Protein AF-B0DS91-F1 (afdb_monomer)

pLDDT: mean 70.13, std 12.42, range [27.8, 88.31]

Sequence (538 aa):
MPYESLHAVVSCGVKPWFNVFVGTRGRERRRRWGWRWRSKLGIPMTKKKFAELELGLLHLQQNVEIPEASLVVHPVIQRAVELAQSQGQRSNISHIPSKLLTDSTFLNSLHLHVNAWIKAIQAVTKLTRDVSSGTASQEINFWLSLERALEGIEVQLRSEEVGMVMDALRNAKSAQVHQLMKDFSLNNLLFSTDLDKVHESLTPIFSHLHRKLKLFPYPIRRSNLTRFMREVARKRSEKFIPTKDVPAHGKLVEWVGYLMERRKQHEQLAVMTGPTRGLGVGLGGEGGVGGGMDMEEEVKEAYEVVKRIDVLDVSVEGTEIWVTIIARLRDRLGTARNANEMFRVFSKFDALFVRPKIRGAIQEYQTQLIDSVKEDIKHLHDKFKTQYRFSEAYHMAQMRDLPPIAGVIIWARQIEPQLLTYMKGVEDVLGKGWELYAEGQKLQSESSAFRKKLDTRPVFDAWLHDINRMGVGGRLFEIVRLSRGGFQLAVNIDPQIITLFKEVRNLLWAGFQVLHAITNMAKDAKRVYPLAVSLMKL

InterPro domains:
  IPR013594 Dynein heavy chain, tail [PF08385] (107-234)
  IPR013594 Dynein heavy chain, tail [PF08385] (254-537)
  IPR026983 Dynein heavy chain [PTHR46532] (234-537)

Radius of gyration: 54.76 Å; Cα contacts (8 Å, |Δi|>4): 277; chains: 1; bounding box: 133×94×137 Å

Nearest PDB structures (foldseek):
  7z8f-assembly1_m  TM=4.634E-01  e=1.057E-29  Homo sapiens
  7z8f-assembly1_n  TM=5.047E-01  e=1.499E-28  Homo sapiens
  7z8i-assembly1_m  TM=5.240E-01  e=1.824E-26  Homo sapiens
  7z8k-assembly1_e  TM=4.944E-01  e=3.790E-26  Homo sapiens
  7z8j-assembly1_m  TM=5.712E-01  e=2.654E-21  Homo sapiens

Secondary structure (DSSP, 8-state):
-HHHHHHHIIIIIIHHHHHHHHHHHHHHTTS-----SHHHHHHHHHHHHHHHHHHHHHHHHH---PPPPP-PPPHHHHHHHHHHHHTT----GGGS-HHHHT-HHHHHHHHHHHHHHHHHHHHHHT----TTSS-HHHHHHHHHHHHHHHHHHHHHHTSHHHHHHHHHHHHHHHHHHHHHHTT---HHHHS--SHHHHHHHHHHHHHHHHHHHHHS---GGG---HHHHHHHHHHHT----------TTHHHHHHHHHHHHHHHHHHHHHHHHGGGGGGSSSS--S--------HHHHHHHHHHHHTTS-TT---SGGGHHHHHHHHHHHHHHHH--SHHHHHHHHHHHGGGTTSHHHHHHHHHHHHHHHHHHHHHHHHHHHHHHT-GGGSHHHHHHHHTT--HHHHHHHHHHHHHHHHHHHHHHHHHHH-TTGGGSHHHHHHHHHHHHHHHHT--HHHHHHHHHHHHH------SEEEEE-TTS-EEEEE---HHHHHHHHHHHHHHHTT----HHHHHHHHHHHHHHHHHHHHHH-

Solvent-accessible surface area (backbone atoms only — not comparable to full-atom values): 31851 Å² total; per-residue (Å²): 115,70,62,62,55,47,46,48,44,42,64,69,44,50,47,49,50,50,51,47,53,53,48,51,56,57,60,60,56,77,62,78,88,88,84,87,67,76,67,71,62,50,53,60,54,52,52,48,51,51,51,52,49,52,50,52,51,49,48,67,61,62,69,68,85,74,81,80,71,78,81,75,71,58,69,72,55,53,52,42,42,53,52,24,58,76,67,76,42,84,78,55,81,83,70,52,62,72,72,54,68,69,33,66,68,56,52,50,52,51,52,52,42,52,51,49,44,52,51,45,52,48,57,58,76,64,67,74,81,67,86,89,78,67,55,73,69,48,50,54,53,44,51,56,50,48,50,54,48,51,51,52,45,50,55,57,61,70,30,69,67,52,47,53,52,52,52,54,54,51,52,40,52,54,52,52,51,53,62,63,60,56,88,65,63,55,64,53,52,75,70,41,90,45,74,67,45,40,54,59,34,46,54,60,46,52,51,52,49,56,58,46,57,70,76,39,94,65,66,71,90,80,52,85,49,58,76,59,51,47,57,52,22,62,77,65,76,46,90,75,77,87,68,90,71,78,56,85,61,48,65,54,51,56,47,51,49,50,48,52,53,50,48,54,52,48,53,55,48,54,66,57,40,60,70,59,69,75,72,81,81,79,81,82,77,90,84,81,81,95,75,82,76,54,62,53,56,54,52,48,49,54,44,57,51,58,72,66,50,64,97,81,71,90,72,83,76,82,58,62,69,58,55,57,53,52,51,54,49,50,53,57,54,71,66,42,89,43,67,72,54,40,47,58,53,40,65,70,45,44,87,56,54,81,37,70,72,51,38,64,72,40,50,70,56,49,53,56,47,51,52,51,48,52,49,53,52,47,50,54,49,52,58,58,70,59,33,57,87,76,34,71,66,42,60,56,32,53,76,66,74,41,38,71,70,45,42,48,46,52,55,42,57,54,50,53,62,52,52,51,50,53,52,49,48,49,36,52,73,61,36,95,64,34,65,77,36,78,65,39,40,50,50,49,53,53,48,55,54,49,54,63,70,49,58,51,62,66,61,51,52,52,50,52,54,55,49,72,70,55,72,94,78,75,70,61,65,41,79,45,73,44,99,85,78,48,77,44,84,40,72,53,68,62,70,65,56,65,40,43,36,55,31,53,52,48,38,50,72,73,65,52,90,72,58,69,67,62,53,49,53,28,52,52,43,62,66,49,45,65,59,53,53,51,65,71,74,104

Organism: Laccaria bicolor (strain S238N-H82 / ATCC MYA-4686) (NCBI:txid486041)

Mean predicted aligned error: 21.64 Å

Structure (mmCIF, N/CA/C/O backbone):
data_AF-B0DS91-F1
#
_entry.id   AF-B0DS91-F1
#
loop_
_atom_site.group_PDB
_atom_site.id
_atom_site.type_symbol
_atom_site.label_atom_id
_atom_site.label_alt_id
_atom_site.label_comp_id
_atom_site.label_asym_id
_atom_site.label_entity_id
_atom_site.label_seq_id
_atom_site.pdbx_PDB_ins_code
_atom_site.Cartn_x
_atom_site.Cartn_y
_atom_site.Cartn_z
_atom_site.occupancy
_atom_site.B_iso_or_equiv
_atom_site.auth_seq_id
_atom_site.auth_comp_id
_atom_site.auth_asym_id
_atom_site.auth_atom_id
_atom_site.pdbx_PDB_model_num
ATOM 1 N N . MET A 1 1 ? -42.663 40.265 43.567 1.00 50.72 1 MET A N 1
ATOM 2 C CA . MET A 1 1 ? -43.890 39.711 44.181 1.00 50.72 1 MET A CA 1
ATOM 3 C C . MET A 1 1 ? -45.083 40.649 43.960 1.00 50.72 1 MET A C 1
ATOM 5 O O . MET A 1 1 ? -45.424 41.412 44.861 1.00 50.72 1 MET A O 1
ATOM 9 N N . PRO A 1 2 ? -45.717 40.642 42.772 1.00 59.22 2 PRO A N 1
ATOM 10 C CA . PRO A 1 2 ? -46.884 41.486 42.494 1.00 59.22 2 PRO A CA 1
ATOM 11 C C . PRO A 1 2 ? -48.073 41.143 43.394 1.00 59.22 2 PRO A C 1
ATOM 13 O O . PRO A 1 2 ? -48.798 42.036 43.796 1.00 59.22 2 PRO A O 1
ATOM 16 N N . TYR A 1 3 ? -48.244 39.866 43.753 1.00 63.25 3 TYR A N 1
ATOM 17 C CA . TYR A 1 3 ? -49.402 39.368 44.503 1.00 63.25 3 TYR A CA 1
ATOM 18 C C . TYR A 1 3 ? -49.405 39.758 45.985 1.00 63.25 3 TYR A C 1
ATOM 20 O O . TYR A 1 3 ? -50.471 40.019 46.522 1.00 63.25 3 TYR A O 1
ATOM 28 N N . GLU A 1 4 ? -48.243 39.860 46.637 1.00 64.12 4 GLU A N 1
ATOM 29 C CA . GLU A 1 4 ? -48.143 40.299 48.043 1.00 64.12 4 GLU A CA 1
ATOM 30 C C . GLU A 1 4 ? -48.367 41.800 48.185 1.00 64.12 4 GLU A C 1
ATOM 32 O O . GLU A 1 4 ? -49.077 42.250 49.082 1.00 64.12 4 GLU A O 1
ATOM 37 N N . SER A 1 5 ? -47.816 42.571 47.247 1.00 68.38 5 SER A N 1
ATOM 38 C CA . SER A 1 5 ? -48.101 43.998 47.141 1.00 68.38 5 SER A CA 1
ATOM 39 C C . SER A 1 5 ? -49.562 44.229 46.744 1.00 68.38 5 SER A C 1
ATOM 41 O O . SER A 1 5 ? -50.202 45.094 47.332 1.00 68.38 5 SER A O 1
ATOM 43 N N . LEU A 1 6 ? -50.147 43.405 45.861 1.00 72.50 6 LEU A N 1
ATOM 44 C CA . LEU A 1 6 ? -51.585 43.442 45.565 1.00 72.50 6 LEU A CA 1
ATOM 45 C C . LEU A 1 6 ? -52.427 43.092 46.796 1.00 72.50 6 LEU A C 1
ATOM 47 O O . LEU A 1 6 ? -53.392 43.793 47.081 1.00 72.50 6 LEU A O 1
ATOM 51 N N . HIS A 1 7 ? -52.068 42.039 47.537 1.00 76.19 7 HIS A N 1
ATOM 52 C CA . HIS A 1 7 ? -52.769 41.625 48.749 1.00 76.19 7 HIS A CA 1
ATOM 53 C C . HIS A 1 7 ? -52.712 42.731 49.803 1.00 76.19 7 HIS A C 1
ATOM 55 O O . HIS A 1 7 ? -53.754 43.096 50.330 1.00 76.19 7 HIS A O 1
ATOM 61 N N . ALA A 1 8 ? -51.543 43.332 50.051 1.00 75.44 8 ALA A N 1
ATOM 62 C CA . ALA A 1 8 ? -51.385 44.451 50.980 1.00 75.44 8 ALA A CA 1
ATOM 63 C C . ALA A 1 8 ? -52.146 45.709 50.525 1.00 75.44 8 ALA A C 1
ATOM 65 O O . ALA A 1 8 ? -52.807 46.362 51.330 1.00 75.44 8 ALA A O 1
ATOM 66 N N . VAL A 1 9 ? -52.121 46.042 49.230 1.00 81.44 9 VAL A N 1
ATOM 67 C CA . VAL A 1 9 ? -52.894 47.168 48.680 1.00 81.44 9 VAL 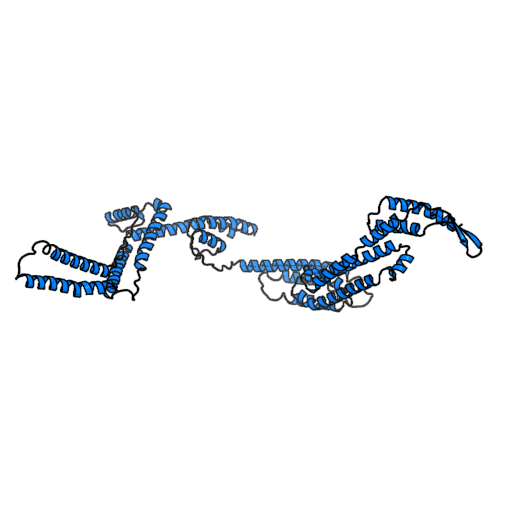A CA 1
ATOM 68 C C . VAL A 1 9 ? -54.393 46.916 48.828 1.00 81.44 9 VAL A C 1
ATOM 70 O O . VAL A 1 9 ? -55.131 47.823 49.212 1.00 81.44 9 VAL A O 1
ATOM 73 N N . VAL A 1 10 ? -54.862 45.693 48.578 1.00 80.56 10 VAL A N 1
ATOM 74 C CA . VAL A 1 10 ? -56.279 45.335 48.696 1.00 80.56 10 VAL A CA 1
ATOM 75 C C . VAL A 1 10 ? -56.723 45.275 50.161 1.00 80.56 10 VAL A C 1
ATOM 77 O O . VAL A 1 10 ? -57.760 45.854 50.488 1.00 80.56 10 VAL A O 1
ATOM 80 N N . SER A 1 11 ? -55.955 44.638 51.049 1.00 76.00 11 SER A N 1
ATOM 81 C CA . SER A 1 11 ? -56.319 44.411 52.455 1.00 76.00 11 SER A CA 1
ATOM 82 C C . SER A 1 11 ? -56.119 45.644 53.340 1.00 76.00 11 SER A C 1
ATOM 84 O O . SER A 1 11 ? -56.995 45.937 54.156 1.00 76.00 11 SER A O 1
ATOM 86 N N . CYS A 1 12 ? -55.036 46.408 53.148 1.00 76.50 12 CYS A N 1
ATOM 87 C CA . CYS A 1 12 ? -54.710 47.591 53.956 1.00 76.50 12 CYS A CA 1
ATOM 88 C C . CYS A 1 12 ? -55.179 48.907 53.320 1.00 76.50 12 CYS A C 1
ATOM 90 O O . CYS A 1 12 ? -55.498 49.853 54.036 1.00 76.50 12 CYS A O 1
ATOM 92 N N . GLY A 1 13 ? -55.236 48.990 51.988 1.00 77.75 13 GLY A N 1
ATOM 93 C CA . GLY A 1 13 ? -55.615 50.216 51.280 1.00 77.75 13 GLY A CA 1
ATOM 94 C C . GLY A 1 13 ? -57.080 50.223 50.856 1.00 77.75 13 GLY A C 1
ATOM 95 O O . GLY A 1 13 ? -57.906 50.971 51.381 1.00 77.75 13 GLY A O 1
ATOM 96 N N . VAL A 1 14 ? -57.418 49.369 49.891 1.00 80.38 14 VAL A N 1
ATOM 97 C CA . VAL A 1 14 ? -58.693 49.430 49.166 1.00 80.38 14 VAL A CA 1
ATOM 98 C C . VAL A 1 14 ? -59.871 48.991 50.037 1.00 80.38 14 VAL A C 1
ATOM 100 O O . VAL A 1 14 ? -60.908 49.652 50.027 1.00 80.38 14 VAL A O 1
ATOM 103 N N . LYS A 1 15 ? -59.738 47.917 50.823 1.00 79.12 15 LYS A N 1
ATOM 104 C CA . LYS A 1 15 ? -60.815 47.397 51.682 1.00 79.12 15 LYS A CA 1
ATOM 105 C C . LYS A 1 15 ? -61.157 48.353 52.836 1.00 79.12 15 LYS A C 1
ATOM 107 O O . LYS A 1 15 ? -62.349 48.631 53.008 1.00 79.12 15 LYS A O 1
ATOM 112 N N . PRO A 1 16 ? -60.198 48.922 53.595 1.00 81.50 16 PRO A N 1
ATOM 113 C CA . PRO A 1 16 ? -60.493 49.922 54.618 1.00 81.50 16 PRO A CA 1
ATOM 114 C C . PRO A 1 16 ? -61.020 51.218 54.009 1.00 81.50 16 PRO A C 1
ATOM 116 O O . PRO A 1 16 ? -62.013 51.739 54.508 1.00 81.50 16 PRO A O 1
ATOM 119 N N . TRP A 1 17 ? -60.462 51.685 52.884 1.00 80.00 17 TRP A N 1
ATOM 120 C CA . TRP A 1 17 ? -60.974 52.865 52.180 1.00 80.00 17 TRP A CA 1
ATOM 121 C C . TRP A 1 17 ? -62.412 52.668 51.688 1.00 80.00 17 TRP A C 1
ATOM 123 O O . TRP A 1 17 ? -63.266 53.515 51.931 1.00 80.00 17 TRP A O 1
ATOM 133 N N . PHE A 1 18 ? -62.727 51.521 51.081 1.00 80.25 18 PHE A N 1
ATOM 134 C CA . PHE A 1 18 ? -64.086 51.185 50.659 1.00 80.25 18 PHE A CA 1
ATOM 135 C C . PHE A 1 18 ? -65.034 51.045 51.857 1.00 80.25 18 PHE A C 1
ATOM 137 O O . PHE A 1 18 ? -66.166 51.521 51.808 1.00 80.25 18 PHE A O 1
ATOM 144 N N . ASN A 1 19 ? -64.585 50.444 52.963 1.00 77.38 19 ASN A N 1
ATOM 145 C CA . ASN A 1 19 ? -65.375 50.343 54.191 1.00 77.38 19 ASN A CA 1
ATOM 146 C C . ASN A 1 19 ? -65.639 51.714 54.829 1.00 77.38 19 ASN A C 1
ATOM 148 O O . ASN A 1 19 ? -66.767 51.961 55.259 1.00 77.38 19 ASN A O 1
ATOM 152 N N . VAL A 1 20 ? -64.649 52.613 54.841 1.00 77.56 20 VAL A N 1
ATOM 153 C CA . VAL A 1 20 ? -64.796 54.000 55.299 1.00 77.56 20 VAL A CA 1
ATOM 154 C C . VAL A 1 20 ? -65.700 54.773 54.349 1.00 77.56 20 VAL A C 1
ATOM 156 O O . VAL A 1 20 ? -66.613 55.416 54.835 1.00 77.56 20 VAL A O 1
ATOM 159 N N . PHE A 1 21 ? -65.554 54.649 53.029 1.00 74.31 21 PHE A N 1
ATOM 160 C CA . PHE A 1 21 ? -66.440 55.267 52.036 1.00 74.31 21 PHE A CA 1
ATOM 161 C C . PHE A 1 21 ? -67.897 54.805 52.185 1.00 74.31 21 PHE A C 1
ATOM 163 O O . PHE A 1 21 ? -68.833 55.604 52.137 1.00 74.31 21 PHE A O 1
ATOM 170 N N . VAL A 1 22 ? -68.115 53.509 52.419 1.00 73.94 22 VAL A N 1
ATOM 171 C CA . VAL A 1 22 ? -69.440 52.960 52.737 1.00 73.94 22 VAL A CA 1
ATOM 172 C C . VAL A 1 22 ? -69.943 53.497 54.086 1.00 73.94 22 VAL A C 1
ATOM 174 O O . VAL A 1 22 ? -71.133 53.785 54.218 1.00 73.94 22 VAL A O 1
ATOM 177 N N . GLY A 1 23 ? -69.059 53.674 55.072 1.00 65.81 23 GLY A N 1
ATOM 178 C CA . GLY A 1 23 ? -69.374 54.204 56.401 1.00 65.81 23 GLY A CA 1
ATOM 179 C C . GLY A 1 23 ? -69.666 55.711 56.437 1.00 65.81 23 GLY A C 1
ATOM 180 O O . GLY A 1 23 ? -70.625 56.131 57.085 1.00 65.81 23 GLY A O 1
ATOM 181 N N . THR A 1 24 ? -68.906 56.533 55.710 1.00 63.84 24 THR A N 1
ATOM 182 C CA . THR A 1 24 ? -69.080 57.988 55.586 1.00 63.84 24 THR A CA 1
ATOM 183 C C . THR A 1 24 ? -70.313 58.299 54.763 1.00 63.84 24 THR A C 1
ATOM 185 O O . THR A 1 24 ? -71.157 59.063 55.213 1.00 63.84 24 THR A O 1
ATOM 188 N N . ARG A 1 25 ? -70.530 57.595 53.646 1.00 57.94 25 ARG A N 1
ATOM 189 C CA . ARG A 1 25 ? -71.770 57.708 52.868 1.00 57.94 25 ARG A CA 1
ATOM 190 C C . ARG A 1 25 ? -72.984 57.125 53.603 1.00 57.94 25 ARG A C 1
ATOM 192 O O . ARG A 1 25 ? -74.114 57.515 53.314 1.00 57.94 25 ARG A O 1
ATOM 199 N N . GLY A 1 26 ? -72.764 56.227 54.567 1.00 55.56 26 GLY A N 1
ATOM 200 C CA . GLY A 1 26 ? -73.767 55.756 55.527 1.00 55.56 26 GLY A CA 1
ATOM 201 C C . GLY A 1 26 ? -74.111 56.785 56.615 1.00 55.56 26 GLY A C 1
ATOM 202 O O . GLY A 1 26 ? -75.266 56.851 57.036 1.00 55.56 26 GLY A O 1
ATOM 203 N N . ARG A 1 27 ? -73.149 57.625 57.029 1.00 51.44 27 ARG A N 1
ATOM 204 C CA . ARG A 1 27 ? -73.351 58.742 57.975 1.00 51.44 27 ARG A CA 1
ATOM 205 C C . ARG A 1 27 ? -73.926 59.994 57.304 1.00 51.44 27 ARG A C 1
ATOM 207 O O . ARG A 1 27 ? -74.806 60.635 57.869 1.00 51.44 27 ARG A O 1
ATOM 214 N N . GLU A 1 28 ? -73.504 60.296 56.081 1.00 48.38 28 GLU A N 1
ATOM 215 C CA . GLU A 1 28 ? -73.901 61.490 55.325 1.00 48.38 28 GLU A CA 1
ATOM 216 C C . GLU A 1 28 ? -75.300 61.360 54.689 1.00 48.38 28 GLU A C 1
ATOM 218 O O . GLU A 1 28 ? -75.992 62.352 54.491 1.00 48.38 28 GLU A O 1
ATOM 223 N N . ARG A 1 29 ? -75.805 60.132 54.487 1.00 46.94 29 ARG A N 1
ATOM 224 C CA . ARG A 1 29 ? -77.192 59.856 54.049 1.00 46.94 29 ARG A CA 1
ATOM 225 C C . ARG A 1 29 ? -78.186 59.595 55.185 1.00 46.94 29 ARG A C 1
ATOM 227 O O . ARG A 1 29 ? -79.194 58.920 54.976 1.00 46.94 29 ARG A O 1
ATOM 234 N N . ARG A 1 30 ? -77.958 60.150 56.381 1.00 46.59 30 ARG A N 1
ATOM 235 C CA . ARG A 1 30 ? -79.040 60.304 57.377 1.00 46.59 30 ARG A CA 1
ATOM 236 C C . ARG A 1 30 ? -79.799 61.628 57.222 1.00 46.59 30 ARG A C 1
ATOM 238 O O . ARG A 1 30 ? -80.833 61.812 57.852 1.00 46.59 30 ARG A O 1
ATOM 245 N N . ARG A 1 31 ? -79.344 62.513 56.327 1.00 48.38 31 ARG A N 1
ATOM 246 C CA . ARG A 1 31 ? -80.054 63.721 55.889 1.00 48.38 31 ARG A CA 1
ATOM 247 C C . ARG A 1 31 ? -80.145 63.692 54.358 1.00 48.38 31 ARG A C 1
ATOM 249 O O . ARG A 1 31 ? -79.135 63.525 53.692 1.00 48.38 31 ARG A O 1
ATOM 256 N N . ARG A 1 32 ? -81.353 63.863 53.813 1.00 37.16 32 ARG A N 1
ATOM 257 C CA . ARG A 1 32 ? -81.723 63.898 52.378 1.00 37.16 32 ARG A CA 1
ATOM 258 C C . ARG A 1 32 ? -82.072 62.544 51.726 1.00 37.16 32 ARG A C 1
ATOM 260 O O . ARG A 1 32 ? -81.232 61.713 51.386 1.00 37.16 32 ARG A O 1
ATOM 267 N N . TRP A 1 33 ? -83.381 62.367 51.565 1.00 35.06 33 TRP A N 1
ATOM 268 C CA . TRP A 1 33 ? -84.099 61.266 50.924 1.00 35.06 33 TRP A CA 1
ATOM 269 C C . TRP A 1 33 ? -83.772 61.114 49.424 1.00 35.06 33 TRP A C 1
ATOM 271 O O . TRP A 1 33 ? -83.471 62.103 48.763 1.00 35.06 33 TRP A O 1
ATOM 281 N N . GLY A 1 34 ? -83.910 59.890 48.880 1.00 48.41 34 GLY A N 1
ATOM 282 C CA . GLY A 1 34 ? -84.301 59.722 47.468 1.00 48.41 34 GLY A CA 1
ATOM 283 C C . GLY A 1 34 ? -83.393 58.975 46.477 1.00 48.41 34 GLY A C 1
ATOM 284 O O . GLY A 1 34 ? -83.456 59.306 45.309 1.00 48.41 34 GLY A O 1
ATOM 285 N N . TRP A 1 35 ? -82.589 57.970 46.861 1.00 36.09 35 TRP A N 1
ATOM 286 C CA . TRP A 1 35 ? -82.039 56.972 45.904 1.00 36.09 35 TRP A CA 1
ATOM 287 C C . TRP A 1 35 ? -81.906 55.599 46.583 1.00 36.09 35 TRP A C 1
ATOM 289 O O . TRP A 1 35 ? -80.827 55.173 46.999 1.00 36.09 35 TRP A O 1
ATOM 299 N N . ARG A 1 36 ? -83.037 54.924 46.789 1.00 47.03 36 ARG A N 1
ATOM 300 C CA . ARG A 1 36 ? -83.145 53.644 47.503 1.00 47.03 36 ARG A CA 1
ATOM 301 C C . ARG A 1 36 ? -83.478 52.581 46.457 1.00 47.03 36 ARG A C 1
ATOM 303 O O . ARG A 1 36 ? -84.568 52.645 45.933 1.00 47.03 36 ARG A O 1
ATOM 310 N N . TRP A 1 37 ? -82.516 51.724 46.089 1.00 42.06 37 TRP A N 1
ATOM 311 C CA . TRP A 1 37 ? -82.673 50.301 45.689 1.00 42.06 37 TRP A CA 1
ATOM 312 C C . TRP A 1 37 ? -81.436 49.753 44.944 1.00 42.06 37 TRP A C 1
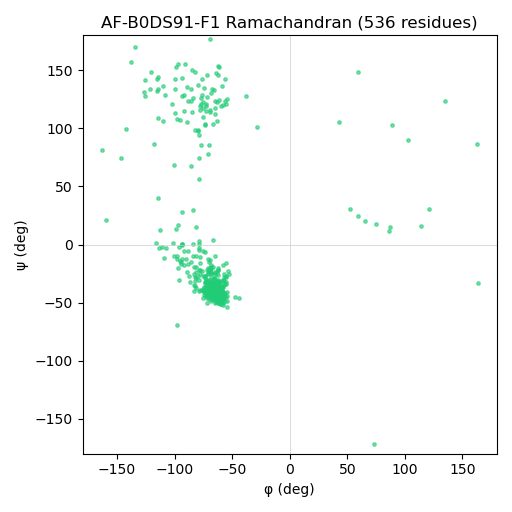ATOM 314 O O . TRP A 1 37 ? -81.041 48.624 45.212 1.00 42.06 37 TRP A O 1
ATOM 324 N N . ARG A 1 38 ? -80.704 50.552 44.147 1.00 43.94 38 ARG A N 1
ATOM 325 C CA . ARG A 1 38 ? -79.487 50.067 43.441 1.00 43.94 38 ARG A CA 1
ATOM 326 C C . ARG A 1 38 ? -78.233 49.976 44.328 1.00 43.94 38 ARG A C 1
ATOM 328 O O . ARG A 1 38 ? -77.389 49.110 44.134 1.00 43.94 38 ARG A O 1
ATOM 335 N N . SER A 1 39 ? -78.117 50.833 45.345 1.00 52.06 39 SER A N 1
ATOM 336 C CA . SER A 1 39 ? -76.915 50.898 46.197 1.00 52.06 39 SER A CA 1
ATOM 337 C C . SER A 1 39 ? -76.902 49.909 47.372 1.00 52.06 39 SER A C 1
ATOM 339 O O . SER A 1 39 ? -75.844 49.703 47.952 1.00 52.06 39 SER A O 1
ATOM 341 N N . LYS A 1 40 ? -78.038 49.294 47.745 1.00 54.34 40 LYS A N 1
ATOM 342 C CA . LYS A 1 40 ? -78.099 48.396 48.919 1.00 54.34 40 LYS A CA 1
ATOM 343 C C . LYS A 1 40 ? -77.632 46.964 48.633 1.00 54.34 40 LYS A C 1
ATOM 345 O O . LYS A 1 40 ? -77.056 46.356 49.524 1.00 54.34 40 LYS A O 1
ATOM 350 N N . LEU A 1 41 ? -77.831 46.451 47.418 1.00 57.59 41 LEU A N 1
ATOM 351 C CA . LEU A 1 41 ? -77.411 45.093 47.030 1.00 57.59 41 LEU A CA 1
ATOM 352 C C . LEU A 1 41 ? -75.962 45.030 46.525 1.00 57.59 41 LEU A C 1
ATOM 354 O O . LEU A 1 41 ? -75.267 44.049 46.769 1.00 57.59 41 LEU A O 1
ATOM 358 N N . GLY A 1 42 ? -75.478 46.092 45.874 1.00 66.25 42 GLY A N 1
ATOM 359 C CA . GLY A 1 42 ? -74.110 46.131 45.349 1.00 66.25 42 GLY A CA 1
ATOM 360 C C . GLY A 1 42 ? -73.039 46.155 46.441 1.00 66.25 42 GLY A C 1
ATOM 361 O O . GLY A 1 42 ? -72.020 45.494 46.302 1.00 66.25 42 GLY A O 1
ATOM 362 N N . ILE A 1 43 ? -73.270 46.862 47.556 1.00 73.62 43 ILE A N 1
ATOM 363 C CA . ILE A 1 43 ? -72.246 47.042 48.601 1.00 73.62 43 ILE A CA 1
ATOM 364 C C . ILE A 1 43 ? -71.872 45.712 49.291 1.00 73.62 43 ILE A C 1
ATOM 366 O O . ILE A 1 43 ? -70.679 45.418 49.354 1.00 73.62 43 ILE A O 1
ATOM 370 N N . PRO A 1 44 ? -72.817 44.877 49.773 1.00 74.94 44 PRO A N 1
ATOM 371 C CA . PRO A 1 44 ? -72.483 43.571 50.348 1.00 74.94 44 PRO A CA 1
ATOM 372 C C . PRO A 1 44 ? -71.859 42.602 49.337 1.00 74.94 44 PRO A C 1
ATOM 374 O O . PRO A 1 44 ? -70.897 41.922 49.678 1.00 74.94 44 PRO A O 1
ATOM 377 N N . MET A 1 45 ? -72.340 42.580 48.086 1.00 72.81 45 MET A N 1
ATOM 378 C CA . MET A 1 45 ? -71.750 41.749 47.026 1.00 72.81 45 MET A CA 1
ATOM 379 C C . MET A 1 45 ? -70.309 42.151 46.714 1.00 72.81 45 MET A C 1
ATOM 381 O O . MET A 1 45 ? -69.444 41.293 46.575 1.00 72.81 45 MET A O 1
ATOM 385 N N . THR A 1 46 ? -70.021 43.451 46.659 1.00 75.94 46 THR A N 1
ATOM 386 C CA . THR A 1 46 ? -68.656 43.945 46.470 1.00 75.94 46 THR A CA 1
ATOM 387 C C . THR A 1 46 ? -67.773 43.621 47.677 1.00 75.94 46 THR A C 1
ATOM 389 O O . THR A 1 46 ? -66.633 43.211 47.487 1.00 75.94 46 THR A O 1
ATOM 392 N N . LYS A 1 47 ? -68.285 43.707 48.917 1.00 77.56 47 LYS A N 1
ATOM 393 C CA . LYS A 1 47 ? -67.545 43.250 50.112 1.00 77.56 47 LYS A CA 1
ATOM 394 C C . LYS A 1 47 ? -67.236 41.754 50.068 1.00 77.56 47 LYS A C 1
ATOM 396 O O . LYS A 1 47 ? -66.130 41.364 50.428 1.00 77.56 47 LYS A O 1
ATOM 401 N N . LYS A 1 48 ? -68.182 40.935 49.602 1.00 79.75 48 LYS A N 1
ATOM 402 C CA . LYS A 1 48 ? -67.979 39.495 49.424 1.00 79.75 48 LYS A CA 1
ATOM 403 C C . LYS A 1 48 ? -66.910 39.213 48.365 1.00 79.75 48 LYS A C 1
ATOM 405 O O . LYS A 1 48 ? -65.990 38.462 48.647 1.00 79.75 48 LYS A O 1
ATOM 410 N N . LYS A 1 49 ? -66.951 39.901 47.218 1.00 79.62 49 LYS A N 1
ATOM 411 C CA . LYS A 1 49 ? -65.907 39.798 46.183 1.00 79.62 49 LYS A CA 1
ATOM 412 C C . LYS A 1 49 ? -64.530 40.245 46.675 1.00 79.62 49 LYS A C 1
ATOM 414 O O . LYS A 1 49 ? -63.539 39.637 46.298 1.00 79.62 49 LYS A O 1
ATOM 419 N N . PHE A 1 50 ? -64.452 41.272 47.526 1.00 79.50 50 PHE A N 1
ATOM 420 C CA . PHE A 1 50 ? -63.187 41.656 48.161 1.00 79.50 50 PHE A CA 1
ATOM 421 C C . PHE A 1 50 ? -62.656 40.566 49.100 1.00 79.50 50 PHE A C 1
ATOM 423 O O . PHE A 1 50 ? -61.459 40.317 49.088 1.00 79.50 50 PHE A O 1
ATOM 430 N N . ALA A 1 51 ? -63.525 39.898 49.865 1.00 76.94 51 ALA A N 1
ATOM 431 C CA . ALA A 1 51 ? -63.129 38.786 50.732 1.00 76.94 51 ALA A CA 1
ATOM 432 C C . ALA A 1 51 ? -62.742 37.520 49.940 1.00 76.94 51 ALA A C 1
ATOM 434 O O . ALA A 1 51 ? -61.774 36.856 50.289 1.00 76.94 51 ALA A O 1
ATOM 435 N N . GLU A 1 52 ? -63.455 37.203 48.855 1.00 77.56 52 GLU A N 1
ATOM 436 C CA . GLU A 1 52 ? -63.116 36.100 47.941 1.00 77.56 52 GLU A CA 1
ATOM 437 C C . GLU A 1 52 ? -61.786 36.356 47.220 1.00 77.56 52 GLU A C 1
ATOM 439 O O . GLU A 1 52 ? -60.972 35.446 47.089 1.00 77.56 52 GLU A O 1
ATOM 444 N N . LEU A 1 53 ? -61.537 37.598 46.790 1.00 80.00 53 LEU A N 1
ATOM 445 C CA . LEU A 1 53 ? -60.270 37.995 46.178 1.00 80.00 53 LEU A CA 1
ATOM 446 C C . LEU A 1 53 ? -59.114 37.931 47.183 1.00 80.00 53 LEU A C 1
ATOM 448 O O . LEU A 1 53 ? -58.036 37.469 46.833 1.00 80.00 53 LEU A O 1
ATOM 452 N N . GLU A 1 54 ? -59.330 38.370 48.422 1.00 74.44 54 GLU A N 1
ATOM 453 C CA . GLU A 1 54 ? -58.348 38.270 49.507 1.00 74.44 54 GLU A CA 1
ATOM 454 C C . GLU A 1 54 ? -58.003 36.807 49.795 1.00 74.44 54 GLU A C 1
ATOM 456 O O . GLU A 1 54 ? -56.829 36.459 49.768 1.00 74.44 54 GLU A O 1
ATOM 461 N N . LEU A 1 55 ? -59.008 35.936 49.944 1.00 73.50 55 LEU A N 1
ATOM 462 C CA . LEU A 1 55 ? -58.813 34.496 50.132 1.00 73.50 55 LEU A CA 1
ATOM 463 C C . LEU A 1 55 ? -58.098 33.847 48.933 1.00 73.50 55 LEU A C 1
ATOM 465 O O . LEU A 1 55 ? -57.181 33.056 49.120 1.00 73.50 55 LEU A O 1
ATOM 469 N N . GLY A 1 56 ? -58.473 34.204 47.700 1.00 70.56 56 GLY A N 1
ATOM 470 C CA . GLY A 1 56 ? -57.836 33.695 46.482 1.00 70.56 56 GLY A CA 1
ATOM 471 C C . GLY A 1 56 ? -56.379 34.141 46.331 1.00 70.56 56 GLY A C 1
ATOM 472 O O . GLY A 1 56 ? -55.531 33.350 45.924 1.00 70.56 56 GLY A O 1
ATOM 473 N N . LEU A 1 57 ? -56.062 35.382 46.714 1.00 69.81 57 LEU A N 1
ATOM 474 C CA . LEU A 1 57 ? -54.684 35.878 46.781 1.00 69.81 57 LEU A CA 1
ATOM 475 C C . LEU A 1 57 ? -53.888 35.192 47.903 1.00 69.81 57 LEU A C 1
ATOM 477 O O . LEU A 1 57 ? -52.701 34.934 47.722 1.00 69.81 57 LEU A O 1
ATOM 481 N N . LEU A 1 58 ? -54.539 34.843 49.016 1.00 67.12 58 LEU A N 1
ATOM 482 C CA . LEU A 1 58 ? -53.945 34.103 50.134 1.00 67.12 58 LEU A CA 1
ATOM 483 C C . LEU A 1 58 ? -53.663 32.636 49.761 1.00 67.12 58 LEU A C 1
ATOM 485 O O . LEU A 1 58 ? -52.593 32.121 50.064 1.00 67.12 58 LEU A O 1
ATOM 489 N N . HIS A 1 59 ? -54.555 31.977 49.018 1.00 65.06 59 HIS A N 1
ATOM 490 C CA . HIS A 1 59 ? -54.303 30.638 48.469 1.00 65.06 59 HIS A CA 1
ATOM 491 C C . HIS A 1 59 ? -53.162 30.652 47.443 1.00 65.06 59 HIS A C 1
ATOM 493 O O . HIS A 1 59 ? -52.275 29.808 47.500 1.00 65.06 59 HIS A O 1
ATOM 499 N N . LEU A 1 60 ? -53.093 31.661 46.566 1.00 61.22 60 LEU A N 1
ATOM 500 C CA . LEU A 1 60 ? -51.938 31.847 45.675 1.00 61.22 60 LEU A CA 1
ATOM 501 C C . LEU A 1 60 ? -50.632 32.109 46.444 1.00 61.22 60 LEU A C 1
ATOM 503 O O . LEU A 1 60 ? -49.556 31.778 45.952 1.00 61.22 60 LEU A O 1
ATOM 507 N N . GLN A 1 61 ? -50.717 32.663 47.656 1.00 59.62 61 GLN A N 1
ATOM 508 C CA . GLN A 1 61 ? -49.582 32.801 48.565 1.00 59.62 61 GLN A CA 1
ATOM 509 C C . GLN A 1 61 ? -49.191 31.466 49.227 1.00 59.62 61 GLN A C 1
ATOM 511 O O . GLN A 1 61 ? -48.024 31.297 49.566 1.00 59.62 61 GLN A O 1
ATOM 516 N N . GLN A 1 62 ? -50.123 30.523 49.395 1.00 58.69 62 GLN A N 1
ATOM 517 C CA . GLN A 1 62 ? -49.908 29.214 50.030 1.00 58.69 62 GLN A CA 1
ATOM 518 C C . GLN A 1 62 ? -49.617 28.067 49.048 1.00 58.69 62 GLN A C 1
ATOM 520 O O . GLN A 1 62 ? -49.151 27.018 49.485 1.00 58.69 62 GLN A O 1
ATOM 525 N N . ASN A 1 63 ? -49.852 28.243 47.745 1.00 56.06 63 ASN A N 1
ATOM 526 C CA . ASN A 1 63 ? -49.739 27.174 46.751 1.00 56.06 63 ASN A CA 1
ATOM 527 C C . ASN A 1 63 ? -48.286 26.740 46.493 1.00 56.06 63 ASN A C 1
ATOM 529 O O . ASN A 1 63 ? -47.642 27.152 45.526 1.00 56.06 63 ASN A O 1
ATOM 533 N N . VAL A 1 64 ? -47.805 25.823 47.327 1.00 55.72 64 VAL A N 1
ATOM 534 C CA . VAL A 1 64 ? -46.958 24.724 46.872 1.00 55.72 64 VAL A CA 1
ATOM 535 C C . VAL A 1 64 ? -47.700 23.427 47.179 1.00 55.72 64 VAL A C 1
ATOM 537 O O . VAL A 1 64 ? -47.520 22.830 48.234 1.00 55.72 64 VAL A O 1
ATOM 540 N N . GLU A 1 65 ? -48.569 22.997 46.268 1.00 56.44 65 GLU A N 1
ATOM 541 C CA . GLU A 1 65 ? -49.084 21.629 46.314 1.00 56.44 65 GLU A CA 1
ATOM 542 C C . GLU A 1 65 ? -47.962 20.697 45.848 1.00 56.44 65 GLU A C 1
ATOM 544 O O . GLU A 1 65 ? -47.629 20.631 44.663 1.00 56.44 65 GLU A O 1
ATOM 549 N N . ILE A 1 66 ? -47.322 20.021 46.801 1.00 61.94 66 ILE A N 1
ATOM 550 C CA . ILE A 1 66 ? -46.403 18.926 46.499 1.00 61.94 66 ILE A CA 1
ATOM 551 C C . ILE A 1 66 ? -47.263 17.707 46.146 1.00 61.94 66 ILE A C 1
ATOM 553 O O . ILE A 1 66 ? -48.142 17.349 46.929 1.00 61.94 66 ILE A O 1
ATOM 557 N N . PRO A 1 67 ? -47.051 17.067 44.985 1.00 62.03 67 PRO A N 1
ATOM 558 C CA . PRO A 1 67 ? -47.826 15.897 44.600 1.00 62.03 67 PRO A CA 1
ATOM 559 C C . PRO A 1 67 ? -47.552 14.731 45.560 1.00 62.03 67 PRO A C 1
ATOM 561 O O . PRO A 1 67 ? -46.409 14.296 45.707 1.00 62.03 67 PRO A O 1
ATOM 564 N N . GLU A 1 68 ? -48.602 14.198 46.184 1.00 60.88 68 GLU A N 1
ATOM 565 C CA . GLU A 1 68 ? -48.517 12.982 46.995 1.00 60.88 68 GLU A CA 1
ATOM 566 C C . GLU A 1 68 ? -48.263 11.769 46.086 1.00 60.88 68 GLU A C 1
ATOM 568 O O . GLU A 1 68 ? -49.075 11.418 45.224 1.00 60.88 68 GLU A O 1
ATOM 573 N N . ALA A 1 69 ? -47.110 11.119 46.249 1.00 64.62 69 ALA A N 1
ATOM 574 C CA . ALA A 1 69 ? -46.787 9.909 45.506 1.00 64.62 69 ALA A CA 1
ATOM 575 C C . ALA A 1 69 ? -47.517 8.705 46.127 1.00 64.62 69 ALA A C 1
ATOM 577 O O . ALA A 1 69 ? -47.285 8.359 47.283 1.00 64.62 69 ALA A O 1
ATOM 578 N N . SER A 1 70 ? -48.380 8.046 45.351 1.00 67.12 70 SER A N 1
ATOM 579 C CA . SER A 1 70 ? -48.977 6.754 45.709 1.00 67.12 70 SER A CA 1
ATOM 580 C C . SER A 1 70 ? -48.281 5.623 44.946 1.00 67.12 70 SER A C 1
ATOM 582 O O . SER A 1 70 ? -48.233 5.608 43.712 1.00 67.12 70 SER A O 1
ATOM 584 N N . LEU A 1 71 ? -47.698 4.667 45.673 1.00 74.25 71 LEU A N 1
ATOM 585 C CA . LEU A 1 71 ? -47.054 3.492 45.081 1.00 74.25 71 LEU A CA 1
ATOM 586 C C . LEU A 1 71 ? -48.114 2.448 44.687 1.00 74.25 71 LEU A C 1
ATOM 588 O O . LEU A 1 71 ? -48.585 1.674 45.514 1.00 74.25 71 LEU A O 1
ATOM 592 N N . VAL A 1 72 ? -48.495 2.403 43.407 1.00 74.25 72 VAL A N 1
ATOM 593 C CA . VAL A 1 72 ? -49.439 1.390 42.897 1.00 74.25 72 VAL A CA 1
ATOM 594 C C . VAL A 1 72 ? -48.758 0.021 42.830 1.00 74.25 72 VAL A C 1
ATOM 596 O O . VAL A 1 72 ? -47.753 -0.143 42.132 1.00 74.25 72 VAL A O 1
ATOM 599 N N . VAL A 1 73 ? -49.310 -0.967 43.538 1.00 75.81 73 VAL A N 1
ATOM 600 C CA . VAL A 1 73 ? -48.816 -2.353 43.580 1.00 75.81 73 VAL A CA 1
ATOM 601 C C . VAL A 1 73 ? -49.624 -3.238 42.627 1.00 75.81 73 VAL A C 1
ATOM 603 O O . VAL A 1 73 ? -50.781 -2.969 42.314 1.00 75.81 73 VAL A O 1
ATOM 606 N N . HIS A 1 74 ? -49.006 -4.308 42.119 1.00 77.19 74 HIS A N 1
ATOM 607 C CA . HIS A 1 74 ? -49.686 -5.251 41.234 1.00 77.19 74 HIS A CA 1
ATOM 608 C C . HIS A 1 74 ? -50.794 -6.030 41.987 1.00 77.19 74 HIS A C 1
ATOM 610 O O . HIS A 1 74 ? -50.499 -6.600 43.043 1.00 77.19 74 HIS A O 1
ATOM 616 N N . PRO A 1 75 ? -52.016 -6.180 41.429 1.00 76.88 75 PRO A N 1
ATOM 617 C CA . PRO A 1 75 ? -53.161 -6.790 42.124 1.00 76.88 75 PRO A CA 1
ATOM 618 C C . PRO A 1 75 ? -52.919 -8.215 42.637 1.00 76.88 75 PRO A C 1
ATOM 620 O O . PRO A 1 75 ? -53.481 -8.629 43.643 1.00 76.88 75 PRO A O 1
ATOM 623 N N . VAL A 1 76 ? -52.072 -8.988 41.951 1.00 74.31 76 VAL A N 1
ATOM 624 C CA . VAL A 1 76 ? -51.713 -10.361 42.365 1.00 74.31 76 VAL A CA 1
ATOM 625 C C . VAL A 1 76 ? -50.870 -10.371 43.641 1.00 74.31 76 VAL A C 1
ATOM 627 O O . VAL A 1 76 ? -51.034 -11.262 44.465 1.00 74.31 76 VAL A O 1
ATOM 630 N N . ILE A 1 77 ? -49.992 -9.382 43.814 1.00 74.88 77 ILE A N 1
ATOM 631 C CA . ILE A 1 77 ? -49.144 -9.265 45.005 1.00 74.88 77 ILE A CA 1
ATOM 632 C C . ILE A 1 77 ? -49.967 -8.705 46.160 1.00 74.88 77 ILE A C 1
ATOM 634 O O . ILE A 1 77 ? -49.881 -9.228 47.261 1.00 74.88 77 ILE A O 1
ATOM 638 N N . GLN A 1 78 ? -50.850 -7.742 45.884 1.00 76.50 78 GLN A N 1
ATOM 639 C CA . GLN A 1 78 ? -51.796 -7.225 46.871 1.00 76.50 78 GLN A CA 1
ATOM 640 C C . GLN A 1 78 ? -52.699 -8.335 47.436 1.00 76.50 78 GLN A C 1
ATOM 642 O O . GLN A 1 78 ? -52.776 -8.505 48.646 1.00 76.50 78 GLN A O 1
ATOM 647 N N . ARG A 1 79 ? -53.275 -9.186 46.573 1.00 75.38 79 ARG A N 1
ATOM 648 C CA . ARG A 1 79 ? -54.053 -10.360 47.014 1.00 75.38 79 ARG A CA 1
ATOM 649 C C . ARG A 1 79 ? -53.213 -11.376 47.789 1.00 75.38 79 ARG A C 1
ATOM 651 O O . ARG A 1 79 ? -53.717 -12.000 48.714 1.00 75.38 79 ARG A O 1
ATOM 658 N N . ALA A 1 80 ? -51.950 -11.576 47.413 1.00 69.75 80 ALA A N 1
ATOM 659 C CA . ALA A 1 80 ? -51.059 -12.489 48.130 1.00 69.75 80 ALA A CA 1
ATOM 660 C C . ALA A 1 80 ? -50.718 -11.973 49.540 1.00 69.75 80 ALA A C 1
ATOM 662 O O . ALA A 1 80 ? -50.640 -12.768 50.475 1.00 69.75 80 ALA A O 1
ATOM 663 N N . VAL A 1 81 ? -50.568 -10.656 49.696 1.00 72.75 81 VAL A N 1
ATOM 664 C CA . VAL A 1 81 ? -50.350 -9.985 50.986 1.00 72.75 81 VAL A CA 1
ATOM 665 C C . VAL A 1 81 ? -51.618 -10.035 51.840 1.00 72.75 81 VAL A C 1
ATOM 667 O O . VAL A 1 81 ? -51.542 -10.420 53.000 1.00 72.75 81 VAL A O 1
ATOM 670 N N . GLU A 1 82 ? -52.793 -9.759 51.267 1.00 76.31 82 GLU A N 1
ATOM 671 C CA . GLU A 1 82 ? -54.087 -9.872 51.962 1.00 76.31 82 GLU A CA 1
ATOM 672 C C . GLU A 1 82 ? -54.343 -11.301 52.471 1.00 76.31 82 GLU A C 1
ATOM 674 O O . GLU A 1 82 ? -54.787 -11.499 53.604 1.00 76.31 82 GLU A O 1
ATOM 679 N N . LEU A 1 83 ? -53.999 -12.317 51.671 1.00 73.06 83 LEU A N 1
ATOM 680 C CA . LEU A 1 83 ? -54.073 -13.719 52.087 1.00 73.06 83 LEU A CA 1
ATOM 681 C C . LEU A 1 83 ? -53.097 -14.031 53.233 1.00 73.06 83 LEU A C 1
ATOM 683 O O . LEU A 1 83 ? -53.495 -14.692 54.191 1.00 73.06 83 LEU A O 1
ATOM 687 N N . ALA A 1 84 ? -51.860 -13.529 53.183 1.00 67.38 84 ALA A N 1
ATOM 688 C CA . ALA A 1 84 ? -50.874 -13.718 54.252 1.00 67.38 84 ALA A CA 1
ATOM 689 C C . ALA A 1 84 ? -51.285 -13.013 55.561 1.00 67.38 84 ALA A C 1
ATOM 691 O O . ALA A 1 84 ? -51.195 -13.600 56.642 1.00 67.38 84 ALA A O 1
ATOM 692 N N . GLN A 1 85 ? -51.833 -11.798 55.459 1.00 72.25 85 GLN A N 1
ATOM 693 C CA . GLN A 1 85 ? -52.362 -11.034 56.591 1.00 72.25 85 GLN A CA 1
ATOM 694 C C . GLN A 1 85 ? -53.574 -11.725 57.228 1.00 72.25 85 GLN A C 1
ATOM 696 O O . GLN A 1 85 ? -53.647 -11.816 58.453 1.00 72.25 85 GLN A O 1
ATOM 701 N N . SER A 1 86 ? -54.483 -12.293 56.423 1.00 72.12 86 SER A N 1
ATOM 702 C CA . SER A 1 86 ? -55.639 -13.057 56.929 1.00 72.12 86 SER A CA 1
ATOM 703 C C . SER A 1 86 ? -55.244 -14.326 57.698 1.00 72.12 86 SER A C 1
ATOM 705 O O . SER A 1 86 ? -55.993 -14.796 58.552 1.00 72.12 86 SER A O 1
ATOM 707 N N . GLN A 1 87 ? -54.050 -14.860 57.424 1.00 71.94 87 GLN A N 1
ATOM 708 C CA . GLN A 1 87 ? -53.481 -16.036 58.084 1.00 71.94 87 GLN A CA 1
ATOM 709 C C . GLN A 1 87 ? -52.580 -15.672 59.279 1.00 71.94 87 GLN A C 1
ATOM 711 O O . GLN A 1 87 ? -52.050 -16.566 59.936 1.00 71.94 87 GLN A O 1
ATOM 716 N N . GLY A 1 88 ? -52.405 -14.378 59.582 1.00 58.19 88 GLY A N 1
ATOM 717 C CA . GLY A 1 88 ? -51.577 -13.896 60.692 1.00 58.19 88 GLY A CA 1
ATOM 718 C C . GLY A 1 88 ? -50.082 -14.196 60.535 1.00 58.19 88 GLY A C 1
ATOM 719 O O . GLY A 1 88 ? -49.352 -14.217 61.526 1.00 58.19 88 GLY A O 1
ATOM 720 N N . GLN A 1 89 ? -49.619 -14.460 59.311 1.00 66.44 89 GLN A N 1
ATOM 721 C CA . GLN A 1 89 ? -48.260 -14.914 59.033 1.00 66.44 89 GLN A CA 1
ATOM 722 C C . GLN A 1 89 ? -47.505 -13.863 58.219 1.00 66.44 89 GLN A C 1
ATOM 724 O O . GLN A 1 89 ? -48.073 -13.212 57.346 1.00 66.44 89 GLN A O 1
ATOM 729 N N . ARG A 1 90 ? -46.206 -13.684 58.502 1.00 57.88 90 ARG A N 1
ATOM 730 C CA . ARG A 1 90 ? -45.379 -12.748 57.732 1.00 57.88 90 ARG A CA 1
ATOM 731 C C . ARG A 1 90 ? -45.334 -13.176 56.268 1.00 57.88 90 ARG A C 1
ATOM 733 O O . ARG A 1 90 ? -44.917 -14.290 55.951 1.00 57.88 90 ARG A O 1
ATOM 740 N N . SER A 1 91 ? -45.729 -12.239 55.418 1.00 58.72 91 SER A N 1
ATOM 741 C CA . SER A 1 91 ? -45.547 -12.181 53.974 1.00 58.72 91 SER A CA 1
ATOM 742 C C . SER A 1 91 ? -44.288 -12.914 53.479 1.00 58.72 91 SER A C 1
ATOM 744 O O . SER A 1 91 ? -43.184 -12.385 53.570 1.00 58.72 91 SER A O 1
ATOM 746 N N . ASN A 1 92 ? -44.441 -14.133 52.948 1.00 60.72 92 ASN A N 1
ATOM 747 C CA . ASN A 1 92 ? -43.340 -14.957 52.432 1.00 60.72 92 ASN A CA 1
ATOM 748 C C . ASN A 1 92 ? -43.522 -15.298 50.942 1.00 60.72 92 ASN A C 1
ATOM 750 O O . ASN A 1 92 ? -44.633 -15.502 50.452 1.00 60.72 92 ASN A O 1
ATOM 754 N N . ILE A 1 93 ? -42.399 -15.439 50.228 1.00 60.44 93 ILE A N 1
ATOM 755 C CA . ILE A 1 93 ? -42.309 -15.695 48.771 1.00 60.44 93 ILE A CA 1
ATOM 756 C C . ILE A 1 93 ? -43.043 -16.985 48.338 1.00 60.44 93 ILE A C 1
ATOM 758 O O . ILE A 1 93 ? -43.373 -17.155 47.166 1.00 60.44 93 ILE A O 1
ATOM 762 N N . SER A 1 94 ? -43.339 -17.885 49.279 1.00 59.09 94 SER A N 1
ATOM 763 C CA . SER A 1 94 ? -44.062 -19.146 49.074 1.00 59.09 94 SER A CA 1
ATOM 764 C C . SER A 1 94 ? -45.541 -18.990 48.705 1.00 59.09 94 SER A C 1
ATOM 766 O O . SER A 1 94 ? -46.117 -19.928 48.161 1.00 59.09 94 SER A O 1
ATOM 768 N N . HIS A 1 95 ? -46.161 -17.836 48.973 1.00 58.19 95 HIS A N 1
ATOM 769 C CA . HIS A 1 95 ? -47.571 -17.591 48.632 1.00 58.19 95 HIS A CA 1
ATOM 770 C C . HIS A 1 95 ? -47.777 -17.182 47.165 1.00 58.19 95 HIS A C 1
ATOM 772 O O . HIS A 1 95 ? -48.908 -17.157 46.678 1.00 58.19 95 HIS A O 1
ATOM 778 N N . ILE A 1 96 ? -46.694 -16.898 46.434 1.00 63.00 96 ILE A N 1
ATOM 779 C CA . ILE A 1 96 ? -46.739 -16.593 45.004 1.00 63.00 96 ILE A CA 1
ATOM 780 C C . ILE A 1 96 ? -46.510 -17.896 44.219 1.00 63.00 96 ILE A C 1
ATOM 782 O O . ILE A 1 96 ? -45.512 -18.581 44.450 1.00 63.00 96 ILE A O 1
ATOM 786 N N . PRO A 1 97 ? -47.381 -18.253 43.256 1.00 65.00 97 PRO A N 1
ATOM 787 C CA . PRO A 1 97 ? -47.190 -19.440 42.429 1.00 65.00 97 PRO A CA 1
ATOM 788 C C . PRO A 1 97 ? -45.819 -19.438 41.732 1.00 65.00 97 PRO A C 1
ATOM 790 O O . PRO A 1 97 ? -45.492 -18.521 40.978 1.00 65.00 97 PRO A O 1
ATOM 793 N N . SER A 1 98 ? -45.029 -20.500 41.917 1.00 58.88 98 SER A N 1
ATOM 794 C CA . SER A 1 98 ? -43.668 -20.649 41.363 1.00 58.88 98 SER A CA 1
ATOM 795 C C . SER A 1 98 ? -43.589 -20.531 39.832 1.00 58.88 98 SER A C 1
ATOM 797 O O . SER A 1 98 ? -42.568 -20.113 39.281 1.00 58.88 98 SER A O 1
ATOM 799 N N . LYS A 1 99 ? -44.694 -20.827 39.137 1.00 61.94 99 LYS A N 1
ATOM 800 C CA . LYS A 1 99 ? -44.846 -20.633 37.686 1.00 61.94 99 LYS A CA 1
ATOM 801 C C . LYS A 1 99 ? -44.888 -19.156 37.274 1.00 61.94 99 LYS A C 1
ATOM 803 O O . LYS A 1 99 ? -44.426 -18.824 36.193 1.00 61.94 99 LYS A O 1
ATOM 808 N N . LEU A 1 100 ? -45.397 -18.268 38.129 1.00 62.16 100 LEU A N 1
ATOM 809 C CA . LEU A 1 100 ? -45.445 -16.825 37.863 1.00 62.16 100 LEU A CA 1
ATOM 810 C C . LEU A 1 100 ? -44.107 -16.144 38.175 1.00 62.16 100 LEU A C 1
ATOM 812 O O . LEU A 1 100 ? -43.737 -15.190 37.503 1.00 62.16 100 LEU A O 1
ATOM 816 N N . LEU A 1 101 ? -43.330 -16.676 39.126 1.00 61.06 101 LEU A N 1
ATOM 817 C CA . LEU A 1 101 ? -41.980 -16.183 39.443 1.00 61.06 101 LEU A CA 1
ATOM 818 C C . LEU A 1 101 ? -40.963 -16.409 38.309 1.00 61.06 101 LEU A C 1
ATOM 820 O O . LEU A 1 101 ? -39.922 -15.756 38.272 1.00 61.06 101 LEU A O 1
ATOM 824 N N . THR A 1 102 ? -41.256 -17.330 37.390 1.00 62.62 102 THR A N 1
ATOM 825 C CA . THR A 1 102 ? -40.436 -17.624 36.203 1.00 62.62 102 THR A CA 1
ATOM 826 C C . THR A 1 102 ? -40.977 -16.984 34.924 1.00 62.62 102 THR A C 1
ATOM 828 O O . THR A 1 102 ? -40.272 -16.958 33.914 1.00 62.62 102 THR A O 1
ATOM 831 N N . ASP A 1 103 ? -42.189 -16.422 34.958 1.00 72.94 103 ASP A N 1
ATOM 832 C CA . ASP A 1 103 ? -42.810 -15.791 33.801 1.00 72.94 103 ASP A CA 1
ATOM 833 C C . ASP A 1 103 ? -42.225 -14.392 33.546 1.00 72.94 103 ASP A C 1
ATOM 835 O O . ASP A 1 103 ? -42.361 -13.449 34.330 1.00 72.94 103 ASP A O 1
ATOM 839 N N . SER A 1 104 ? -41.572 -14.258 32.392 1.00 65.62 104 SER A N 1
ATOM 840 C CA . SER A 1 104 ? -40.987 -13.005 31.917 1.00 65.62 104 SER A CA 1
ATOM 841 C C . SER A 1 104 ? -41.998 -11.859 31.787 1.00 65.62 104 SER A C 1
ATOM 843 O O . SER A 1 104 ? -41.625 -10.702 31.971 1.00 65.62 104 SER A O 1
ATOM 845 N N . THR A 1 105 ? -43.270 -12.146 31.494 1.00 74.00 105 THR A N 1
ATOM 846 C CA . THR A 1 105 ? -44.299 -11.111 31.295 1.00 74.00 105 THR A CA 1
ATOM 847 C C . THR A 1 105 ? -44.688 -10.456 32.619 1.00 74.00 105 THR A C 1
ATOM 849 O O . THR A 1 105 ? -44.718 -9.228 32.735 1.00 74.00 105 THR A O 1
ATOM 852 N N . PHE A 1 106 ? -44.860 -11.281 33.651 1.00 76.88 106 PHE A N 1
ATOM 853 C CA . PHE A 1 106 ? -45.113 -10.863 35.020 1.00 76.88 106 PHE A CA 1
ATOM 854 C C . PHE A 1 106 ? -43.936 -10.067 35.590 1.00 76.88 106 PHE A C 1
ATOM 856 O O . PHE A 1 106 ? -44.125 -8.949 36.069 1.00 76.88 106 PHE A O 1
ATOM 863 N N . LEU A 1 107 ? -42.704 -10.565 35.452 1.00 72.25 107 LEU A N 1
ATOM 864 C CA . LEU A 1 107 ? -41.509 -9.853 35.920 1.00 72.25 107 LEU A CA 1
ATOM 865 C C . LEU A 1 107 ? -41.319 -8.495 35.229 1.00 72.25 107 LEU A C 1
ATOM 867 O O . LEU A 1 107 ? -40.939 -7.521 35.878 1.00 72.25 107 LEU A O 1
ATOM 871 N N . ASN A 1 108 ? -41.633 -8.396 33.934 1.00 76.50 108 ASN A N 1
ATOM 872 C CA . ASN A 1 108 ? -41.595 -7.125 33.212 1.00 76.50 108 ASN A CA 1
ATOM 873 C C . ASN A 1 108 ? -42.649 -6.134 33.728 1.00 76.50 108 ASN A C 1
ATOM 875 O O . ASN A 1 108 ? -42.345 -4.950 33.864 1.00 76.50 108 ASN A O 1
ATOM 879 N N . SER A 1 109 ? -43.852 -6.601 34.073 1.00 78.94 109 SER A N 1
ATOM 880 C CA . SER A 1 109 ? -44.888 -5.756 34.685 1.00 78.94 109 SER A CA 1
ATOM 881 C C . SER A 1 109 ? -44.453 -5.211 36.055 1.00 78.94 109 SER A C 1
ATOM 883 O O . SER A 1 109 ? -44.614 -4.022 36.331 1.00 78.94 109 SER A O 1
ATOM 885 N N . LEU A 1 110 ? -43.780 -6.037 36.866 1.00 80.50 110 LEU A N 1
ATOM 886 C CA . LEU A 1 110 ? -43.212 -5.613 38.147 1.00 80.50 110 LEU A CA 1
ATOM 887 C C . LEU A 1 110 ? -42.084 -4.599 37.957 1.00 80.50 110 LEU A C 1
ATOM 889 O O . LEU A 1 110 ? -42.041 -3.585 38.649 1.00 80.50 110 LEU A O 1
ATOM 893 N N . HIS A 1 111 ? -41.205 -4.818 36.977 1.00 76.75 111 HIS A N 1
ATOM 894 C CA . HIS A 1 111 ? -40.173 -3.848 36.618 1.00 76.75 111 HIS A CA 1
ATOM 895 C C . HIS A 1 111 ? -40.760 -2.507 36.151 1.00 76.75 111 HIS A C 1
ATOM 897 O O . HIS A 1 111 ? -40.203 -1.458 36.478 1.00 76.75 111 HIS A O 1
ATOM 903 N N . LEU A 1 112 ? -41.879 -2.511 35.420 1.00 80.69 112 LEU A N 1
ATOM 904 C CA . LEU A 1 112 ? -42.576 -1.286 35.019 1.00 80.69 112 LEU A CA 1
ATOM 905 C C . LEU A 1 112 ? -43.139 -0.529 36.226 1.00 80.69 112 LEU A C 1
ATOM 907 O O . LEU A 1 112 ? -42.947 0.684 36.307 1.00 80.69 112 LEU A O 1
ATOM 911 N N . HIS A 1 113 ? -43.758 -1.227 37.181 1.00 80.94 113 HIS A N 1
ATOM 912 C CA . HIS A 1 113 ? -44.253 -0.611 38.416 1.00 80.94 113 HIS A CA 1
ATOM 913 C C . HIS A 1 113 ? -43.111 -0.033 39.259 1.00 80.94 113 HIS A C 1
ATOM 915 O O . HIS A 1 113 ? -43.179 1.128 39.648 1.00 80.94 113 HIS A O 1
ATOM 921 N N . VAL A 1 114 ? -42.004 -0.764 39.432 1.00 82.69 114 VAL A N 1
ATOM 922 C CA . VAL A 1 114 ? -40.813 -0.251 40.135 1.00 82.69 114 VAL A CA 1
ATOM 923 C C . VAL A 1 114 ? -40.236 0.984 39.435 1.00 82.69 114 VAL A C 1
ATOM 925 O O . VAL A 1 114 ? -39.858 1.950 40.090 1.00 82.69 114 VAL A O 1
ATOM 928 N N . ASN A 1 115 ? -40.206 1.014 38.102 1.00 80.44 115 ASN A N 1
ATOM 929 C CA . ASN A 1 115 ? -39.766 2.201 37.367 1.00 80.44 115 ASN A CA 1
ATOM 930 C C . ASN A 1 115 ? -40.733 3.386 37.519 1.00 80.44 115 ASN A C 1
ATOM 932 O O . ASN A 1 115 ? -40.282 4.533 37.559 1.00 80.44 115 ASN A O 1
ATOM 936 N N . ALA A 1 116 ? -42.042 3.137 37.613 1.00 81.75 116 ALA A N 1
ATOM 937 C CA . ALA A 1 116 ? -43.030 4.169 37.914 1.00 81.75 116 ALA A CA 1
ATOM 938 C C . ALA A 1 116 ? -42.836 4.728 39.333 1.00 81.75 116 ALA A C 1
ATOM 940 O O . ALA A 1 116 ? -42.818 5.946 39.500 1.00 81.75 116 ALA A O 1
ATOM 941 N N . TRP A 1 117 ? -42.571 3.864 40.320 1.00 86.44 117 TRP A N 1
ATOM 942 C CA . TRP A 1 117 ? -42.218 4.256 41.688 1.00 86.44 117 TRP A CA 1
ATOM 943 C C . TRP A 1 117 ? -40.959 5.121 41.720 1.00 86.44 117 TRP A C 1
ATOM 945 O O . TRP A 1 117 ? -40.966 6.199 42.304 1.00 86.44 117 TRP A O 1
ATOM 955 N N . ILE A 1 118 ? -39.898 4.709 41.017 1.00 82.38 118 ILE A N 1
ATOM 956 C CA . ILE A 1 118 ? -38.654 5.485 40.918 1.00 82.38 118 ILE A CA 1
ATOM 957 C C . ILE A 1 118 ? -38.924 6.871 40.326 1.00 82.38 118 ILE A C 1
ATOM 959 O O . ILE A 1 118 ? -38.395 7.855 40.833 1.00 82.38 118 ILE A O 1
ATOM 963 N N . LYS A 1 119 ? -39.744 6.977 39.272 1.00 80.81 119 LYS A N 1
ATOM 964 C CA . LYS A 1 119 ? -40.098 8.275 38.676 1.00 80.81 119 LYS A CA 1
ATOM 965 C C . LYS A 1 119 ? -40.918 9.148 39.627 1.00 80.81 119 LYS A C 1
ATOM 967 O O . LYS A 1 119 ? -40.639 10.339 39.703 1.00 80.81 119 LYS A O 1
ATOM 972 N N . ALA A 1 120 ? -41.878 8.572 40.348 1.00 79.19 120 ALA A N 1
ATOM 973 C CA . ALA A 1 120 ? -42.695 9.291 41.324 1.00 79.19 120 ALA A CA 1
ATOM 974 C C . ALA A 1 120 ? -41.849 9.811 42.498 1.00 79.19 120 ALA A C 1
ATOM 976 O O . ALA A 1 120 ? -41.906 10.993 42.821 1.00 79.19 120 ALA A O 1
ATOM 977 N N . ILE A 1 121 ? -40.975 8.967 43.055 1.00 83.44 121 ILE A N 1
ATOM 978 C CA . ILE A 1 121 ? -40.044 9.356 44.123 1.00 83.44 121 ILE A CA 1
ATOM 979 C C . ILE A 1 121 ? -39.077 10.428 43.611 1.00 83.44 121 ILE A C 1
ATOM 981 O O . ILE A 1 121 ? -38.889 11.448 44.263 1.00 83.44 121 ILE A O 1
ATOM 985 N N . GLN A 1 122 ? -38.512 10.254 42.410 1.00 81.75 122 GLN A N 1
ATOM 986 C CA . GLN A 1 122 ? -37.616 11.249 41.817 1.00 81.75 122 GLN A CA 1
ATOM 987 C C . GLN A 1 122 ? -38.299 12.586 41.537 1.00 81.75 122 GLN A C 1
ATOM 989 O O . GLN A 1 122 ? -37.626 13.611 41.606 1.00 81.75 122 GLN A O 1
ATOM 994 N N . ALA A 1 123 ? -39.589 12.587 41.195 1.00 80.06 123 ALA A N 1
ATOM 995 C CA . ALA A 1 123 ? -40.348 13.814 40.999 1.00 80.06 123 ALA A CA 1
ATOM 996 C C . ALA A 1 123 ? -40.432 14.613 42.304 1.00 80.06 123 ALA A C 1
ATOM 998 O O . ALA A 1 123 ? -40.236 15.819 42.260 1.00 80.06 123 ALA A O 1
ATOM 999 N N . VAL A 1 124 ? -40.618 13.946 43.449 1.00 79.88 124 VAL A N 1
ATOM 1000 C CA . VAL A 1 124 ? -40.655 14.592 44.771 1.00 79.88 124 VAL A CA 1
ATOM 1001 C C . VAL A 1 124 ? -39.253 14.982 45.252 1.00 79.88 124 VAL A C 1
ATOM 1003 O O . VAL A 1 124 ? -39.034 16.120 45.647 1.00 79.88 124 VAL A O 1
ATOM 1006 N N . THR A 1 125 ? -38.254 14.098 45.145 1.00 80.50 125 THR A N 1
ATOM 1007 C CA . THR A 1 125 ? -36.892 14.370 45.653 1.00 80.50 125 THR A CA 1
ATOM 1008 C C . THR A 1 125 ? -36.121 15.409 44.837 1.00 80.50 125 THR A C 1
ATOM 1010 O O . THR A 1 125 ? -35.119 15.937 45.308 1.00 80.50 125 THR A O 1
ATOM 1013 N N . LYS A 1 126 ? -36.520 15.658 43.582 1.00 80.50 126 LYS A N 1
ATOM 1014 C CA . LYS A 1 126 ? -35.907 16.684 42.719 1.00 80.50 126 LYS A CA 1
ATOM 1015 C C . LYS A 1 126 ? -36.631 18.028 42.785 1.00 80.50 126 LYS A C 1
ATOM 1017 O O . LYS A 1 126 ? -36.206 18.948 42.089 1.00 80.50 126 LYS A O 1
ATOM 1022 N N . LEU A 1 127 ? -37.700 18.154 43.578 1.00 75.00 127 LEU A N 1
ATOM 1023 C CA . LEU A 1 127 ? -38.319 19.451 43.835 1.00 75.00 127 LEU A CA 1
ATOM 1024 C C . LEU A 1 127 ? -37.338 20.303 44.635 1.00 75.00 127 LEU A C 1
ATOM 1026 O O . LEU A 1 127 ? -37.152 20.119 45.833 1.00 75.00 127 LEU A O 1
ATOM 1030 N N . THR A 1 128 ? -36.708 21.246 43.949 1.00 66.56 128 THR A N 1
ATOM 1031 C CA . THR A 1 128 ? -35.914 22.303 44.559 1.00 66.56 128 THR A CA 1
ATOM 1032 C C . THR A 1 128 ? -36.594 23.636 44.269 1.00 66.56 128 THR A C 1
ATOM 1034 O O . THR A 1 128 ? -36.996 23.909 43.137 1.00 66.56 128 THR A O 1
ATOM 1037 N N . ARG A 1 129 ? -36.754 24.475 45.296 1.00 64.50 129 ARG A N 1
ATOM 1038 C CA . ARG A 1 129 ? -37.105 25.890 45.117 1.00 64.50 129 ARG A CA 1
ATOM 1039 C C . ARG A 1 129 ? -35.846 26.740 45.231 1.00 64.50 129 ARG A C 1
ATOM 1041 O O . ARG A 1 129 ? -34.966 26.451 46.034 1.00 64.50 129 ARG A O 1
ATOM 1048 N N . ASP A 1 130 ? -35.783 27.782 44.411 1.00 55.84 130 ASP A N 1
ATOM 1049 C CA . ASP A 1 130 ? -34.735 28.798 44.465 1.00 55.84 130 ASP A CA 1
ATOM 1050 C C . ASP A 1 130 ? -34.989 29.747 45.651 1.00 55.84 130 ASP A C 1
ATOM 1052 O O . ASP A 1 130 ? -36.090 30.293 45.796 1.00 55.84 130 ASP A O 1
ATOM 1056 N N . VAL A 1 131 ? -33.962 29.939 46.485 1.00 56.72 131 VAL A N 1
ATOM 1057 C CA . VAL A 1 131 ? -33.970 30.764 47.710 1.00 56.72 131 VAL A CA 1
ATOM 1058 C C . VAL A 1 131 ? -34.258 32.240 47.393 1.00 56.72 131 VAL A C 1
ATOM 1060 O O . VAL A 1 131 ? -34.752 32.985 48.233 1.00 56.72 131 VAL A O 1
ATOM 1063 N N . SER A 1 132 ? -34.011 32.674 46.155 1.00 57.88 132 SER A N 1
ATOM 1064 C CA . SER A 1 132 ? -34.172 34.070 45.729 1.00 57.88 132 SER A CA 1
ATOM 1065 C C . SER A 1 132 ? -35.600 34.468 45.310 1.00 57.88 132 SER A C 1
ATOM 1067 O O . SER A 1 132 ? -35.874 35.653 45.115 1.00 57.88 132 SER A O 1
ATOM 1069 N N . SER A 1 133 ? -36.523 33.505 45.160 1.00 53.59 133 SER A N 1
ATOM 1070 C CA . SER A 1 133 ? -37.785 33.701 44.419 1.00 53.59 133 SER A CA 1
ATOM 1071 C C . SER A 1 133 ? -39.068 33.717 45.279 1.00 53.59 133 SER A C 1
ATOM 1073 O O . SER A 1 133 ? -40.160 33.924 44.751 1.00 53.59 133 SER A O 1
ATOM 1075 N N . GLY A 1 134 ? -38.984 33.513 46.601 1.00 63.94 134 GLY A N 1
ATOM 1076 C CA . GLY A 1 134 ? -40.156 33.359 47.481 1.00 63.94 134 GLY A CA 1
ATOM 1077 C C . GLY A 1 134 ? -40.116 34.149 48.785 1.00 63.94 134 GLY A C 1
ATOM 1078 O O . GLY A 1 134 ? -39.083 34.691 49.163 1.00 63.94 134 GLY A O 1
ATOM 1079 N N . THR A 1 135 ? -41.244 34.184 49.502 1.00 72.12 135 THR A N 1
ATOM 1080 C CA . THR A 1 135 ? -41.277 34.633 50.902 1.00 72.12 135 THR A CA 1
ATOM 1081 C C . THR A 1 135 ? -40.865 33.527 51.868 1.00 72.12 135 THR A C 1
ATOM 1083 O O . THR A 1 135 ? -41.156 32.355 51.642 1.00 72.12 135 THR A O 1
ATOM 1086 N N . ALA A 1 136 ? -40.240 33.905 52.990 1.00 68.12 136 ALA A N 1
ATOM 1087 C CA . ALA A 1 136 ? -39.767 32.968 54.017 1.00 68.12 136 ALA A CA 1
ATOM 1088 C C . ALA A 1 136 ? -40.876 32.038 54.556 1.00 68.12 136 ALA A C 1
ATOM 1090 O O . ALA A 1 136 ? -40.626 30.880 54.872 1.00 68.12 136 ALA A O 1
ATOM 1091 N N . SER A 1 137 ? -42.130 32.500 54.612 1.00 68.88 137 SER A N 1
ATOM 1092 C CA . SER A 1 137 ? -43.276 31.666 55.005 1.00 68.88 137 SER A CA 1
ATOM 1093 C C . SER A 1 137 ? -43.627 30.589 53.972 1.00 68.88 137 SER A C 1
ATOM 1095 O O . SER A 1 137 ? -44.038 29.492 54.345 1.00 68.88 137 SER A O 1
ATOM 1097 N N . GLN A 1 138 ? -43.441 30.864 52.678 1.00 69.38 138 GLN A N 1
ATOM 1098 C CA . GLN A 1 138 ? -43.619 29.872 51.614 1.00 69.38 138 GLN A CA 1
ATOM 1099 C C . GLN A 1 138 ? -42.518 28.819 51.639 1.00 69.38 138 GLN A C 1
ATOM 1101 O O . GLN A 1 138 ? -42.778 27.664 51.325 1.00 69.38 138 GLN A O 1
ATOM 1106 N N . GLU A 1 139 ? -41.305 29.213 52.020 1.00 72.19 139 GLU A N 1
ATOM 1107 C CA . GLU A 1 139 ? -40.182 28.301 52.197 1.00 72.19 139 GLU A CA 1
ATOM 1108 C C . GLU A 1 139 ? -40.414 27.358 53.382 1.00 72.19 139 GLU A C 1
ATOM 1110 O O . GLU A 1 139 ? -40.310 26.145 53.225 1.00 72.19 139 GLU A O 1
ATOM 1115 N N . ILE A 1 140 ? -40.837 27.886 54.532 1.00 75.31 140 ILE A N 1
ATOM 1116 C CA . ILE A 1 140 ? -41.193 27.066 55.700 1.00 75.31 140 ILE A CA 1
ATOM 1117 C C . ILE A 1 140 ? -42.308 26.068 55.346 1.00 75.31 140 ILE A C 1
ATOM 1119 O O . ILE A 1 140 ? -42.189 24.880 55.637 1.00 75.31 140 ILE A O 1
ATOM 1123 N N . ASN A 1 141 ? -43.367 26.517 54.663 1.00 76.44 141 ASN A N 1
ATOM 1124 C CA . ASN A 1 141 ? -44.463 25.635 54.249 1.00 76.44 141 ASN A CA 1
ATOM 1125 C C . ASN A 1 141 ? -44.036 24.611 53.183 1.00 76.44 141 ASN A C 1
ATOM 1127 O O . ASN A 1 141 ? -44.500 23.472 53.215 1.00 76.44 141 ASN A O 1
ATOM 1131 N N . PHE A 1 142 ? -43.141 24.984 52.264 1.00 76.75 142 PHE A N 1
ATOM 1132 C CA . PHE A 1 142 ? -42.556 24.073 51.279 1.00 76.75 142 PHE A CA 1
ATOM 1133 C C . PHE A 1 142 ? -41.754 22.961 51.957 1.00 76.75 142 PHE A C 1
ATOM 1135 O O . PHE A 1 142 ? -41.986 21.791 51.680 1.00 76.75 142 PHE A O 1
ATOM 1142 N N . TRP A 1 143 ? -40.851 23.302 52.879 1.00 79.19 143 TRP A N 1
ATOM 1143 C CA . TRP A 1 143 ? -40.027 22.304 53.560 1.00 79.19 143 TRP A CA 1
ATOM 1144 C C . TRP A 1 143 ? -40.854 21.396 54.473 1.00 79.19 143 TRP A C 1
ATOM 1146 O O . TRP A 1 14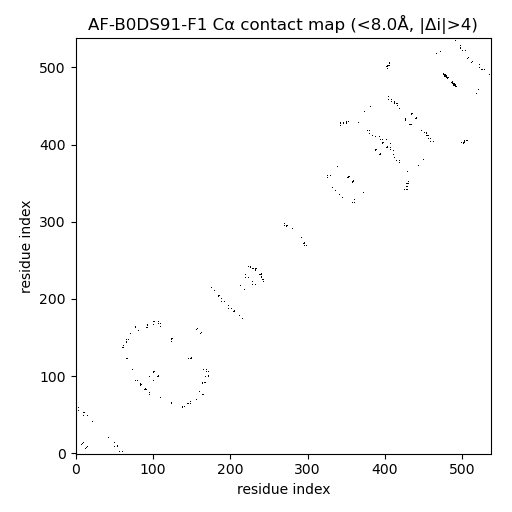3 ? -40.660 20.187 54.438 1.00 79.19 143 TRP A O 1
ATOM 1156 N N . LEU A 1 144 ? -41.838 21.940 55.199 1.00 79.94 144 LEU A N 1
ATOM 1157 C CA . LEU A 1 144 ? -42.755 21.141 56.025 1.00 79.94 144 LEU A CA 1
ATOM 1158 C C . LEU A 1 144 ? -43.637 20.199 55.193 1.00 79.94 144 LEU A C 1
ATOM 1160 O O . LEU A 1 144 ? -43.912 19.075 55.608 1.00 79.94 144 LEU A O 1
ATOM 1164 N N . SER A 1 145 ? -44.114 20.644 54.027 1.00 79.44 145 SER A N 1
ATOM 1165 C CA . SER A 1 145 ? -44.884 19.778 53.125 1.00 79.44 145 SER A CA 1
ATOM 1166 C C . SER A 1 145 ? -43.998 18.737 52.441 1.00 79.44 145 SER A C 1
ATOM 1168 O O . SER A 1 145 ? -44.431 17.598 52.275 1.00 79.44 145 SER A O 1
ATOM 1170 N N . LEU A 1 146 ? -42.751 19.084 52.102 1.00 81.38 146 LEU A N 1
ATOM 1171 C CA . LEU A 1 146 ? -41.789 18.157 51.509 1.00 81.38 146 LEU A CA 1
ATOM 1172 C C . LEU A 1 146 ? -41.385 17.076 52.512 1.00 81.38 146 LEU A C 1
ATOM 1174 O O . LEU A 1 146 ? -41.348 15.906 52.152 1.00 81.38 146 LEU A O 1
ATOM 1178 N N . GLU A 1 147 ? -41.139 17.451 53.766 1.00 82.06 147 GLU A N 1
ATOM 1179 C CA . GLU A 1 147 ? -40.839 16.525 54.859 1.00 82.06 147 GLU A CA 1
ATOM 1180 C C . GLU A 1 147 ? -41.982 15.524 55.067 1.00 82.06 147 GLU A C 1
ATOM 1182 O O . GLU A 1 147 ? -41.748 14.319 55.018 1.00 82.06 147 GLU A O 1
ATOM 1187 N N . ARG A 1 148 ? -43.233 15.998 55.161 1.00 82.12 148 ARG A N 1
ATOM 1188 C CA . ARG A 1 148 ? -44.416 15.122 55.269 1.00 82.12 148 ARG A CA 1
ATOM 1189 C C . ARG A 1 148 ? -44.585 14.198 54.063 1.00 82.12 148 ARG A C 1
ATOM 1191 O O . ARG A 1 148 ? -44.929 13.030 54.228 1.00 82.12 148 ARG A O 1
ATOM 1198 N N . ALA A 1 149 ? -44.348 14.701 52.851 1.00 81.19 149 ALA A N 1
ATOM 1199 C CA . ALA A 1 149 ? -44.431 13.895 51.635 1.00 81.19 149 ALA A CA 1
ATOM 1200 C C . ALA A 1 149 ? -43.331 12.819 51.586 1.00 81.19 149 ALA A C 1
ATOM 1202 O O . ALA A 1 149 ? -43.597 11.683 51.193 1.00 81.19 149 ALA A O 1
ATOM 1203 N N . LEU A 1 150 ? -42.106 13.150 52.010 1.00 80.62 150 LEU A N 1
ATOM 1204 C CA . LEU A 1 150 ? -40.989 12.206 52.088 1.00 80.62 150 LEU A CA 1
ATOM 1205 C C . LEU A 1 150 ? -41.206 11.151 53.179 1.00 80.62 150 LEU A C 1
ATOM 1207 O O . LEU A 1 150 ? -40.968 9.973 52.922 1.00 80.62 150 LEU A O 1
ATOM 1211 N N . GLU A 1 151 ? -41.717 11.543 54.346 1.00 85.06 151 GLU A N 1
ATOM 1212 C CA . GLU A 1 151 ? -42.080 10.623 55.429 1.00 85.06 151 GLU A CA 1
ATOM 1213 C C . GLU A 1 151 ? -43.200 9.665 54.986 1.00 85.06 151 GLU A C 1
ATOM 1215 O O . GLU A 1 151 ? -43.108 8.453 55.187 1.00 85.06 151 GLU A O 1
ATOM 1220 N N . GLY A 1 152 ? -44.211 10.170 54.269 1.00 82.19 152 GLY A N 1
ATOM 1221 C CA . GLY A 1 152 ? -45.258 9.341 53.665 1.00 82.19 152 GLY A CA 1
ATOM 1222 C C . GLY A 1 152 ? -44.715 8.322 52.655 1.00 82.19 152 GLY A C 1
ATOM 1223 O O . GLY A 1 152 ? -45.108 7.153 52.680 1.00 82.19 152 GLY A O 1
ATOM 1224 N N . ILE A 1 153 ? -43.769 8.727 51.800 1.00 82.56 153 ILE A N 1
ATOM 1225 C CA . ILE A 1 153 ? -43.080 7.817 50.869 1.00 82.56 153 ILE A CA 1
ATOM 1226 C C . ILE A 1 153 ? -42.261 6.770 51.632 1.00 82.56 153 ILE A C 1
ATOM 1228 O O . ILE A 1 153 ? -42.249 5.604 51.237 1.00 82.56 153 ILE A O 1
ATOM 1232 N N . GLU A 1 154 ? -41.586 7.150 52.717 1.00 81.31 154 GLU A N 1
ATOM 1233 C CA . GLU A 1 154 ? -40.799 6.223 53.530 1.00 81.31 154 GLU A CA 1
ATOM 1234 C C . GLU A 1 154 ? -41.680 5.143 54.173 1.00 81.31 154 GLU A C 1
ATOM 1236 O O . GLU A 1 154 ? -41.340 3.957 54.119 1.00 81.31 154 GLU A O 1
ATOM 1241 N N . VAL A 1 155 ? -42.842 5.524 54.710 1.00 84.81 155 VAL A N 1
ATOM 1242 C CA . VAL A 1 155 ? -43.831 4.580 55.251 1.00 84.81 155 VAL A CA 1
ATOM 1243 C C . VAL A 1 155 ? -44.325 3.624 54.162 1.00 84.81 155 VAL A C 1
ATOM 1245 O O . VAL A 1 155 ? -44.356 2.412 54.381 1.00 84.81 155 VAL A O 1
ATOM 1248 N N . GLN A 1 156 ? -44.638 4.130 52.965 1.00 80.75 156 GLN A N 1
ATOM 1249 C CA . GLN A 1 156 ? -45.051 3.281 51.842 1.00 80.75 156 GLN A CA 1
ATOM 1250 C C . GLN A 1 156 ? -43.923 2.355 51.352 1.00 80.75 156 GLN A C 1
ATOM 1252 O O . GLN A 1 156 ? -44.195 1.231 50.937 1.00 80.75 156 GLN A O 1
ATOM 1257 N N . LEU A 1 157 ? -42.655 2.769 51.418 1.00 80.56 157 LEU A N 1
ATOM 1258 C CA . LEU A 1 157 ? -41.512 1.931 51.031 1.00 80.56 157 LEU A CA 1
ATOM 1259 C C . LEU A 1 157 ? -41.245 0.802 52.041 1.00 80.56 157 LEU A C 1
ATOM 1261 O O . LEU A 1 157 ? -40.768 -0.265 51.657 1.00 80.56 157 LEU A O 1
ATOM 1265 N N . ARG A 1 158 ? -41.553 1.033 53.324 1.00 80.56 158 ARG A N 1
ATOM 1266 C CA . ARG A 1 158 ? -41.456 0.034 54.403 1.00 80.56 158 ARG A CA 1
ATOM 1267 C C . ARG A 1 158 ? -42.625 -0.960 54.422 1.00 80.56 158 ARG A C 1
ATOM 1269 O O . ARG A 1 158 ? -42.603 -1.883 55.234 1.00 80.56 158 ARG A O 1
ATOM 1276 N N . SER A 1 159 ? -43.622 -0.778 53.557 1.00 81.94 159 SER A N 1
ATOM 1277 C CA . SER A 1 159 ? -44.781 -1.665 53.442 1.00 81.94 159 SER A CA 1
ATOM 1278 C C . SER A 1 159 ? -44.380 -3.090 53.021 1.00 81.94 159 SER A C 1
ATOM 1280 O O . SER A 1 159 ? -43.420 -3.296 52.265 1.00 81.94 159 SER A O 1
ATOM 1282 N N . GLU A 1 160 ? -45.097 -4.098 53.529 1.00 73.19 160 GLU A N 1
ATOM 1283 C CA . GLU A 1 160 ? -44.793 -5.511 53.247 1.00 73.19 160 GLU A CA 1
ATOM 1284 C C . GLU A 1 160 ? -45.005 -5.853 51.763 1.00 73.19 160 GLU A C 1
ATOM 1286 O O . GLU A 1 160 ? -44.304 -6.696 51.199 1.00 73.19 160 GLU A O 1
ATOM 1291 N N . GLU A 1 161 ? -45.920 -5.139 51.107 1.00 76.44 161 GLU A N 1
ATOM 1292 C CA . GLU A 1 161 ? -46.231 -5.234 49.689 1.00 76.44 161 GLU A CA 1
ATOM 1293 C C . GLU A 1 161 ? -45.001 -4.925 48.827 1.00 76.44 161 GLU A C 1
ATOM 1295 O O . GLU A 1 161 ? -44.656 -5.694 47.926 1.00 76.44 161 GLU A O 1
ATOM 1300 N N . VAL A 1 162 ? -44.307 -3.818 49.117 1.00 79.12 162 VAL A N 1
ATOM 1301 C CA . VAL A 1 162 ? -43.098 -3.393 48.392 1.00 79.12 162 VAL A CA 1
ATOM 1302 C C . VAL A 1 162 ? -41.932 -4.342 48.679 1.00 79.12 162 VAL A C 1
ATOM 1304 O O . VAL A 1 162 ? -41.185 -4.692 47.758 1.00 79.12 162 VAL A O 1
ATOM 1307 N N . GLY A 1 163 ? -41.813 -4.825 49.921 1.00 78.38 163 GLY A N 1
ATOM 1308 C CA . GLY A 1 163 ? -40.843 -5.856 50.302 1.00 78.38 163 GLY A CA 1
ATOM 1309 C C . GLY A 1 163 ? -40.983 -7.132 49.464 1.00 78.38 163 GLY A C 1
ATOM 1310 O O . GLY A 1 163 ? -40.010 -7.587 48.858 1.00 78.38 163 GLY A O 1
ATOM 1311 N N . MET A 1 164 ? -42.211 -7.644 49.315 1.00 76.00 164 MET A N 1
ATOM 1312 C CA . MET A 1 164 ? -42.506 -8.816 48.480 1.00 76.00 164 MET A CA 1
ATOM 1313 C C . MET A 1 164 ? -42.117 -8.619 47.007 1.00 76.00 164 MET A C 1
ATOM 1315 O O . MET A 1 164 ? -41.570 -9.537 46.387 1.00 76.00 164 MET A O 1
ATOM 1319 N N . VAL A 1 165 ? -42.362 -7.433 46.431 1.00 78.69 165 VAL A N 1
ATOM 1320 C CA . VAL A 1 165 ? -41.942 -7.125 45.049 1.00 78.69 165 VAL A CA 1
ATOM 1321 C C . VAL A 1 165 ? -40.420 -7.199 44.916 1.00 78.69 165 VAL A C 1
ATOM 1323 O O . VAL A 1 165 ? -39.900 -7.788 43.963 1.00 78.69 165 VAL A O 1
ATOM 1326 N N . MET A 1 166 ? -39.693 -6.623 45.873 1.00 76.94 166 MET A N 1
ATOM 1327 C CA . MET A 1 166 ? -38.230 -6.587 45.850 1.00 76.94 166 MET A CA 1
ATOM 1328 C C . MET A 1 166 ? -37.614 -7.979 46.005 1.00 76.94 166 MET A C 1
ATOM 1330 O O . MET A 1 166 ? -36.639 -8.299 45.316 1.00 76.94 166 MET A O 1
ATOM 1334 N N . ASP A 1 167 ? -38.209 -8.828 46.836 1.00 74.69 167 ASP A N 1
ATOM 1335 C CA . ASP A 1 167 ? -37.760 -10.202 47.036 1.00 74.69 167 ASP A CA 1
ATOM 1336 C C . ASP A 1 167 ? -38.062 -11.105 45.831 1.00 74.69 167 ASP A C 1
ATOM 1338 O O . ASP A 1 167 ? -37.199 -11.882 45.403 1.00 74.69 167 ASP A O 1
ATOM 1342 N N . ALA A 1 168 ? -39.225 -10.938 45.191 1.00 73.62 168 ALA A N 1
ATOM 1343 C CA . ALA A 1 168 ? -39.551 -11.617 43.936 1.00 73.62 168 ALA A CA 1
ATOM 1344 C C . ALA A 1 168 ? -38.555 -11.255 42.815 1.00 73.62 168 ALA A C 1
ATOM 1346 O O . ALA A 1 168 ? -38.039 -12.136 42.118 1.00 73.62 168 ALA A O 1
ATOM 1347 N N . LEU A 1 169 ? -38.206 -9.970 42.680 1.00 72.31 169 LEU A N 1
ATOM 1348 C CA . LEU A 1 169 ? -37.213 -9.501 41.706 1.00 72.31 169 LEU A CA 1
ATOM 1349 C C . LEU A 1 169 ? -35.785 -9.975 42.034 1.00 72.31 169 LEU A C 1
ATOM 1351 O O . LEU A 1 169 ? -34.999 -10.251 41.122 1.00 72.31 169 LEU A O 1
ATOM 1355 N N . ARG A 1 170 ? -35.425 -10.095 43.319 1.00 72.38 170 ARG A N 1
ATOM 1356 C CA . ARG A 1 170 ? -34.118 -10.617 43.755 1.00 72.38 170 ARG A CA 1
ATOM 1357 C C . ARG A 1 170 ? -33.958 -12.096 43.395 1.00 72.38 170 ARG A C 1
ATOM 1359 O O . ARG A 1 170 ? -32.922 -12.477 42.845 1.00 72.38 170 ARG A O 1
ATOM 1366 N N . ASN A 1 171 ? -34.990 -12.906 43.623 1.00 71.31 171 ASN A N 1
ATOM 1367 C CA . ASN A 1 171 ? -34.987 -14.321 43.247 1.00 71.31 171 ASN A CA 1
ATOM 1368 C C . ASN A 1 171 ? -34.967 -14.523 41.730 1.00 71.31 171 ASN A C 1
ATOM 1370 O O . ASN A 1 171 ? -34.207 -15.359 41.237 1.00 71.31 171 ASN A O 1
ATOM 1374 N N . ALA A 1 172 ? -35.706 -13.705 40.975 1.00 64.81 172 ALA A N 1
ATOM 1375 C CA . ALA A 1 172 ? -35.652 -13.727 39.517 1.00 64.81 172 ALA A CA 1
ATOM 1376 C C . ALA A 1 172 ? -34.235 -13.450 38.983 1.00 64.81 172 ALA A C 1
ATOM 1378 O O . ALA A 1 172 ? -33.764 -14.151 38.088 1.00 64.81 172 ALA A O 1
ATOM 1379 N N . LYS A 1 173 ? -33.503 -12.489 39.567 1.00 65.19 173 LYS A N 1
ATOM 1380 C CA . LYS A 1 173 ? -32.099 -12.225 39.200 1.00 65.19 173 LYS A CA 1
ATOM 1381 C C . LYS A 1 173 ? -31.183 -13.416 39.493 1.00 65.19 173 LYS A C 1
ATOM 1383 O O . LYS A 1 173 ? -30.338 -13.741 38.662 1.00 65.19 173 LYS A O 1
ATOM 1388 N N . SER A 1 174 ? -31.355 -14.079 40.636 1.00 59.50 174 SER A N 1
ATOM 1389 C CA . SER A 1 174 ? -30.579 -15.279 40.988 1.00 59.50 174 SER A CA 1
ATOM 1390 C C . SER A 1 174 ? -30.820 -16.424 39.994 1.00 59.50 174 SER A C 1
ATOM 1392 O O . SER A 1 174 ? -29.877 -17.007 39.455 1.00 59.50 174 SER A O 1
ATOM 1394 N N . ALA A 1 175 ? -32.087 -16.670 39.644 1.00 62.09 175 ALA A N 1
ATOM 1395 C CA . ALA A 1 175 ? -32.463 -17.670 38.648 1.00 62.09 175 ALA A CA 1
ATOM 1396 C C . ALA A 1 175 ? -31.900 -17.349 37.249 1.00 62.09 175 ALA A C 1
ATOM 1398 O O . ALA A 1 175 ? -31.429 -18.247 36.551 1.00 62.09 175 ALA A O 1
ATOM 1399 N N . GLN A 1 176 ? -31.878 -16.071 36.850 1.00 61.59 176 GLN A N 1
ATOM 1400 C CA . GLN A 1 176 ? -31.282 -15.633 35.581 1.00 61.59 176 GLN A CA 1
ATOM 1401 C C . GLN A 1 176 ? -29.767 -15.885 35.521 1.00 61.59 176 GLN A C 1
ATOM 1403 O O . GLN A 1 176 ? -29.261 -16.299 34.478 1.00 61.59 176 GLN A O 1
ATOM 1408 N N . VAL A 1 177 ? -29.042 -15.682 36.628 1.00 59.91 177 VAL A N 1
ATOM 1409 C CA . VAL A 1 177 ? -27.599 -15.976 36.709 1.00 59.91 177 VAL A CA 1
ATOM 1410 C C . VAL A 1 177 ? -27.344 -17.481 36.618 1.00 59.91 177 VAL A C 1
ATOM 1412 O O . VAL A 1 177 ? -26.497 -17.906 35.835 1.00 59.91 177 VAL A O 1
ATOM 1415 N N . HIS A 1 178 ? -28.114 -18.306 37.330 1.00 66.38 178 HIS A N 1
ATOM 1416 C CA . HIS A 1 178 ? -28.024 -19.762 37.187 1.00 66.38 178 HIS A CA 1
ATOM 1417 C C . HIS A 1 178 ? -28.337 -20.232 35.759 1.00 66.38 178 HIS A C 1
ATOM 1419 O O . HIS A 1 178 ? -27.632 -21.085 35.227 1.00 66.38 178 HIS A O 1
ATOM 1425 N N . GLN A 1 179 ? -29.326 -19.639 35.089 1.00 64.62 179 GLN A N 1
ATOM 1426 C CA . GLN A 1 179 ? -29.672 -19.980 33.705 1.00 64.62 179 GLN A CA 1
ATOM 1427 C C . GLN A 1 179 ? -28.638 -19.502 32.667 1.00 64.62 179 GLN A C 1
ATOM 1429 O O . GLN A 1 179 ? -28.607 -20.033 31.550 1.00 64.62 179 GLN A O 1
ATOM 1434 N N . LEU A 1 180 ? -27.829 -18.491 33.004 1.00 64.12 180 LEU A N 1
ATOM 1435 C CA . LEU A 1 180 ? -26.687 -18.037 32.206 1.00 64.12 180 LEU A CA 1
ATOM 1436 C C . LEU A 1 180 ? -25.497 -18.997 32.331 1.00 64.12 180 LEU A C 1
ATOM 1438 O O . LEU A 1 180 ? -24.822 -19.239 31.336 1.00 64.12 180 LEU A O 1
ATOM 1442 N N . MET A 1 181 ? -25.260 -19.523 33.536 1.00 64.62 181 MET A N 1
ATOM 1443 C CA . MET A 1 181 ? -24.145 -20.429 33.840 1.00 64.62 181 MET A CA 1
ATOM 1444 C C . MET A 1 181 ? -24.427 -21.886 33.448 1.00 64.62 181 MET A C 1
ATOM 1446 O O . MET A 1 181 ? -23.496 -22.655 33.217 1.00 64.62 181 MET A O 1
ATOM 1450 N N . LYS A 1 182 ? -25.702 -22.274 33.359 1.00 63.47 182 LYS A N 1
ATOM 1451 C CA . LYS A 1 182 ? -26.112 -23.602 32.897 1.00 63.47 182 LYS A CA 1
ATOM 1452 C C . LYS A 1 182 ? -25.802 -23.764 31.401 1.00 63.47 182 LYS A C 1
ATOM 1454 O O . LYS A 1 182 ? -26.175 -22.904 30.606 1.00 63.47 182 LYS A O 1
ATOM 1459 N N . ASP A 1 183 ? -25.149 -24.876 31.055 1.00 63.16 183 ASP A N 1
ATOM 1460 C CA . ASP A 1 183 ? -24.708 -25.286 29.705 1.00 63.16 183 ASP A CA 1
ATOM 1461 C C . ASP A 1 183 ? -23.470 -24.556 29.134 1.00 63.16 183 ASP A C 1
ATOM 1463 O O . ASP A 1 183 ? -23.181 -24.630 27.934 1.00 63.16 183 ASP A O 1
ATOM 1467 N N . PHE A 1 184 ? -22.676 -23.892 29.982 1.00 67.62 184 PHE A N 1
ATOM 1468 C CA . PHE A 1 184 ? -21.450 -23.226 29.540 1.00 67.62 184 PHE A CA 1
ATOM 1469 C C . PHE A 1 184 ? -20.337 -24.244 29.220 1.00 67.62 184 PHE A C 1
ATOM 1471 O O . PHE A 1 184 ? -19.707 -24.817 30.107 1.00 67.62 184 PHE A O 1
ATOM 1478 N N . SER A 1 185 ? -20.099 -24.487 27.929 1.00 67.56 185 SER A N 1
ATOM 1479 C CA . SER A 1 185 ? -19.209 -25.546 27.421 1.00 67.56 185 SER A CA 1
ATOM 1480 C C . SER A 1 185 ? -17.712 -25.186 27.499 1.00 67.56 185 SER A C 1
ATOM 1482 O O . SER A 1 185 ? -17.014 -25.209 26.490 1.00 67.56 185 SER A O 1
ATOM 1484 N N . LEU A 1 186 ? -17.201 -24.852 28.692 1.00 71.81 186 LEU A N 1
ATOM 1485 C CA . LEU A 1 186 ? -15.764 -24.594 28.920 1.00 71.81 186 LEU A CA 1
ATOM 1486 C C . LEU A 1 186 ? -14.902 -25.853 28.858 1.00 71.81 186 LEU A C 1
ATOM 1488 O O . LEU A 1 186 ? -13.714 -25.770 28.559 1.00 71.81 186 LEU A O 1
ATOM 1492 N N . ASN A 1 187 ? -15.497 -27.014 29.124 1.00 74.81 187 ASN A N 1
ATOM 1493 C CA . ASN A 1 187 ? -14.772 -28.280 29.178 1.00 74.81 187 ASN A CA 1
ATOM 1494 C C . ASN A 1 187 ? -14.066 -28.574 27.845 1.00 74.81 187 ASN A C 1
ATOM 1496 O O . ASN A 1 187 ? -12.922 -29.008 27.839 1.00 74.81 187 ASN A O 1
ATOM 1500 N N . ASN A 1 188 ? -14.687 -28.223 26.716 1.00 73.31 188 ASN A N 1
ATOM 1501 C CA . ASN A 1 188 ? -14.109 -28.448 25.389 1.00 73.31 188 ASN A CA 1
ATOM 1502 C C . ASN A 1 188 ? -12.828 -27.634 25.136 1.00 73.31 188 ASN A C 1
ATOM 1504 O O . ASN A 1 188 ? -11.996 -28.063 24.345 1.00 73.31 188 ASN A O 1
ATOM 1508 N N . LEU A 1 189 ? -12.663 -26.490 25.811 1.00 78.88 189 LEU A N 1
ATOM 1509 C CA . LEU A 1 189 ? -11.469 -25.644 25.715 1.00 78.88 189 LEU A CA 1
ATOM 1510 C C . LEU A 1 189 ? -10.374 -26.067 26.709 1.00 78.88 189 LEU A C 1
ATOM 1512 O O . LEU A 1 189 ? -9.193 -25.868 26.457 1.00 78.88 189 LEU A O 1
ATOM 1516 N N . LEU A 1 190 ? -10.752 -26.675 27.837 1.00 76.75 190 LEU A N 1
ATOM 1517 C CA . LEU A 1 190 ? -9.800 -27.234 28.805 1.00 76.75 190 LEU A CA 1
ATOM 1518 C C . LEU A 1 190 ? -9.136 -28.524 28.303 1.00 76.75 190 LEU A C 1
ATOM 1520 O O . LEU A 1 190 ? -7.987 -28.783 28.646 1.00 76.75 190 LEU A O 1
ATOM 1524 N N . PHE A 1 191 ? -9.835 -29.317 27.486 1.00 77.06 191 PHE A N 1
ATOM 1525 C CA . PHE A 1 191 ? -9.320 -30.580 26.939 1.00 77.06 191 PHE A CA 1
ATOM 1526 C C . PHE A 1 191 ? -8.716 -30.460 25.531 1.00 77.06 191 PHE A C 1
ATOM 1528 O O . PHE A 1 191 ? -8.231 -31.451 24.986 1.00 77.06 191 PHE A O 1
ATOM 1535 N N . SER A 1 192 ? -8.745 -29.279 24.908 1.00 77.50 192 SER A N 1
ATOM 1536 C CA . SER A 1 192 ? -8.199 -29.092 23.562 1.00 77.50 192 SER A CA 1
ATOM 1537 C C . SER A 1 192 ? -6.668 -29.047 23.575 1.00 77.50 192 SER A C 1
ATOM 1539 O O . SER A 1 192 ? -6.079 -28.129 24.139 1.00 77.50 192 SER A O 1
ATOM 1541 N N . THR A 1 193 ? -6.036 -30.013 22.906 1.00 81.38 193 THR A N 1
ATOM 1542 C CA . THR A 1 193 ? -4.578 -30.087 22.690 1.00 81.38 193 THR A CA 1
ATOM 1543 C C . THR A 1 193 ? -4.118 -29.422 21.389 1.00 81.38 193 THR A C 1
ATOM 1545 O O . THR A 1 193 ? -2.938 -29.117 21.252 1.00 81.38 193 THR A O 1
ATOM 1548 N N . ASP A 1 194 ? -5.042 -29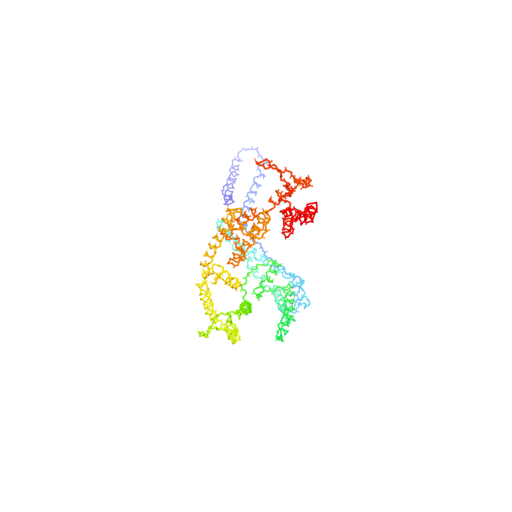.179 20.450 1.00 80.44 194 ASP A N 1
ATOM 1549 C CA . ASP A 1 194 ? -4.755 -28.676 19.100 1.00 80.44 194 ASP A CA 1
ATOM 1550 C C . ASP A 1 194 ? -5.340 -27.271 18.900 1.00 80.44 194 ASP A C 1
ATOM 1552 O O . ASP A 1 194 ? -6.441 -26.978 19.373 1.00 80.44 194 ASP A O 1
ATOM 1556 N N . LEU A 1 195 ? -4.642 -26.411 18.151 1.00 80.12 195 LEU A N 1
ATOM 1557 C CA . LEU A 1 195 ? -5.056 -25.017 17.933 1.00 80.12 195 LEU A CA 1
ATOM 1558 C C . LEU A 1 195 ? -6.376 -24.910 17.145 1.00 80.12 195 LEU A C 1
ATOM 1560 O O . LEU A 1 195 ? -7.200 -24.040 17.430 1.00 80.12 195 LEU A O 1
ATOM 1564 N N . ASP A 1 196 ? -6.624 -25.853 16.234 1.00 82.62 196 ASP A N 1
ATOM 1565 C CA . ASP A 1 196 ? -7.893 -25.955 15.506 1.00 82.62 196 ASP A CA 1
ATOM 1566 C C . ASP A 1 196 ? -9.050 -26.319 16.445 1.00 82.62 196 ASP A C 1
ATOM 1568 O O . ASP A 1 196 ? -10.107 -25.692 16.404 1.00 82.62 196 ASP A O 1
ATOM 1572 N N . LYS A 1 197 ? -8.825 -27.239 17.393 1.00 81.44 197 LYS A N 1
ATOM 1573 C CA . LYS A 1 197 ? -9.814 -27.591 18.427 1.00 81.44 197 LYS A CA 1
ATOM 1574 C C . LYS A 1 197 ? -10.062 -26.438 19.406 1.00 81.44 197 LYS A C 1
ATOM 1576 O O . LYS A 1 197 ? -11.186 -26.261 19.880 1.00 81.44 197 LYS A O 1
ATOM 1581 N N . VAL A 1 198 ? -9.048 -25.615 19.692 1.00 81.44 198 VAL A N 1
ATOM 1582 C CA . VAL A 1 198 ? -9.223 -24.364 20.454 1.00 81.44 198 VAL A CA 1
ATOM 1583 C C . VAL A 1 198 ? -10.134 -23.404 19.680 1.00 81.44 198 VAL A C 1
ATOM 1585 O O . VAL A 1 198 ? -11.087 -22.871 20.242 1.00 81.44 198 VAL A O 1
ATOM 1588 N N . HIS A 1 199 ? -9.915 -23.216 18.378 1.00 82.12 199 HIS A N 1
ATOM 1589 C CA . HIS A 1 199 ? -10.776 -22.365 17.551 1.00 82.12 199 HIS A CA 1
ATOM 1590 C C . HIS A 1 199 ? -12.219 -22.900 17.445 1.00 82.12 199 HIS A C 1
ATOM 1592 O O . HIS A 1 199 ? -13.191 -22.151 17.611 1.00 82.12 199 HIS A O 1
ATOM 1598 N N . GLU A 1 200 ? -12.378 -24.206 17.233 1.00 83.44 200 GLU A N 1
ATOM 1599 C CA . GLU A 1 200 ? -13.686 -24.861 17.169 1.00 83.44 200 GLU A CA 1
ATOM 1600 C C . GLU A 1 200 ? -14.444 -24.783 18.495 1.00 83.44 200 GLU A C 1
ATOM 1602 O O . GLU A 1 200 ? -15.648 -24.545 18.481 1.00 83.44 200 GLU A O 1
ATOM 1607 N N . SER A 1 201 ? -13.763 -24.907 19.640 1.00 82.19 201 SER A N 1
ATOM 1608 C CA . SER A 1 201 ? -14.384 -24.783 20.968 1.00 82.19 201 SER A CA 1
ATOM 1609 C C . SER A 1 201 ? -14.745 -23.339 21.339 1.00 82.19 201 SER A C 1
ATOM 1611 O O . SER A 1 201 ? -15.723 -23.118 22.058 1.00 82.19 201 SER A O 1
ATOM 1613 N N . LEU A 1 202 ? -14.050 -22.335 20.794 1.00 82.69 202 LEU A N 1
ATOM 1614 C CA . LEU A 1 202 ? -14.382 -20.918 20.994 1.00 82.69 202 LEU A CA 1
ATOM 1615 C C . LEU A 1 202 ? -15.704 -20.511 20.321 1.00 82.69 202 LEU A C 1
ATOM 1617 O O . LEU A 1 202 ? -16.464 -19.710 20.872 1.00 82.69 202 LEU A O 1
ATOM 1621 N N . THR A 1 203 ? -16.017 -21.078 19.156 1.00 83.12 203 THR A N 1
ATOM 1622 C CA . THR A 1 203 ? -17.237 -20.763 18.391 1.00 83.12 203 THR A CA 1
ATOM 1623 C C . THR A 1 203 ? -18.543 -21.004 19.177 1.00 83.12 203 THR A C 1
ATOM 1625 O O . THR A 1 203 ? -19.350 -20.069 19.294 1.00 83.12 203 THR A O 1
ATOM 1628 N N . PRO A 1 204 ? -18.789 -22.187 19.783 1.00 82.12 204 PRO A N 1
ATOM 1629 C CA . PRO A 1 204 ? -19.979 -22.429 20.588 1.00 82.12 204 PRO A CA 1
ATOM 1630 C C . PRO A 1 204 ? -19.997 -21.564 21.854 1.00 82.12 204 PRO A C 1
ATOM 1632 O O . PRO A 1 204 ? -21.063 -21.047 22.195 1.00 82.12 204 PRO A O 1
ATOM 1635 N N . ILE A 1 205 ? -18.847 -21.306 22.491 1.00 81.88 205 ILE A N 1
ATOM 1636 C CA . ILE A 1 205 ? -18.744 -20.424 23.669 1.00 81.88 205 ILE A CA 1
ATOM 1637 C C . ILE A 1 205 ? -19.217 -19.006 23.323 1.00 81.88 205 ILE A C 1
ATOM 1639 O O . ILE A 1 205 ? -20.106 -18.462 23.988 1.00 81.88 205 ILE A O 1
ATOM 1643 N N . PHE A 1 206 ? -18.698 -18.414 22.243 1.00 80.19 206 PHE A N 1
ATOM 1644 C CA . PHE A 1 206 ? -19.115 -17.081 21.809 1.00 80.19 206 PHE A CA 1
ATOM 1645 C C . PHE A 1 206 ? -20.577 -17.047 21.354 1.00 80.19 206 PHE A C 1
ATOM 1647 O O . PHE A 1 206 ? -21.280 -16.080 21.650 1.00 80.19 206 PHE A O 1
ATOM 1654 N N . SER A 1 207 ? -21.076 -18.100 20.700 1.00 80.00 207 SER A N 1
ATOM 1655 C CA . SER A 1 207 ? -22.488 -18.189 20.302 1.00 80.00 207 SER A CA 1
ATOM 1656 C C . SER A 1 207 ? -23.437 -18.251 21.511 1.00 80.00 207 SER A C 1
ATOM 1658 O O . SER A 1 207 ? -24.471 -17.574 21.536 1.00 80.00 207 SER A O 1
ATOM 1660 N N . HIS A 1 208 ? -23.058 -18.990 22.558 1.00 77.81 208 HIS A N 1
ATOM 1661 C CA . HIS A 1 208 ? -23.815 -19.098 23.798 1.00 77.81 208 HIS A CA 1
ATOM 1662 C C . HIS A 1 208 ? -23.826 -17.762 24.546 1.00 77.81 208 HIS A C 1
ATOM 1664 O O . HIS A 1 208 ? -24.900 -17.313 24.971 1.00 77.81 208 HIS A O 1
ATOM 1670 N N . LEU A 1 209 ? -22.668 -17.102 24.671 1.00 74.56 209 LEU A N 1
ATOM 1671 C CA . LEU A 1 209 ? -22.569 -15.757 25.242 1.00 74.56 209 LEU A CA 1
ATOM 1672 C C . LEU A 1 209 ? -23.440 -14.778 24.456 1.00 74.56 209 LEU A C 1
ATOM 1674 O O . LEU A 1 209 ? -24.247 -14.060 25.041 1.00 74.56 209 LEU A O 1
ATOM 1678 N N . HIS A 1 210 ? -23.366 -14.809 23.126 1.00 72.69 210 HIS A N 1
ATOM 1679 C CA . HIS A 1 210 ? -24.136 -13.924 22.259 1.00 72.69 210 HIS A CA 1
ATOM 1680 C C . HIS A 1 210 ? -25.650 -14.101 22.443 1.00 72.69 210 HIS A C 1
ATOM 1682 O O . HIS A 1 210 ? -26.381 -13.118 22.596 1.00 72.69 210 HIS A O 1
ATOM 1688 N N . ARG A 1 211 ? -26.138 -15.346 22.463 1.00 72.75 211 ARG A N 1
ATOM 1689 C CA . ARG A 1 211 ? -27.566 -15.649 22.627 1.00 72.75 211 ARG A CA 1
ATOM 1690 C C . ARG A 1 211 ? -28.084 -15.218 24.000 1.00 72.75 211 ARG A C 1
ATOM 1692 O O . ARG A 1 211 ? -29.151 -14.616 24.090 1.00 72.75 211 ARG A O 1
ATOM 1699 N N . LYS A 1 212 ? -27.338 -15.500 25.069 1.00 68.56 212 LYS A N 1
ATOM 1700 C CA . LYS A 1 212 ? -27.801 -15.265 26.446 1.00 68.56 212 LYS A CA 1
ATOM 1701 C C . LYS A 1 212 ? -27.602 -13.825 26.917 1.00 68.56 212 LYS A C 1
ATOM 1703 O O . LYS A 1 212 ? -28.480 -13.309 27.597 1.00 68.56 212 LYS A O 1
ATOM 1708 N N . LEU A 1 213 ? -26.535 -13.140 26.499 1.00 66.56 213 LEU A N 1
ATOM 1709 C CA . LEU A 1 213 ? -26.320 -11.721 26.821 1.00 66.56 213 LEU A CA 1
ATOM 1710 C C . LEU A 1 213 ? -27.323 -10.796 26.118 1.00 66.56 213 LEU A C 1
ATOM 1712 O O . LEU A 1 213 ? -27.564 -9.692 26.599 1.00 66.56 213 LEU A O 1
ATOM 1716 N N . LYS A 1 214 ? -27.947 -11.240 25.015 1.00 66.19 214 LYS A N 1
ATOM 1717 C CA . LYS A 1 214 ? -29.103 -10.555 24.412 1.00 66.19 214 LYS A CA 1
ATOM 1718 C C . LYS A 1 214 ? -30.359 -10.677 25.275 1.00 66.19 214 LYS A C 1
ATOM 1720 O O . LYS A 1 214 ? -31.029 -9.672 25.497 1.00 66.19 214 LYS A O 1
ATOM 1725 N N . LEU A 1 215 ? -30.649 -11.889 25.752 1.00 64.00 215 LEU A N 1
ATOM 1726 C CA . LEU A 1 215 ? -31.861 -12.220 26.510 1.00 64.00 215 LEU A CA 1
ATOM 1727 C C . LEU A 1 215 ? -31.830 -11.689 27.949 1.00 64.00 215 LEU A C 1
ATOM 1729 O O . LEU A 1 215 ? -32.854 -11.237 28.446 1.00 64.00 215 LEU A O 1
ATOM 1733 N N . PHE A 1 216 ? -30.668 -11.708 28.604 1.00 60.47 216 PHE A N 1
ATOM 1734 C CA . PHE A 1 216 ? -30.533 -11.302 30.002 1.00 60.47 216 PHE A CA 1
ATOM 1735 C C . PHE A 1 216 ? -29.756 -9.983 30.136 1.00 60.47 216 PHE A C 1
ATOM 1737 O O . PHE A 1 216 ? -28.715 -9.813 29.482 1.00 60.47 216 PHE A O 1
ATOM 1744 N N . PRO A 1 217 ? -30.210 -9.039 30.984 1.00 56.16 217 PRO A N 1
ATOM 1745 C CA . PRO A 1 217 ? -29.450 -7.846 31.331 1.00 56.16 217 PRO A CA 1
ATOM 1746 C C . PRO A 1 217 ? -28.258 -8.204 32.230 1.00 56.16 217 PRO A C 1
ATOM 1748 O O . PRO A 1 217 ? -28.290 -8.041 33.446 1.00 56.16 217 PRO A O 1
ATOM 1751 N N . TYR A 1 218 ? -27.189 -8.732 31.630 1.00 56.72 218 TYR A N 1
ATOM 1752 C CA . TYR A 1 218 ? -25.923 -8.924 32.331 1.00 56.72 218 TYR A CA 1
ATOM 1753 C C . TYR A 1 218 ? -25.213 -7.572 32.519 1.00 56.72 218 TYR A C 1
ATOM 1755 O O . TYR A 1 218 ? -25.137 -6.800 31.556 1.00 56.72 218 TYR A O 1
ATOM 1763 N N . PRO A 1 219 ? -24.678 -7.267 33.718 1.00 56.19 219 PRO A N 1
ATOM 1764 C CA . PRO A 1 219 ? -24.011 -5.998 33.980 1.00 56.19 219 PRO A CA 1
ATOM 1765 C C . PRO A 1 219 ? -22.832 -5.765 33.034 1.00 56.19 219 PRO A C 1
ATOM 1767 O O . PRO A 1 219 ? -21.854 -6.513 33.052 1.00 56.19 219 PRO A O 1
ATOM 1770 N N . ILE A 1 220 ? -22.896 -4.672 32.265 1.00 56.91 220 ILE A N 1
ATOM 1771 C CA . ILE A 1 220 ? -21.913 -4.362 31.217 1.00 56.91 220 ILE A CA 1
ATOM 1772 C C . ILE A 1 220 ? -20.481 -4.273 31.765 1.00 56.91 220 ILE A C 1
ATOM 1774 O O . ILE A 1 220 ? -19.531 -4.660 31.094 1.00 56.91 220 ILE A O 1
ATOM 1778 N N . ARG A 1 221 ? -20.340 -3.841 33.025 1.00 52.84 221 ARG A N 1
ATOM 1779 C CA . ARG A 1 221 ? -19.056 -3.683 33.724 1.00 52.84 221 ARG A CA 1
ATOM 1780 C C . ARG A 1 221 ? -18.325 -4.992 34.043 1.00 52.84 221 ARG A C 1
ATOM 1782 O O . ARG A 1 221 ? -17.152 -4.929 34.376 1.00 52.84 221 ARG A O 1
ATOM 1789 N N . ARG A 1 222 ? -19.000 -6.149 34.024 1.00 53.53 222 ARG A N 1
ATOM 1790 C CA . ARG A 1 222 ? -18.396 -7.450 34.389 1.00 53.53 222 ARG A CA 1
ATOM 1791 C C . ARG A 1 222 ? -17.943 -8.277 33.188 1.00 53.53 222 ARG A C 1
ATOM 1793 O O . ARG A 1 222 ? -17.312 -9.312 33.370 1.00 53.53 222 ARG A O 1
ATOM 1800 N N . SER A 1 223 ? -18.305 -7.871 31.979 1.00 53.41 223 SER A N 1
ATOM 1801 C CA . SER A 1 223 ? -17.975 -8.583 30.745 1.00 53.41 223 SER A CA 1
ATOM 1802 C C . SER A 1 223 ? -17.042 -7.729 29.896 1.00 53.41 223 SER A C 1
ATOM 1804 O O . SER A 1 223 ? -17.468 -6.745 29.296 1.00 53.41 223 SER A O 1
ATOM 1806 N N . ASN A 1 224 ? -15.787 -8.151 29.805 1.00 55.16 224 ASN A N 1
ATOM 1807 C CA . ASN A 1 224 ? -14.684 -7.410 29.182 1.00 55.16 224 ASN A CA 1
ATOM 1808 C C . ASN A 1 224 ? -14.618 -7.604 27.650 1.00 55.16 224 ASN A C 1
ATOM 1810 O O . ASN A 1 224 ? -13.551 -7.612 27.046 1.00 55.16 224 ASN A O 1
ATOM 1814 N N . LEU A 1 225 ? -15.765 -7.838 26.995 1.00 61.59 225 LEU A N 1
ATOM 1815 C CA . LEU A 1 225 ? -15.838 -8.024 25.541 1.00 61.59 225 LEU A CA 1
ATOM 1816 C C . LEU A 1 225 ? -16.315 -6.729 24.873 1.00 61.59 225 LEU A C 1
ATOM 1818 O O . LEU A 1 225 ? -17.426 -6.638 24.351 1.00 61.59 225 LEU A O 1
ATOM 1822 N N . THR A 1 226 ? -15.471 -5.702 24.909 1.00 58.47 226 THR A N 1
ATOM 1823 C CA . THR A 1 226 ? -15.757 -4.311 24.502 1.00 58.47 226 THR A CA 1
ATOM 1824 C C . THR A 1 226 ? -16.530 -4.156 23.188 1.00 58.47 226 THR A C 1
ATOM 1826 O O . THR A 1 226 ? -17.494 -3.390 23.135 1.00 58.47 226 THR A O 1
ATOM 1829 N N . ARG A 1 227 ? -16.157 -4.875 22.118 1.00 62.69 227 ARG A N 1
ATOM 1830 C CA . ARG A 1 227 ? -16.838 -4.774 20.807 1.00 62.69 227 ARG A CA 1
ATOM 1831 C C . ARG A 1 227 ? -18.280 -5.277 20.864 1.00 62.69 227 ARG A C 1
ATOM 1833 O O . ARG A 1 227 ? -19.176 -4.661 20.295 1.00 62.69 227 ARG A O 1
ATOM 1840 N N . PHE A 1 228 ? -18.497 -6.382 21.566 1.00 61.47 228 PHE A N 1
ATOM 1841 C CA . PHE A 1 228 ? -19.807 -7.002 21.709 1.00 61.47 228 PHE A CA 1
ATOM 1842 C C . PHE A 1 228 ? -20.702 -6.206 22.663 1.00 61.47 228 PHE A C 1
ATOM 1844 O O . PHE A 1 228 ? -21.860 -5.921 22.362 1.00 61.47 228 PHE A O 1
ATOM 1851 N N . MET A 1 229 ? -20.131 -5.764 23.781 1.00 63.81 229 MET A N 1
ATOM 1852 C CA . MET A 1 229 ? -20.831 -4.970 24.783 1.00 63.81 229 MET A CA 1
ATOM 1853 C C . MET A 1 229 ? -21.247 -3.597 24.255 1.00 63.81 229 MET A C 1
ATOM 1855 O O . MET A 1 229 ? -22.294 -3.097 24.652 1.00 63.81 229 MET A O 1
ATOM 1859 N N . ARG A 1 230 ? -20.500 -3.019 23.305 1.00 66.06 230 ARG A N 1
ATOM 1860 C CA . ARG A 1 230 ? -20.897 -1.793 22.597 1.00 66.06 230 ARG A CA 1
ATOM 1861 C C . ARG A 1 230 ? -22.173 -1.986 21.779 1.00 66.06 230 ARG A C 1
ATOM 1863 O O . ARG A 1 230 ? -23.054 -1.134 21.819 1.00 66.06 230 ARG A O 1
ATOM 1870 N N . GLU A 1 231 ? -22.294 -3.105 21.068 1.00 66.38 231 GLU A N 1
ATOM 1871 C CA . GLU A 1 231 ? -23.485 -3.406 20.264 1.00 66.38 231 GLU A CA 1
ATOM 1872 C C . GLU A 1 231 ? -24.705 -3.721 21.145 1.00 66.38 231 GLU A C 1
ATOM 1874 O O . GLU A 1 231 ? -25.822 -3.297 20.843 1.00 66.38 231 GLU A O 1
ATOM 1879 N N . VAL A 1 232 ? -24.497 -4.400 22.277 1.00 65.19 232 VAL A N 1
ATOM 1880 C CA . VAL A 1 232 ? -25.551 -4.634 23.277 1.00 65.19 232 VAL A CA 1
ATOM 1881 C C . VAL A 1 232 ? -25.976 -3.325 23.957 1.00 65.19 232 VAL A C 1
ATOM 1883 O O . VAL A 1 232 ? -27.174 -3.073 24.075 1.00 65.19 232 VAL A O 1
ATOM 1886 N N . ALA A 1 233 ? -25.028 -2.460 24.333 1.00 65.12 233 ALA A N 1
ATOM 1887 C CA . ALA A 1 233 ? -25.304 -1.145 24.918 1.00 65.12 233 ALA A CA 1
ATOM 1888 C C . ALA A 1 233 ? -26.069 -0.232 23.947 1.00 65.12 233 ALA A C 1
ATOM 1890 O O . ALA A 1 233 ? -27.032 0.419 24.345 1.00 65.12 233 ALA A O 1
ATOM 1891 N N . ARG A 1 234 ? -25.706 -0.254 22.654 1.00 68.81 234 ARG A N 1
ATOM 1892 C CA . ARG A 1 234 ? -26.406 0.479 21.587 1.00 68.81 234 ARG A CA 1
ATOM 1893 C C . ARG A 1 234 ? -27.863 0.041 21.458 1.00 68.81 234 ARG A C 1
ATOM 1895 O O . ARG A 1 234 ? -28.744 0.888 21.379 1.00 68.81 234 ARG A O 1
ATOM 1902 N N . LYS A 1 235 ? -28.127 -1.270 21.475 1.00 68.12 235 LYS A N 1
ATOM 1903 C CA . LYS A 1 235 ? -29.496 -1.814 21.416 1.00 68.12 235 LYS A CA 1
ATOM 1904 C C . LYS A 1 235 ? -30.316 -1.537 22.674 1.00 68.12 235 LYS A C 1
ATOM 1906 O O . LYS A 1 235 ? -31.534 -1.459 22.581 1.00 68.12 235 LYS A O 1
ATOM 1911 N N . ARG A 1 236 ? -29.665 -1.399 23.831 1.00 64.75 236 ARG A N 1
ATOM 1912 C CA . ARG A 1 236 ? -30.317 -1.118 25.120 1.00 64.75 236 ARG A CA 1
ATOM 1913 C C . ARG A 1 236 ? -30.380 0.367 25.473 1.00 64.75 236 ARG A C 1
ATOM 1915 O O . ARG A 1 236 ? -30.909 0.705 26.526 1.00 64.75 236 ARG A O 1
ATOM 1922 N N . SER A 1 237 ? -29.870 1.259 24.617 1.00 60.69 237 SER A N 1
ATOM 1923 C CA . SER A 1 237 ? -29.752 2.700 24.903 1.00 60.69 237 SER A CA 1
ATOM 1924 C C . SER A 1 237 ? -29.040 3.009 26.236 1.00 60.69 237 SER A C 1
ATOM 1926 O O . SER A 1 237 ? -29.309 4.017 26.885 1.00 60.69 237 SER A O 1
ATOM 1928 N N . GLU A 1 238 ? -28.109 2.143 26.650 1.00 64.69 238 GLU A N 1
ATOM 1929 C CA . GLU A 1 238 ? -27.311 2.316 27.868 1.00 64.69 238 GLU A CA 1
ATOM 1930 C C . GLU A 1 238 ? -25.984 3.019 27.551 1.00 64.69 238 GLU A C 1
ATOM 1932 O O . GLU A 1 238 ? -25.361 2.779 26.512 1.00 64.69 238 GLU A O 1
ATOM 1937 N N . LYS A 1 239 ? -25.520 3.891 28.458 1.00 60.97 239 LYS A N 1
ATOM 1938 C CA . LYS A 1 239 ? -24.231 4.582 28.308 1.00 60.97 239 LYS A CA 1
ATOM 1939 C C . LYS A 1 239 ? -23.086 3.565 28.346 1.00 60.97 239 LYS A C 1
ATOM 1941 O O . LYS A 1 239 ? -22.797 2.983 29.390 1.00 60.97 239 LYS A O 1
ATOM 1946 N N . PHE A 1 240 ? -22.414 3.385 27.211 1.00 56.81 240 PHE A N 1
ATOM 1947 C CA . PHE A 1 240 ? -21.225 2.545 27.104 1.00 56.81 240 PHE A CA 1
ATOM 1948 C C . PHE A 1 240 ? -20.003 3.273 27.673 1.00 56.81 240 PHE A C 1
ATOM 1950 O O . PHE A 1 240 ? -19.632 4.338 27.183 1.00 56.81 240 PHE A O 1
ATOM 1957 N N . ILE A 1 241 ? -19.362 2.684 28.682 1.00 60.28 241 ILE A N 1
ATOM 1958 C CA . ILE A 1 241 ? -18.063 3.134 29.192 1.00 60.28 241 ILE A CA 1
ATOM 1959 C C . ILE A 1 241 ? -17.008 2.204 28.581 1.00 60.28 241 ILE A C 1
ATOM 1961 O O . ILE A 1 241 ? -17.030 1.012 28.891 1.00 60.28 241 ILE A O 1
ATOM 1965 N N . PRO A 1 242 ? -16.113 2.691 27.702 1.00 57.00 242 PRO A N 1
ATOM 1966 C CA . PRO A 1 242 ? -15.056 1.860 27.140 1.00 57.00 242 PRO A CA 1
ATOM 1967 C C . PRO A 1 242 ? -14.080 1.421 28.238 1.00 57.00 242 PRO A C 1
ATOM 1969 O O . PRO A 1 242 ? -13.402 2.255 28.835 1.00 57.00 242 PRO A O 1
ATOM 1972 N N . THR A 1 243 ? -13.980 0.118 28.487 1.00 58.47 243 THR A N 1
ATOM 1973 C CA . THR A 1 243 ? -12.874 -0.478 29.245 1.00 58.47 243 THR A CA 1
ATOM 1974 C C . THR A 1 243 ? -11.709 -0.754 28.292 1.00 58.47 243 THR A C 1
ATOM 1976 O O . THR A 1 243 ? -11.910 -1.242 27.181 1.00 58.47 243 THR A O 1
ATOM 1979 N N . LYS A 1 244 ? -10.476 -0.397 28.672 1.00 56.44 244 LYS A N 1
ATOM 1980 C CA . LYS A 1 244 ? -9.276 -0.848 27.949 1.00 56.44 244 LYS A CA 1
ATOM 1981 C C . LYS A 1 244 ? -8.985 -2.276 28.394 1.00 56.44 244 LYS A C 1
ATOM 1983 O O . LYS A 1 244 ? -8.385 -2.477 29.444 1.00 56.44 244 LYS A O 1
ATOM 1988 N N . ASP A 1 245 ? -9.426 -3.245 27.606 1.00 58.78 245 ASP A N 1
ATOM 1989 C CA . ASP A 1 245 ? -9.163 -4.653 27.882 1.00 58.78 245 ASP A CA 1
ATOM 1990 C C . ASP A 1 245 ? -7.880 -5.077 27.160 1.00 58.78 245 ASP A C 1
ATOM 1992 O O . ASP A 1 245 ? -7.822 -5.070 25.930 1.00 58.78 245 ASP A O 1
ATOM 1996 N N . VAL A 1 246 ? -6.846 -5.433 27.927 1.00 60.69 246 VAL A N 1
ATOM 1997 C CA . VAL A 1 246 ? -5.655 -6.112 27.402 1.00 60.69 246 VAL A CA 1
ATOM 1998 C C . VAL A 1 246 ? -5.867 -7.609 27.626 1.00 60.69 246 VAL A C 1
ATOM 2000 O O . VAL A 1 246 ? -5.834 -8.054 28.776 1.00 60.69 246 VAL A O 1
ATOM 2003 N N . PRO A 1 247 ? -6.140 -8.404 26.578 1.00 68.19 247 PRO A N 1
ATOM 2004 C CA . PRO A 1 247 ? -6.254 -9.844 26.742 1.00 68.19 247 PRO A CA 1
ATOM 2005 C C . PRO A 1 247 ? -4.907 -10.428 27.184 1.00 68.19 247 PRO A C 1
ATOM 2007 O O . PRO A 1 247 ? -3.855 -9.961 26.751 1.00 68.19 247 PRO A O 1
ATOM 2010 N N . ALA A 1 248 ? -4.921 -11.492 27.993 1.00 71.25 248 ALA A N 1
ATOM 2011 C CA . ALA A 1 248 ? -3.689 -12.174 28.412 1.00 71.25 248 ALA A CA 1
ATOM 2012 C C . ALA A 1 248 ? -2.876 -12.694 27.207 1.00 71.25 248 ALA A C 1
ATOM 2014 O O . ALA A 1 248 ? -1.652 -12.608 27.201 1.00 71.25 248 ALA A O 1
ATOM 2015 N N . HIS A 1 249 ? -3.562 -13.134 26.143 1.00 74.00 249 HIS A N 1
ATOM 2016 C CA . HIS A 1 249 ? -2.928 -13.531 24.883 1.00 74.00 249 HIS A CA 1
ATOM 2017 C C . HIS A 1 249 ? -2.454 -12.342 24.028 1.00 74.00 249 HIS A C 1
ATOM 2019 O O . HIS A 1 249 ? -1.823 -12.565 23.006 1.00 74.00 249 HIS A O 1
ATOM 2025 N N . GLY A 1 250 ? -2.735 -11.089 24.406 1.00 73.44 250 GLY A N 1
ATOM 2026 C CA . GLY A 1 250 ? -2.342 -9.906 23.634 1.00 73.44 250 GLY A CA 1
ATOM 2027 C C . GLY A 1 250 ? -0.826 -9.787 23.494 1.00 73.44 250 GLY A C 1
ATOM 2028 O O . GLY A 1 250 ? -0.324 -9.648 22.384 1.00 73.44 250 GLY A O 1
ATOM 2029 N N . LYS A 1 251 ? -0.097 -9.979 24.602 1.00 73.38 251 LYS A N 1
ATOM 2030 C CA . LYS A 1 251 ? 1.373 -10.031 24.590 1.00 73.38 251 LYS A CA 1
ATOM 2031 C C . LYS A 1 251 ? 1.899 -11.173 23.714 1.00 73.38 251 LYS A C 1
ATOM 2033 O O . LYS A 1 251 ? 2.872 -10.997 22.993 1.00 73.38 251 LYS A O 1
ATOM 2038 N N . LEU A 1 252 ? 1.226 -12.326 23.737 1.00 69.69 252 LEU A N 1
ATOM 2039 C CA . LEU A 1 252 ? 1.588 -13.479 22.910 1.00 69.69 252 LEU A CA 1
ATOM 2040 C C . LEU A 1 252 ? 1.323 -13.218 21.420 1.00 69.69 252 LEU A C 1
ATOM 2042 O O . LEU A 1 252 ? 2.129 -13.610 20.591 1.00 69.69 252 LEU A O 1
ATOM 2046 N N . VAL A 1 253 ? 0.244 -12.519 21.064 1.00 73.88 253 VAL A N 1
ATOM 2047 C CA . VAL A 1 253 ? -0.054 -12.138 19.673 1.00 73.88 253 VAL A CA 1
ATOM 2048 C C . VAL A 1 253 ? 0.960 -11.131 19.140 1.00 73.88 253 VAL A C 1
ATOM 2050 O O . VAL A 1 253 ? 1.442 -11.299 18.023 1.00 73.88 253 VAL A O 1
ATOM 2053 N N . GLU A 1 254 ? 1.316 -10.114 19.928 1.00 72.38 254 GLU A N 1
ATOM 2054 C CA . GLU A 1 254 ? 2.375 -9.163 19.564 1.00 72.38 254 GLU A CA 1
ATOM 2055 C C . GLU A 1 254 ? 3.704 -9.887 19.328 1.00 72.38 254 GLU A C 1
ATOM 2057 O O . GLU A 1 254 ? 4.401 -9.623 18.348 1.00 72.38 254 GLU A O 1
ATOM 2062 N N . TRP A 1 255 ? 4.012 -10.865 20.177 1.00 65.62 255 TRP A N 1
ATOM 2063 C CA . TRP A 1 255 ? 5.243 -11.634 20.094 1.00 65.62 255 TRP A CA 1
ATOM 2064 C C . TRP A 1 255 ? 5.253 -12.658 18.942 1.00 65.62 255 TRP A C 1
ATOM 2066 O O . TRP A 1 255 ? 6.241 -12.759 18.219 1.00 65.62 255 TRP A O 1
ATOM 2076 N N . VAL A 1 256 ? 4.140 -13.349 18.669 1.00 72.62 256 VAL A N 1
ATOM 2077 C CA . VAL A 1 256 ? 3.981 -14.199 17.471 1.00 72.62 256 VAL A CA 1
ATOM 2078 C C . VAL A 1 256 ? 4.055 -13.356 16.198 1.00 72.62 256 VAL A C 1
ATOM 2080 O O . VAL A 1 256 ? 4.670 -13.779 15.221 1.00 72.62 256 VAL A O 1
ATOM 2083 N N . GLY A 1 257 ? 3.484 -12.149 16.206 1.00 73.62 257 GLY A N 1
ATOM 2084 C CA . GLY A 1 257 ? 3.626 -11.188 15.113 1.00 73.62 257 GLY A CA 1
ATOM 2085 C C . GLY A 1 257 ? 5.085 -10.788 14.892 1.00 73.62 257 GLY A C 1
ATOM 2086 O O . GLY A 1 257 ? 5.570 -10.821 13.761 1.00 73.62 257 GLY A O 1
ATOM 2087 N N . TYR A 1 258 ? 5.810 -10.501 15.975 1.00 72.38 258 TYR A N 1
ATOM 2088 C CA . TYR A 1 258 ? 7.247 -10.234 15.937 1.00 72.38 258 TYR A CA 1
ATOM 2089 C C . TYR A 1 258 ? 8.044 -11.424 15.378 1.00 72.38 258 TYR A C 1
ATOM 2091 O O . TYR A 1 258 ? 8.870 -11.239 14.484 1.00 72.38 258 TYR A O 1
ATOM 2099 N N . LEU A 1 259 ? 7.775 -12.651 15.835 1.00 65.12 259 LEU A N 1
ATOM 2100 C CA . LEU A 1 259 ? 8.424 -13.859 15.323 1.00 65.12 259 LEU A CA 1
ATOM 2101 C C . LEU A 1 259 ? 8.115 -14.119 13.851 1.00 65.12 259 LEU A C 1
ATOM 2103 O O . LEU A 1 259 ? 9.004 -14.517 13.101 1.00 65.12 259 LEU A O 1
ATOM 2107 N N . MET A 1 260 ? 6.867 -13.925 13.431 1.00 72.50 260 MET A N 1
ATOM 2108 C CA . MET A 1 260 ? 6.453 -14.126 12.046 1.00 72.50 260 MET A CA 1
ATOM 2109 C C . MET A 1 260 ? 7.191 -13.155 11.124 1.00 72.50 260 MET A C 1
ATOM 2111 O O . MET A 1 260 ? 7.738 -13.570 10.102 1.00 72.50 260 MET A O 1
ATOM 2115 N N . GLU A 1 261 ? 7.273 -11.886 11.523 1.00 69.88 261 GLU A N 1
ATOM 2116 C CA . GLU A 1 261 ? 8.035 -10.871 10.803 1.00 69.88 261 GLU A CA 1
ATOM 2117 C C . GLU A 1 261 ? 9.534 -11.207 10.800 1.00 69.88 261 GLU A C 1
ATOM 2119 O O . GLU A 1 261 ? 10.173 -11.177 9.750 1.00 69.88 261 GLU A O 1
ATOM 2124 N N . ARG A 1 262 ? 10.093 -11.650 11.934 1.00 67.06 262 ARG A N 1
ATOM 2125 C CA . ARG A 1 262 ? 11.493 -12.089 12.029 1.00 67.06 262 ARG A CA 1
ATOM 2126 C C . ARG A 1 262 ? 11.787 -13.299 11.139 1.00 67.06 262 ARG A C 1
ATOM 2128 O O . ARG A 1 262 ? 12.819 -13.320 10.474 1.00 67.06 262 ARG A O 1
ATOM 2135 N N . ARG A 1 263 ? 10.889 -14.287 11.074 1.00 66.88 263 ARG A N 1
ATOM 2136 C CA . ARG A 1 263 ? 11.030 -15.471 10.211 1.00 66.88 263 ARG A CA 1
ATOM 2137 C C . ARG A 1 263 ? 10.949 -15.093 8.740 1.00 66.88 263 ARG A C 1
ATOM 2139 O O . ARG A 1 263 ? 11.787 -15.530 7.964 1.00 66.88 263 ARG A O 1
ATOM 2146 N N . LYS A 1 264 ? 9.996 -14.240 8.365 1.00 71.31 264 LYS A N 1
ATOM 2147 C CA . LYS A 1 264 ? 9.882 -13.712 7.000 1.00 71.31 264 LYS A CA 1
ATOM 2148 C C . LYS A 1 264 ? 11.152 -12.968 6.586 1.00 71.31 264 LYS A C 1
ATOM 2150 O O . LYS A 1 264 ? 11.652 -13.162 5.483 1.00 71.31 264 LYS A O 1
ATOM 2155 N N . GLN A 1 265 ? 11.704 -12.167 7.492 1.00 64.62 265 GLN A N 1
ATOM 2156 C CA . GLN A 1 265 ? 12.969 -11.469 7.288 1.00 64.62 265 GLN A CA 1
ATOM 2157 C C . GLN A 1 265 ? 14.163 -12.423 7.179 1.00 64.62 265 GLN A C 1
ATOM 2159 O O . GLN A 1 265 ? 15.058 -12.174 6.377 1.00 64.62 265 GLN A O 1
ATOM 2164 N N . HIS A 1 266 ? 14.186 -13.502 7.962 1.00 65.44 266 HIS A N 1
ATOM 2165 C CA . HIS A 1 266 ? 15.222 -14.528 7.890 1.00 65.44 266 HIS A CA 1
ATOM 2166 C C . HIS A 1 266 ? 15.162 -15.317 6.575 1.00 65.44 266 HIS A C 1
ATOM 2168 O O . HIS A 1 266 ? 16.186 -15.507 5.933 1.00 65.44 266 HIS A O 1
ATOM 2174 N N . GLU A 1 267 ? 13.967 -15.710 6.133 1.00 66.81 267 GLU A N 1
ATOM 2175 C CA . GLU A 1 267 ? 13.745 -16.366 4.837 1.00 66.81 267 GLU A CA 1
ATOM 2176 C C . GLU A 1 267 ? 14.258 -15.486 3.687 1.00 66.81 267 GLU A C 1
ATOM 2178 O O . GLU A 1 267 ? 14.979 -15.944 2.806 1.00 66.81 267 GLU A O 1
ATOM 2183 N N . GLN A 1 268 ? 13.952 -14.186 3.737 1.00 63.06 268 GLN A N 1
ATOM 2184 C CA . GLN A 1 268 ? 14.455 -13.214 2.769 1.00 63.06 268 GLN A CA 1
ATOM 2185 C C . GLN A 1 268 ? 15.986 -13.118 2.789 1.00 63.06 268 GLN A C 1
ATOM 2187 O O . GLN A 1 268 ? 16.596 -13.063 1.724 1.00 63.06 268 GLN A O 1
ATOM 2192 N N . LEU A 1 269 ? 16.615 -13.118 3.971 1.00 61.88 269 LEU A N 1
ATOM 2193 C CA . LEU A 1 269 ? 18.076 -13.125 4.096 1.00 61.88 269 LEU A CA 1
ATOM 2194 C C . LEU A 1 269 ? 18.694 -14.402 3.516 1.00 61.88 269 LEU A C 1
ATOM 2196 O O . LEU A 1 269 ? 19.635 -14.294 2.738 1.00 61.88 269 LEU A O 1
ATOM 2200 N N . ALA A 1 270 ? 18.139 -15.575 3.826 1.00 61.88 270 ALA A N 1
ATOM 2201 C CA . ALA A 1 270 ? 18.623 -16.863 3.329 1.00 61.88 270 ALA A CA 1
ATOM 2202 C C . ALA A 1 270 ? 18.524 -16.976 1.795 1.00 61.88 270 ALA A C 1
ATOM 2204 O O . ALA A 1 270 ? 19.456 -17.423 1.129 1.00 61.88 270 ALA A O 1
ATOM 2205 N N . VAL A 1 271 ? 17.421 -16.502 1.207 1.00 62.78 271 VAL A N 1
ATOM 2206 C CA . VAL A 1 271 ? 17.245 -16.465 -0.255 1.00 62.78 271 VAL A CA 1
ATOM 2207 C C . VAL A 1 271 ? 18.241 -15.504 -0.922 1.00 62.78 271 VAL A C 1
ATOM 2209 O O . VAL A 1 271 ? 18.670 -15.752 -2.047 1.00 62.78 271 VAL A O 1
ATOM 2212 N N . MET A 1 272 ? 18.645 -14.430 -0.238 1.00 55.59 272 MET A N 1
ATOM 2213 C CA . MET A 1 272 ? 19.621 -13.457 -0.747 1.00 55.59 272 MET A CA 1
ATOM 2214 C C . MET A 1 272 ? 21.083 -13.887 -0.573 1.00 55.59 272 MET A C 1
ATOM 2216 O O . MET A 1 272 ? 21.925 -13.479 -1.375 1.00 55.59 272 MET A O 1
ATOM 2220 N N . THR A 1 273 ? 21.406 -14.702 0.433 1.00 55.66 273 THR A N 1
ATOM 2221 C CA . THR A 1 273 ? 22.761 -15.244 0.633 1.00 55.66 273 THR A CA 1
ATOM 2222 C C . THR A 1 273 ? 23.045 -16.489 -0.216 1.00 55.66 273 THR A C 1
ATOM 2224 O O . THR A 1 273 ? 24.208 -16.768 -0.512 1.00 55.66 273 THR A O 1
ATOM 2227 N N . GLY A 1 274 ? 22.023 -17.188 -0.719 1.00 51.75 274 GLY A N 1
ATOM 2228 C CA . GLY A 1 274 ? 22.203 -18.311 -1.654 1.00 51.75 274 GLY A CA 1
ATOM 2229 C C . GLY A 1 274 ? 22.975 -17.956 -2.948 1.00 51.75 274 GLY A C 1
ATOM 2230 O O . GLY A 1 274 ? 23.893 -18.683 -3.333 1.00 51.75 274 GLY A O 1
ATOM 2231 N N . PRO A 1 275 ? 22.692 -16.822 -3.624 1.00 49.38 275 PRO A N 1
ATOM 2232 C CA . PRO A 1 275 ? 23.426 -16.390 -4.820 1.00 49.38 275 PRO A CA 1
ATOM 2233 C C . PRO A 1 275 ? 24.874 -15.922 -4.588 1.00 49.38 275 PRO A C 1
ATOM 2235 O O . PRO A 1 275 ? 25.634 -15.808 -5.553 1.00 49.38 275 PRO A O 1
ATOM 2238 N N . THR A 1 276 ? 25.298 -15.636 -3.348 1.00 45.84 276 THR A N 1
ATOM 2239 C CA . THR A 1 276 ? 26.676 -15.175 -3.069 1.00 45.84 276 THR A CA 1
ATOM 2240 C C . THR A 1 276 ? 27.749 -16.255 -3.239 1.00 45.84 276 THR A C 1
ATOM 2242 O O . THR A 1 276 ? 28.924 -15.910 -3.374 1.00 45.84 276 THR A O 1
ATOM 2245 N N . ARG A 1 277 ? 27.357 -17.532 -3.356 1.00 42.62 277 ARG A N 1
ATOM 2246 C CA . ARG A 1 277 ? 28.246 -18.681 -3.615 1.00 42.62 277 ARG A CA 1
ATOM 2247 C C . ARG A 1 277 ? 29.079 -18.561 -4.901 1.00 42.62 277 ARG A C 1
ATOM 2249 O O . ARG A 1 277 ? 30.175 -19.103 -4.982 1.00 42.62 277 ARG A O 1
ATOM 2256 N N . GLY A 1 278 ? 28.588 -17.837 -5.910 1.00 41.78 278 GLY A N 1
ATOM 2257 C CA . GLY A 1 278 ? 29.218 -17.776 -7.237 1.00 41.78 278 GLY A CA 1
ATOM 2258 C C . GLY A 1 278 ? 30.434 -16.850 -7.374 1.00 41.78 278 GLY A C 1
ATOM 2259 O O . GLY A 1 278 ? 31.005 -16.777 -8.457 1.00 41.78 278 GLY A O 1
ATOM 2260 N N . LEU A 1 279 ? 30.823 -16.110 -6.329 1.00 44.97 279 LEU A N 1
ATOM 2261 C CA . LEU A 1 279 ? 31.864 -15.070 -6.421 1.00 44.97 279 LEU A CA 1
ATOM 2262 C C . LEU A 1 279 ? 33.201 -15.433 -5.758 1.00 44.97 279 LEU A C 1
ATOM 2264 O O . LEU A 1 279 ? 34.140 -14.653 -5.866 1.00 44.97 279 LEU A O 1
ATOM 2268 N N . GLY A 1 280 ? 33.313 -16.597 -5.110 1.00 39.62 280 GLY A N 1
ATOM 2269 C CA . GLY A 1 280 ? 34.553 -17.032 -4.452 1.00 39.62 280 GLY A CA 1
ATOM 2270 C C . GLY A 1 280 ? 35.519 -17.845 -5.324 1.00 39.62 280 GLY A C 1
ATOM 2271 O O . GLY A 1 280 ? 36.655 -18.045 -4.919 1.00 39.62 280 GLY A O 1
ATOM 2272 N N . VAL A 1 281 ? 35.099 -18.324 -6.503 1.00 38.19 281 VAL A N 1
ATOM 2273 C CA . VAL A 1 281 ? 35.862 -19.347 -7.263 1.00 38.19 281 VAL A CA 1
ATOM 2274 C C . VAL A 1 281 ? 36.430 -18.828 -8.599 1.00 38.19 281 VAL A C 1
ATOM 2276 O O . VAL A 1 281 ? 37.136 -19.546 -9.295 1.00 38.19 281 VAL A O 1
ATOM 2279 N N . GLY A 1 282 ? 36.162 -17.575 -8.986 1.00 33.19 282 GLY A N 1
ATOM 2280 C CA . GLY A 1 282 ? 36.436 -17.109 -10.356 1.00 33.19 282 GLY A CA 1
ATOM 2281 C C . GLY A 1 282 ? 37.588 -16.123 -10.569 1.00 33.19 282 GLY A C 1
ATOM 2282 O O . GLY A 1 282 ? 37.920 -15.862 -11.721 1.00 33.19 282 GLY A O 1
ATOM 2283 N N . LEU A 1 283 ? 38.170 -15.523 -9.524 1.00 36.25 283 LEU A N 1
ATOM 2284 C CA . LEU A 1 283 ? 39.112 -14.406 -9.687 1.00 36.25 283 LEU A CA 1
ATOM 2285 C C . LEU A 1 283 ? 40.275 -14.465 -8.687 1.00 36.25 283 LEU A C 1
ATOM 2287 O O . LEU A 1 283 ? 40.146 -13.989 -7.564 1.00 36.25 283 LEU A O 1
ATOM 2291 N N . GLY A 1 284 ? 41.428 -14.961 -9.137 1.00 29.28 284 GLY A N 1
ATOM 2292 C CA . GLY A 1 284 ? 42.724 -14.666 -8.517 1.00 29.28 284 GLY A CA 1
ATOM 2293 C C . GLY A 1 284 ? 43.594 -15.899 -8.331 1.00 29.28 284 GLY A C 1
ATOM 2294 O O . GLY A 1 284 ? 43.164 -16.872 -7.727 1.00 29.28 284 GLY A O 1
ATOM 2295 N N . GLY A 1 285 ? 44.801 -15.845 -8.891 1.00 28.89 285 GLY A N 1
ATOM 2296 C CA . GLY A 1 285 ? 45.798 -16.905 -8.837 1.00 28.89 285 GLY A CA 1
ATOM 2297 C C . GLY A 1 285 ? 46.400 -17.118 -7.450 1.00 28.89 285 GLY A C 1
ATOM 2298 O O . GLY A 1 285 ? 46.086 -16.424 -6.487 1.00 28.89 285 GLY A O 1
ATOM 2299 N N . GLU A 1 286 ? 47.261 -18.129 -7.400 1.00 36.34 286 GLU A N 1
ATOM 2300 C CA . GLU A 1 286 ? 47.976 -18.636 -6.232 1.00 36.34 286 GLU A CA 1
ATOM 2301 C C . GLU A 1 286 ? 48.451 -17.552 -5.250 1.00 36.34 286 GLU A C 1
ATOM 2303 O O . GLU A 1 286 ? 49.179 -16.629 -5.611 1.00 36.34 286 GLU A O 1
ATOM 2308 N N . GLY A 1 287 ? 48.094 -17.746 -3.976 1.00 34.88 287 GLY A N 1
ATOM 2309 C CA . GLY A 1 287 ? 48.724 -17.091 -2.828 1.00 34.88 287 GLY A CA 1
ATOM 2310 C C . GLY A 1 287 ? 47.933 -15.929 -2.223 1.00 34.88 287 GLY A C 1
ATOM 2311 O O . GLY A 1 287 ? 48.168 -14.774 -2.556 1.00 34.88 287 GLY A O 1
ATOM 2312 N N . GLY A 1 288 ? 47.064 -16.215 -1.245 1.00 27.80 288 GLY A N 1
ATOM 2313 C CA . GLY A 1 288 ? 46.489 -15.165 -0.395 1.00 27.80 288 GLY A CA 1
ATOM 2314 C C . GLY A 1 288 ? 45.233 -15.558 0.380 1.00 27.80 288 GLY A C 1
ATOM 2315 O O . GLY A 1 288 ? 44.132 -15.305 -0.079 1.00 27.80 288 GLY A O 1
ATOM 2316 N N . VAL A 1 289 ? 45.439 -16.144 1.564 1.00 31.73 289 VAL A N 1
ATOM 2317 C CA . VAL A 1 289 ? 44.580 -16.137 2.769 1.00 31.73 289 VAL A CA 1
ATOM 2318 C C . VAL A 1 289 ? 43.065 -16.319 2.568 1.00 31.73 289 VAL A C 1
ATOM 2320 O O . VAL A 1 289 ? 42.322 -15.398 2.234 1.00 31.73 289 VAL A O 1
ATOM 2323 N N . GLY A 1 290 ? 42.599 -17.522 2.918 1.00 39.53 290 GLY A N 1
ATOM 2324 C CA . GLY A 1 290 ? 41.189 -17.835 3.119 1.00 39.53 290 GLY A CA 1
ATOM 2325 C C . GLY A 1 290 ? 40.531 -16.903 4.140 1.00 39.53 290 GLY A C 1
ATOM 2326 O O . GLY A 1 290 ? 40.938 -16.826 5.294 1.00 39.53 290 GLY A O 1
ATOM 2327 N N . GLY A 1 291 ? 39.498 -16.201 3.687 1.00 38.44 291 GLY A N 1
ATOM 2328 C CA . GLY A 1 291 ? 38.660 -15.320 4.503 1.00 38.44 291 GLY A CA 1
ATOM 2329 C C . GLY A 1 291 ? 37.296 -15.051 3.863 1.00 38.44 291 GLY A C 1
ATOM 2330 O O . GLY A 1 291 ? 36.642 -14.054 4.158 1.00 38.44 291 GLY A O 1
ATOM 2331 N N . GLY A 1 292 ? 36.863 -15.918 2.947 1.00 41.56 292 GLY A N 1
ATOM 2332 C CA . GLY A 1 292 ? 35.496 -15.923 2.440 1.00 41.56 292 GLY A CA 1
ATOM 2333 C C . GLY A 1 292 ? 34.608 -16.749 3.363 1.00 41.56 292 GLY A C 1
ATOM 2334 O O . GLY A 1 292 ? 34.201 -17.828 2.964 1.00 41.56 292 GLY A O 1
ATOM 2335 N N . MET A 1 293 ? 34.366 -16.284 4.595 1.00 50.56 293 MET A N 1
ATOM 2336 C CA . MET A 1 293 ? 33.374 -16.903 5.486 1.00 50.56 293 MET A CA 1
ATOM 2337 C C . MET A 1 293 ? 32.010 -16.924 4.785 1.00 50.56 293 MET A C 1
ATOM 2339 O O . MET A 1 293 ? 31.526 -15.879 4.326 1.00 50.56 293 MET A O 1
ATOM 2343 N N . ASP A 1 294 ? 31.441 -18.124 4.658 1.00 54.97 294 ASP A N 1
ATOM 2344 C CA . ASP A 1 294 ? 30.156 -18.382 4.020 1.00 54.97 294 ASP A CA 1
ATOM 2345 C C . ASP A 1 294 ? 29.059 -17.667 4.820 1.00 54.97 294 ASP A C 1
ATOM 2347 O O . ASP A 1 294 ? 28.669 -18.094 5.903 1.00 54.97 294 ASP A O 1
ATOM 2351 N N . MET A 1 295 ? 28.531 -16.561 4.281 1.00 53.03 295 MET A N 1
ATOM 2352 C CA . MET A 1 295 ? 27.417 -15.822 4.900 1.00 53.03 295 MET A CA 1
ATOM 2353 C C . MET A 1 295 ? 26.203 -16.721 5.155 1.00 53.03 295 MET A C 1
ATOM 2355 O O . MET A 1 295 ? 25.410 -16.444 6.044 1.00 53.03 295 MET A O 1
ATOM 2359 N N . GLU A 1 296 ? 26.028 -17.779 4.365 1.00 53.06 296 GLU A N 1
ATOM 2360 C CA . GLU A 1 296 ? 24.974 -18.767 4.581 1.00 53.06 296 GLU A CA 1
ATOM 2361 C C . GLU A 1 296 ? 25.244 -19.623 5.827 1.00 53.06 296 GLU A C 1
ATOM 2363 O O . GLU A 1 296 ? 24.309 -19.904 6.571 1.00 53.06 296 GLU A O 1
ATOM 2368 N N . GLU A 1 297 ? 26.504 -19.978 6.095 1.00 59.19 297 GLU A N 1
ATOM 2369 C CA . GLU A 1 297 ? 26.909 -20.721 7.291 1.00 59.19 297 GLU A CA 1
ATOM 2370 C C . GLU A 1 297 ? 26.790 -19.843 8.541 1.00 59.19 297 GLU A C 1
ATOM 2372 O O . GLU A 1 297 ? 26.142 -20.261 9.492 1.00 59.19 297 GLU A O 1
ATOM 2377 N N . GLU A 1 298 ? 27.233 -18.582 8.500 1.00 57.44 298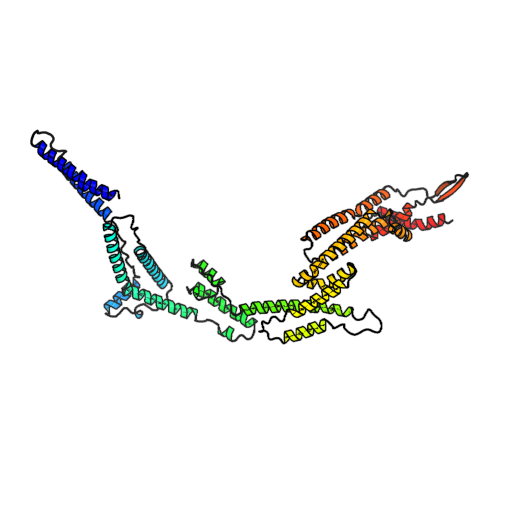 GLU A N 1
ATOM 2378 C CA . GLU A 1 298 ? 27.045 -17.633 9.614 1.00 57.44 298 GLU A CA 1
ATOM 2379 C C . GLU A 1 298 ? 25.563 -17.308 9.876 1.00 57.44 298 GLU A C 1
ATOM 2381 O O . GLU A 1 298 ? 25.133 -17.240 11.028 1.00 57.44 298 GLU A O 1
ATOM 2386 N N . VAL A 1 299 ? 24.742 -17.125 8.830 1.00 57.00 299 VAL A N 1
ATOM 2387 C CA . VAL A 1 299 ? 23.289 -16.905 8.982 1.00 57.00 299 VAL A CA 1
ATOM 2388 C C . VAL A 1 299 ? 22.613 -18.157 9.541 1.00 57.00 299 VAL A C 1
ATOM 2390 O O . VAL A 1 299 ? 21.725 -18.046 10.385 1.00 57.00 299 VAL A O 1
ATOM 2393 N N . LYS A 1 300 ? 23.047 -19.350 9.121 1.00 63.34 300 LYS A N 1
ATOM 2394 C CA . LYS A 1 300 ? 22.527 -20.630 9.611 1.00 63.34 300 LYS A CA 1
ATOM 2395 C C . LYS A 1 300 ? 22.965 -20.917 11.046 1.00 63.34 300 LYS A C 1
ATOM 2397 O O . LYS A 1 300 ? 22.145 -21.378 11.832 1.00 63.34 300 LYS A O 1
ATOM 2402 N N . GLU A 1 301 ? 24.200 -20.599 11.415 1.00 63.22 301 GLU A N 1
ATOM 2403 C CA . GLU A 1 301 ? 24.697 -20.680 12.789 1.00 63.22 301 GLU A CA 1
ATOM 2404 C C . GLU A 1 301 ? 23.971 -19.682 13.695 1.00 63.22 301 GLU A C 1
ATOM 2406 O O . GLU A 1 301 ? 23.449 -20.074 14.740 1.00 63.22 301 GLU A O 1
ATOM 2411 N N . ALA A 1 302 ? 23.814 -18.427 13.263 1.00 58.28 302 ALA A N 1
ATOM 2412 C CA . ALA A 1 302 ? 23.016 -17.431 13.976 1.00 58.28 302 ALA A CA 1
ATOM 2413 C C . ALA A 1 302 ? 21.549 -17.873 14.121 1.00 58.28 302 ALA A C 1
ATOM 2415 O O . ALA A 1 302 ? 20.929 -17.650 15.162 1.00 58.28 302 ALA A O 1
ATOM 2416 N N . TYR A 1 303 ? 20.987 -18.547 13.114 1.00 59.69 303 TYR A N 1
ATOM 2417 C CA . TYR A 1 303 ? 19.644 -19.118 13.189 1.00 59.69 303 TYR A CA 1
ATOM 2418 C C . TYR A 1 303 ? 19.558 -20.308 14.146 1.00 59.69 303 TYR A C 1
ATOM 2420 O O . TYR A 1 303 ? 18.590 -20.407 14.892 1.00 59.69 303 TYR A O 1
ATOM 2428 N N . GLU A 1 304 ? 20.559 -21.187 14.183 1.00 61.03 304 GLU A N 1
ATOM 2429 C CA . GLU A 1 304 ? 20.629 -22.305 15.133 1.00 61.03 304 GLU A CA 1
ATOM 2430 C C . GLU A 1 304 ? 20.842 -21.836 16.581 1.00 61.03 304 GLU A C 1
ATOM 2432 O O . GLU A 1 304 ? 20.437 -22.530 17.516 1.00 61.03 304 GLU A O 1
ATOM 2437 N N . VAL A 1 305 ? 21.420 -20.648 16.790 1.00 57.22 305 VAL A N 1
ATOM 2438 C CA . VAL A 1 305 ? 21.415 -19.964 18.091 1.00 57.22 305 VAL A CA 1
ATOM 2439 C C . VAL A 1 305 ? 20.011 -19.440 18.400 1.00 57.22 305 VAL A C 1
ATOM 2441 O O . VAL A 1 305 ? 19.458 -19.777 19.439 1.00 57.22 305 VAL A O 1
ATOM 2444 N N . VAL A 1 306 ? 19.364 -18.723 17.475 1.00 52.44 306 VAL A N 1
ATOM 2445 C CA . VAL A 1 306 ? 18.003 -18.171 17.667 1.00 52.44 306 VAL A CA 1
ATOM 2446 C C . VAL A 1 306 ? 16.931 -19.249 17.852 1.00 52.44 306 VAL A C 1
ATOM 2448 O O . VAL A 1 306 ? 15.985 -19.051 18.604 1.00 52.44 306 VAL A O 1
ATOM 2451 N N . LYS A 1 307 ? 17.084 -20.404 17.208 1.00 55.06 307 LYS A N 1
ATOM 2452 C CA . LYS A 1 307 ? 16.216 -21.580 17.350 1.00 55.06 307 LYS A CA 1
ATOM 2453 C C . LYS A 1 307 ? 16.339 -22.239 18.727 1.00 55.06 307 LYS A C 1
ATOM 2455 O O . LYS A 1 307 ? 15.415 -22.929 19.146 1.00 55.06 307 LYS A O 1
ATOM 2460 N N . ARG A 1 308 ? 17.479 -22.048 19.402 1.00 48.28 308 ARG A N 1
ATOM 2461 C CA . ARG A 1 308 ? 17.757 -22.534 20.762 1.00 48.28 308 ARG A CA 1
ATOM 2462 C C . ARG A 1 308 ? 17.436 -21.513 21.852 1.00 48.28 308 ARG A C 1
ATOM 2464 O O . ARG A 1 308 ? 17.405 -21.897 23.017 1.00 48.28 308 ARG A O 1
ATOM 2471 N N . ILE A 1 309 ? 17.195 -20.253 21.491 1.00 45.44 309 ILE A N 1
ATOM 2472 C CA . ILE A 1 309 ? 16.737 -19.225 22.428 1.00 45.44 309 ILE A CA 1
ATOM 2473 C C . ILE A 1 309 ? 15.282 -19.520 22.791 1.00 45.44 309 ILE A C 1
ATOM 2475 O O . ILE A 1 309 ? 14.430 -19.701 21.918 1.00 45.44 309 ILE A O 1
ATOM 2479 N N . ASP A 1 310 ? 15.022 -19.588 24.095 1.00 42.62 310 ASP A N 1
ATOM 2480 C CA . ASP A 1 310 ? 13.694 -19.828 24.638 1.00 42.62 310 ASP A CA 1
ATOM 2481 C C . ASP A 1 310 ? 12.720 -18.732 24.175 1.00 42.62 310 ASP A C 1
ATOM 2483 O O . ASP A 1 310 ? 13.002 -17.533 24.181 1.00 42.62 310 ASP A O 1
ATOM 2487 N N . VAL A 1 311 ? 11.536 -19.179 23.785 1.00 47.56 311 VAL A N 1
ATOM 2488 C CA . VAL A 1 311 ? 10.419 -18.447 23.169 1.00 47.56 311 VAL A CA 1
ATOM 2489 C C . VAL A 1 311 ? 9.792 -17.431 24.156 1.00 47.56 311 VAL A C 1
ATOM 2491 O O . VAL A 1 311 ? 8.813 -16.756 23.855 1.00 47.56 311 VAL A O 1
ATOM 2494 N N . LEU A 1 312 ? 10.363 -17.285 25.353 1.00 41.91 312 LEU A N 1
ATOM 2495 C CA . LEU A 1 312 ? 9.905 -16.394 26.420 1.00 41.91 312 LEU A CA 1
ATOM 2496 C C . LEU A 1 312 ? 10.902 -15.282 26.779 1.00 41.91 312 LEU A C 1
ATOM 2498 O O . LEU A 1 312 ? 10.589 -14.476 27.657 1.00 41.91 312 LEU A O 1
ATOM 2502 N N . ASP A 1 313 ? 12.055 -15.193 26.110 1.00 39.06 313 ASP A N 1
ATOM 2503 C CA . ASP A 1 313 ? 13.060 -14.180 26.439 1.00 39.06 313 ASP A CA 1
ATOM 2504 C C . ASP A 1 313 ? 12.893 -12.880 25.620 1.00 39.06 313 ASP A C 1
ATOM 2506 O O . ASP A 1 313 ? 12.773 -12.885 24.391 1.00 39.06 313 ASP A O 1
ATOM 2510 N N . VAL A 1 314 ? 12.855 -11.742 26.320 1.00 46.50 314 VAL A N 1
ATOM 2511 C CA . VAL A 1 314 ? 12.586 -10.384 25.796 1.00 46.50 314 VAL A CA 1
ATOM 2512 C C . VAL A 1 314 ? 13.844 -9.509 25.947 1.00 46.50 314 VAL A C 1
ATOM 2514 O O . VAL A 1 314 ? 13.768 -8.339 26.322 1.00 46.50 314 VAL A O 1
ATOM 2517 N N . SER A 1 315 ? 15.023 -10.078 25.684 1.00 44.59 315 SER A N 1
ATOM 2518 C CA . SER A 1 315 ? 16.312 -9.369 25.747 1.00 44.59 315 SER A CA 1
ATOM 2519 C C . SER A 1 315 ? 16.729 -8.728 24.406 1.00 44.59 315 SER A C 1
ATOM 2521 O O . SER A 1 315 ? 16.312 -9.127 23.317 1.00 44.59 315 SER A O 1
ATOM 2523 N N . VAL A 1 316 ? 17.566 -7.687 24.496 1.00 52.62 316 VAL A N 1
ATOM 2524 C CA . VAL A 1 316 ? 17.916 -6.661 23.483 1.00 52.62 316 VAL A CA 1
ATOM 2525 C C . VAL A 1 316 ? 18.986 -7.124 22.465 1.00 52.62 316 VAL A C 1
ATOM 2527 O O . VAL A 1 316 ? 19.546 -6.335 21.700 1.00 52.62 316 VAL A O 1
ATOM 2530 N N . GLU A 1 317 ? 19.250 -8.425 22.396 1.00 49.22 317 GLU A N 1
ATOM 2531 C CA . GLU A 1 317 ? 20.405 -9.027 21.704 1.00 49.22 317 GLU A CA 1
ATOM 2532 C C . GLU A 1 317 ? 20.261 -9.128 20.170 1.00 49.22 317 GLU A C 1
ATOM 2534 O O . GLU A 1 317 ? 21.171 -9.548 19.462 1.00 49.22 317 GLU A O 1
ATOM 2539 N N . GLY A 1 318 ? 19.147 -8.666 19.596 1.00 48.94 318 GLY A N 1
ATOM 2540 C CA . GLY A 1 318 ? 18.932 -8.651 18.140 1.00 48.94 318 GLY A CA 1
ATOM 2541 C C . GLY A 1 318 ? 19.634 -7.518 17.374 1.00 48.94 318 GLY A C 1
ATOM 2542 O O . GLY A 1 318 ? 19.411 -7.379 16.169 1.00 48.94 318 GLY A O 1
ATOM 2543 N N . THR A 1 319 ? 20.420 -6.669 18.042 1.00 49.44 319 THR A N 1
ATOM 2544 C CA . THR A 1 319 ? 20.887 -5.385 17.481 1.00 49.44 319 THR A CA 1
ATOM 2545 C C . THR A 1 319 ? 22.294 -5.444 16.871 1.00 49.44 319 THR A C 1
ATOM 2547 O O . THR A 1 319 ? 22.610 -4.624 16.011 1.00 49.44 319 THR A O 1
ATOM 2550 N N . GLU A 1 320 ? 23.115 -6.432 17.231 1.00 52.12 320 GLU A N 1
ATOM 2551 C CA . GLU A 1 320 ? 24.542 -6.465 16.863 1.00 52.12 320 GLU A CA 1
ATOM 2552 C C . GLU A 1 320 ? 24.804 -7.013 15.449 1.00 52.12 320 GLU A C 1
ATOM 2554 O O . GLU A 1 320 ? 25.613 -6.455 14.712 1.00 52.12 320 GLU A O 1
ATOM 2559 N N . ILE A 1 321 ? 24.028 -8.001 14.990 1.00 53.53 321 ILE A N 1
ATOM 2560 C CA . ILE A 1 321 ? 24.172 -8.594 13.641 1.00 53.53 321 ILE A CA 1
ATOM 2561 C C . ILE A 1 321 ? 23.925 -7.547 12.533 1.00 53.53 321 ILE A C 1
ATOM 2563 O O . ILE A 1 321 ? 24.544 -7.577 11.467 1.00 53.53 321 ILE A O 1
ATOM 2567 N N . TRP A 1 322 ? 23.052 -6.565 12.785 1.00 51.22 322 TRP A N 1
ATOM 2568 C CA . TRP A 1 322 ? 22.733 -5.509 11.816 1.00 51.22 322 TRP A CA 1
ATOM 2569 C C . TRP A 1 322 ? 23.853 -4.492 11.631 1.00 51.22 322 TRP A C 1
ATOM 2571 O O . TRP A 1 322 ? 24.017 -3.977 10.525 1.00 51.22 322 TRP A O 1
ATOM 2581 N N . VAL A 1 323 ? 24.626 -4.210 12.680 1.00 54.66 323 VAL A N 1
ATOM 2582 C CA . VAL A 1 323 ? 25.772 -3.295 12.594 1.00 54.66 323 VAL A CA 1
ATOM 2583 C C . VAL A 1 323 ? 26.837 -3.894 11.676 1.00 54.66 323 VAL A C 1
ATOM 2585 O O . VAL A 1 323 ? 27.361 -3.195 10.810 1.00 54.66 323 VAL A O 1
ATOM 2588 N N . THR A 1 324 ? 27.064 -5.205 11.773 1.00 56.47 324 THR A N 1
ATOM 2589 C CA . THR A 1 324 ? 28.033 -5.933 10.943 1.00 56.47 324 THR A CA 1
ATOM 2590 C C . THR A 1 324 ? 27.633 -5.964 9.464 1.00 56.47 324 THR A C 1
ATOM 2592 O O . THR A 1 324 ? 28.470 -5.725 8.592 1.00 56.47 324 THR A O 1
ATOM 2595 N N . ILE A 1 325 ? 26.347 -6.181 9.149 1.00 55.53 325 ILE A N 1
ATOM 2596 C CA . ILE A 1 325 ? 25.852 -6.158 7.757 1.00 55.53 325 ILE A CA 1
ATOM 2597 C C . ILE A 1 325 ? 25.965 -4.749 7.153 1.00 55.53 325 ILE A C 1
ATOM 2599 O O . ILE A 1 325 ? 26.381 -4.607 6.002 1.00 55.53 325 ILE A O 1
ATOM 2603 N N . ILE A 1 326 ? 25.635 -3.704 7.921 1.00 59.72 326 ILE A N 1
ATOM 2604 C CA . ILE A 1 326 ? 25.742 -2.307 7.470 1.00 59.72 326 ILE A CA 1
ATOM 2605 C C . ILE A 1 326 ? 27.208 -1.923 7.227 1.00 59.72 326 ILE A C 1
ATOM 2607 O O . ILE A 1 326 ? 27.503 -1.314 6.200 1.00 59.72 326 ILE A O 1
ATOM 2611 N N . ALA A 1 327 ? 28.127 -2.320 8.113 1.00 63.66 327 ALA A N 1
ATOM 2612 C CA . ALA A 1 327 ? 29.561 -2.092 7.931 1.00 63.66 327 ALA A CA 1
ATOM 2613 C C . ALA A 1 327 ? 30.079 -2.757 6.644 1.00 63.66 327 ALA A C 1
ATOM 2615 O O . ALA A 1 327 ? 30.709 -2.105 5.816 1.00 63.66 327 ALA A O 1
ATOM 2616 N N . ARG A 1 328 ? 29.703 -4.017 6.393 1.00 64.12 328 ARG A N 1
ATOM 2617 C CA . ARG A 1 328 ? 30.147 -4.759 5.201 1.00 64.12 328 ARG A CA 1
ATOM 2618 C C . ARG A 1 328 ? 29.544 -4.230 3.895 1.00 64.12 328 ARG A C 1
ATOM 2620 O O . ARG A 1 328 ? 30.192 -4.290 2.850 1.00 64.12 328 ARG A O 1
ATOM 2627 N N . LEU A 1 329 ? 28.316 -3.704 3.936 1.00 67.44 329 LEU A N 1
ATOM 2628 C CA . LEU A 1 329 ? 27.689 -3.030 2.795 1.00 67.44 329 LEU A CA 1
ATOM 2629 C C . LEU A 1 329 ? 28.371 -1.682 2.515 1.00 67.44 329 LEU A C 1
ATOM 2631 O O . LEU A 1 329 ? 28.629 -1.368 1.355 1.00 67.44 329 LEU A O 1
ATOM 2635 N N . ARG A 1 330 ? 28.751 -0.938 3.563 1.00 68.31 330 ARG A N 1
ATOM 2636 C CA . ARG A 1 330 ? 29.545 0.294 3.447 1.00 68.31 330 ARG A CA 1
ATOM 2637 C C . ARG A 1 330 ? 30.924 0.031 2.837 1.00 68.31 330 ARG A C 1
ATOM 2639 O O . ARG A 1 330 ? 31.317 0.756 1.931 1.00 68.31 330 ARG A O 1
ATOM 2646 N N . ASP A 1 331 ? 31.604 -1.040 3.239 1.00 72.19 331 ASP A N 1
ATOM 2647 C CA . ASP A 1 331 ? 32.916 -1.407 2.687 1.00 72.19 331 ASP A CA 1
ATOM 2648 C C . ASP A 1 331 ? 32.832 -1.840 1.212 1.00 72.19 331 ASP A C 1
ATOM 2650 O O . ASP A 1 331 ? 33.675 -1.478 0.387 1.00 72.19 331 ASP A O 1
ATOM 2654 N N . ARG A 1 332 ? 31.778 -2.575 0.827 1.00 67.19 332 ARG A N 1
ATOM 2655 C CA . ARG A 1 332 ? 31.543 -2.960 -0.578 1.00 67.19 332 ARG A CA 1
ATOM 2656 C C . ARG A 1 332 ? 31.139 -1.784 -1.468 1.00 67.19 332 ARG A C 1
ATOM 2658 O O . ARG A 1 332 ? 31.500 -1.768 -2.639 1.00 67.19 332 ARG A O 1
ATOM 2665 N N . LEU A 1 333 ? 30.412 -0.804 -0.933 1.00 67.31 333 LEU A N 1
ATOM 2666 C CA . LEU A 1 333 ? 30.105 0.433 -1.656 1.00 67.31 333 LEU A CA 1
ATOM 2667 C C . LEU A 1 333 ? 31.318 1.365 -1.734 1.00 67.31 333 LEU A C 1
ATOM 2669 O O . LEU A 1 333 ? 31.544 1.969 -2.775 1.00 67.31 333 LEU A O 1
ATOM 2673 N N . GLY A 1 334 ? 32.142 1.423 -0.685 1.00 67.75 334 GLY A N 1
ATOM 2674 C CA . GLY A 1 334 ? 33.380 2.208 -0.666 1.00 67.75 334 GLY A CA 1
ATOM 2675 C C . GLY A 1 334 ? 34.484 1.669 -1.582 1.00 67.75 334 GLY A C 1
ATOM 2676 O O . GLY A 1 334 ? 35.382 2.415 -1.963 1.00 67.75 334 GLY A O 1
ATOM 2677 N N . THR A 1 335 ? 34.423 0.390 -1.965 1.00 70.88 335 THR A N 1
ATOM 2678 C CA . THR A 1 335 ? 35.375 -0.236 -2.903 1.00 70.88 335 THR A CA 1
ATOM 2679 C C . THR A 1 335 ? 34.963 -0.110 -4.371 1.00 70.88 335 THR A C 1
ATOM 2681 O O . THR A 1 335 ? 35.812 -0.268 -5.250 1.00 70.88 335 THR A O 1
ATOM 2684 N N . ALA A 1 336 ? 33.697 0.208 -4.658 1.00 65.44 336 ALA A N 1
ATOM 2685 C CA . ALA A 1 336 ? 33.214 0.410 -6.019 1.00 65.44 336 ALA A CA 1
ATOM 2686 C C . ALA A 1 336 ? 33.688 1.770 -6.555 1.00 65.44 336 ALA A C 1
ATOM 2688 O O . ALA A 1 336 ? 33.404 2.814 -5.973 1.00 65.44 336 ALA A O 1
ATOM 2689 N N . ARG A 1 337 ? 34.413 1.769 -7.679 1.00 66.31 337 ARG A N 1
ATOM 2690 C CA . ARG A 1 337 ? 34.954 3.004 -8.284 1.00 66.31 337 ARG A CA 1
ATOM 2691 C C . ARG A 1 337 ? 34.053 3.587 -9.368 1.00 66.31 337 ARG A C 1
ATOM 2693 O O . ARG A 1 337 ? 34.253 4.725 -9.777 1.00 66.31 337 ARG A O 1
ATOM 2700 N N . ASN A 1 338 ? 33.098 2.799 -9.860 1.00 72.00 338 ASN A N 1
ATOM 2701 C CA . ASN A 1 338 ? 32.246 3.154 -10.987 1.00 72.00 338 ASN A CA 1
ATOM 2702 C C . ASN A 1 338 ? 30.764 3.028 -10.609 1.00 72.00 338 ASN A C 1
ATOM 2704 O O . ASN A 1 338 ? 30.371 2.065 -9.945 1.00 72.00 338 ASN A O 1
ATOM 2708 N N . ALA A 1 339 ? 29.927 3.946 -11.090 1.00 68.69 339 ALA A N 1
ATOM 2709 C CA . ALA A 1 339 ? 28.487 3.923 -10.848 1.00 68.69 339 ALA A CA 1
ATOM 2710 C C . ALA A 1 339 ? 27.844 2.618 -11.335 1.00 68.69 339 ALA A C 1
ATOM 2712 O O . ALA A 1 339 ? 27.007 2.050 -10.646 1.00 68.69 339 ALA A O 1
ATOM 2713 N N . ASN A 1 340 ? 28.317 2.054 -12.451 1.00 74.44 340 ASN A N 1
ATOM 2714 C CA . ASN A 1 340 ? 27.853 0.751 -12.945 1.00 74.44 340 ASN A CA 1
ATOM 2715 C C . ASN A 1 340 ? 28.169 -0.419 -11.995 1.00 74.44 340 ASN A C 1
ATOM 2717 O O . ASN A 1 340 ? 27.401 -1.378 -11.910 1.00 74.44 340 ASN A O 1
ATOM 2721 N N . GLU A 1 341 ? 29.297 -0.368 -11.283 1.00 75.94 341 GLU A N 1
ATOM 2722 C CA . GLU A 1 341 ? 29.647 -1.377 -10.276 1.00 75.94 341 GLU A CA 1
ATOM 2723 C C . GLU A 1 341 ? 28.812 -1.193 -9.018 1.00 75.94 341 GLU A C 1
ATOM 2725 O O . GLU A 1 341 ? 28.291 -2.174 -8.488 1.00 75.94 341 GLU A O 1
ATOM 2730 N N . MET A 1 342 ? 28.605 0.059 -8.604 1.00 72.50 342 MET A N 1
ATOM 2731 C CA . MET A 1 342 ? 27.677 0.377 -7.531 1.00 72.50 342 MET A CA 1
ATOM 2732 C C . MET A 1 342 ? 26.270 -0.134 -7.873 1.00 72.50 342 MET A C 1
ATOM 2734 O O . MET A 1 342 ? 25.737 -0.911 -7.089 1.00 72.50 342 MET A O 1
ATOM 2738 N N . PHE A 1 343 ? 25.700 0.153 -9.053 1.00 71.62 343 PHE A N 1
ATOM 2739 C CA . PHE A 1 343 ? 24.383 -0.365 -9.471 1.00 71.62 343 PHE A CA 1
ATOM 2740 C C . PHE A 1 343 ? 24.294 -1.891 -9.398 1.00 71.62 343 PHE A C 1
ATOM 2742 O O . PHE A 1 343 ? 23.310 -2.428 -8.901 1.00 71.62 343 PHE A O 1
ATOM 2749 N N . ARG A 1 344 ? 25.343 -2.615 -9.808 1.00 75.19 344 ARG A N 1
ATOM 2750 C CA . ARG A 1 344 ? 25.388 -4.084 -9.683 1.00 75.19 344 ARG A CA 1
ATOM 2751 C C . ARG A 1 344 ? 25.380 -4.562 -8.234 1.00 75.19 344 ARG A C 1
ATOM 2753 O O . ARG A 1 344 ? 24.855 -5.641 -7.960 1.00 75.19 344 ARG A O 1
ATOM 2760 N N . VAL A 1 345 ? 25.998 -3.811 -7.326 1.00 74.88 345 VAL A N 1
ATOM 2761 C CA . VAL A 1 345 ? 25.936 -4.073 -5.885 1.00 74.88 345 VAL A CA 1
ATOM 2762 C C . VAL A 1 345 ? 24.533 -3.744 -5.361 1.00 74.88 345 VAL A C 1
ATOM 2764 O O . VAL A 1 345 ? 23.960 -4.568 -4.655 1.00 74.88 345 VAL A O 1
ATOM 2767 N N . PHE A 1 346 ? 23.932 -2.627 -5.781 1.00 71.81 346 PHE A N 1
ATOM 2768 C CA . PHE A 1 346 ? 22.576 -2.226 -5.397 1.00 71.81 346 PHE A CA 1
ATOM 2769 C C . PHE A 1 346 ? 21.513 -3.243 -5.826 1.00 71.81 346 PHE A C 1
ATOM 2771 O O . PHE A 1 346 ? 20.784 -3.733 -4.968 1.00 71.81 346 PHE A O 1
ATOM 2778 N N . SER A 1 347 ? 21.480 -3.669 -7.092 1.00 71.25 347 SER A N 1
ATOM 2779 C CA . SER A 1 347 ? 20.482 -4.641 -7.569 1.00 71.25 347 SER A CA 1
ATOM 2780 C C . SER A 1 347 ? 20.585 -6.009 -6.870 1.00 71.25 347 SER A C 1
ATOM 2782 O O . SER A 1 347 ? 19.611 -6.754 -6.830 1.00 71.25 347 SER A O 1
ATOM 2784 N N . LYS A 1 348 ? 21.744 -6.364 -6.293 1.00 71.38 348 LYS A N 1
ATOM 2785 C CA . LYS A 1 348 ? 21.907 -7.596 -5.495 1.00 71.38 348 LYS A CA 1
ATOM 2786 C C . LYS A 1 348 ? 21.343 -7.478 -4.078 1.00 71.38 348 LYS A C 1
ATOM 2788 O O . LYS A 1 348 ? 21.002 -8.498 -3.487 1.00 71.38 348 LYS A O 1
ATOM 2793 N N . PHE A 1 349 ? 21.259 -6.263 -3.540 1.00 67.38 349 PHE A N 1
ATOM 2794 C CA . PHE A 1 349 ? 20.820 -5.986 -2.171 1.00 67.38 349 PHE A CA 1
ATOM 2795 C C . PHE A 1 349 ? 19.478 -5.233 -2.106 1.00 67.38 349 PHE A C 1
ATOM 2797 O O . PHE A 1 349 ? 19.093 -4.798 -1.023 1.00 67.38 349 PHE A O 1
ATOM 2804 N N . ASP A 1 350 ? 18.742 -5.138 -3.220 1.00 63.62 350 ASP A N 1
ATOM 2805 C CA . ASP A 1 350 ? 17.473 -4.399 -3.362 1.00 63.62 350 ASP A CA 1
ATOM 2806 C C . ASP A 1 350 ? 16.467 -4.688 -2.227 1.00 63.62 350 ASP A C 1
ATOM 2808 O O . ASP A 1 350 ? 15.947 -3.793 -1.557 1.00 63.62 350 ASP A O 1
ATOM 2812 N N . ALA A 1 351 ? 16.289 -5.963 -1.875 1.00 62.16 351 ALA A N 1
ATOM 2813 C CA . ALA A 1 351 ? 15.360 -6.357 -0.816 1.00 62.16 351 ALA A CA 1
ATOM 2814 C C . ALA A 1 351 ? 15.797 -5.948 0.612 1.00 62.16 351 ALA A C 1
ATOM 2816 O O . ALA A 1 351 ? 14.973 -5.959 1.531 1.00 62.16 351 ALA A O 1
ATOM 2817 N N . LEU A 1 352 ? 17.054 -5.537 0.827 1.00 64.75 352 LEU A N 1
ATOM 2818 C CA . LEU A 1 352 ? 17.523 -4.979 2.104 1.00 64.75 352 LEU A CA 1
ATOM 2819 C C . LEU A 1 352 ? 17.165 -3.493 2.262 1.00 64.75 352 LEU A C 1
ATOM 2821 O O . LEU A 1 352 ? 17.112 -2.997 3.392 1.00 64.75 352 LEU A O 1
ATOM 2825 N N . PHE A 1 353 ? 16.860 -2.788 1.169 1.00 64.06 353 PHE A N 1
ATOM 2826 C CA . PHE A 1 353 ? 16.620 -1.339 1.174 1.00 64.06 353 PHE A CA 1
ATOM 2827 C C . PHE A 1 353 ? 15.238 -0.940 1.697 1.00 64.06 353 PHE A C 1
ATOM 2829 O O . PHE A 1 353 ? 15.016 0.218 2.051 1.00 64.06 353 PHE A O 1
ATOM 2836 N N . VAL A 1 354 ? 14.334 -1.909 1.873 1.00 61.31 354 VAL A N 1
ATOM 2837 C CA . VAL A 1 354 ? 13.043 -1.712 2.560 1.00 61.31 354 VAL A CA 1
ATOM 2838 C C . VAL A 1 354 ? 13.246 -1.312 4.034 1.00 61.31 354 VAL A C 1
ATOM 2840 O O . VAL A 1 354 ? 12.360 -0.731 4.662 1.00 61.31 354 VAL A O 1
ATOM 2843 N N . ARG A 1 355 ? 14.426 -1.584 4.610 1.00 64.69 355 ARG A N 1
ATOM 2844 C CA . ARG A 1 355 ? 14.720 -1.336 6.026 1.00 64.69 355 ARG A CA 1
ATOM 2845 C C . ARG A 1 355 ? 15.158 0.117 6.274 1.00 64.69 355 ARG A C 1
ATOM 2847 O O . ARG A 1 355 ? 16.176 0.541 5.728 1.00 64.69 355 ARG A O 1
ATOM 2854 N N . PRO A 1 356 ? 14.514 0.853 7.204 1.00 65.00 356 PRO A N 1
ATOM 2855 C CA . PRO A 1 356 ? 14.849 2.253 7.488 1.00 65.00 356 PRO A CA 1
ATOM 2856 C C . PRO A 1 356 ? 16.304 2.497 7.922 1.00 65.00 356 PRO A C 1
ATOM 2858 O O . PRO A 1 356 ? 16.893 3.501 7.538 1.00 65.00 356 PRO A O 1
ATOM 2861 N N . LYS A 1 357 ? 16.908 1.573 8.688 1.00 66.25 357 LYS A N 1
ATOM 2862 C CA . LYS A 1 357 ? 18.303 1.695 9.160 1.00 66.25 357 LYS A CA 1
ATOM 2863 C C . LYS A 1 357 ? 19.325 1.575 8.023 1.00 66.25 357 LYS A C 1
ATOM 2865 O O . LYS A 1 357 ? 20.303 2.311 8.000 1.00 66.25 357 LYS A O 1
ATOM 2870 N N . ILE A 1 358 ? 19.072 0.673 7.072 1.00 66.69 358 ILE A N 1
ATOM 2871 C CA . ILE A 1 358 ? 19.923 0.480 5.889 1.00 66.69 358 ILE A CA 1
ATOM 2872 C C . ILE A 1 358 ? 19.712 1.640 4.911 1.00 66.69 358 ILE A C 1
ATOM 2874 O O . ILE A 1 358 ? 20.680 2.189 4.400 1.00 66.69 358 ILE A O 1
ATOM 2878 N N . ARG A 1 359 ? 18.463 2.095 4.739 1.00 68.06 359 ARG A N 1
ATOM 2879 C CA . ARG A 1 359 ? 18.127 3.285 3.945 1.00 68.06 359 ARG A CA 1
ATOM 2880 C C . ARG A 1 359 ? 18.842 4.544 4.445 1.00 68.06 359 ARG A C 1
ATOM 2882 O O . ARG A 1 359 ? 19.385 5.282 3.635 1.00 68.06 359 ARG A O 1
ATOM 2889 N N . GLY A 1 360 ? 18.895 4.755 5.762 1.00 71.81 360 GLY A N 1
ATOM 2890 C CA . GLY A 1 360 ? 19.635 5.872 6.358 1.00 71.81 360 GLY A CA 1
ATOM 2891 C C . GLY A 1 360 ? 21.145 5.798 6.109 1.00 71.81 360 GLY A C 1
ATOM 2892 O O . GLY A 1 360 ? 21.759 6.811 5.798 1.00 71.81 360 GLY A O 1
ATOM 2893 N N . ALA A 1 361 ? 21.739 4.601 6.174 1.00 69.75 361 ALA A N 1
ATOM 2894 C CA . ALA A 1 361 ? 23.167 4.399 5.904 1.00 69.75 361 ALA A CA 1
ATOM 2895 C C . ALA A 1 361 ? 23.544 4.562 4.417 1.00 69.75 361 ALA A C 1
ATOM 2897 O O . ALA A 1 361 ? 24.689 4.861 4.093 1.00 69.75 361 ALA A O 1
ATOM 2898 N N . ILE A 1 362 ? 22.585 4.354 3.514 1.00 70.81 362 ILE A N 1
ATOM 2899 C CA . ILE A 1 362 ? 22.771 4.376 2.059 1.00 70.81 362 ILE A CA 1
ATOM 2900 C C . ILE A 1 362 ? 22.455 5.747 1.442 1.00 70.81 362 ILE A C 1
ATOM 2902 O O . ILE A 1 362 ? 22.877 6.025 0.322 1.00 70.81 362 ILE A O 1
ATOM 2906 N N . GLN A 1 363 ? 21.758 6.623 2.167 1.00 75.06 363 GLN A N 1
ATOM 2907 C CA . GLN A 1 363 ? 21.290 7.917 1.665 1.00 75.06 363 GLN A CA 1
ATOM 2908 C C . GLN A 1 363 ? 22.412 8.803 1.092 1.00 75.06 363 GLN A C 1
ATOM 2910 O O . GLN A 1 363 ? 22.195 9.508 0.110 1.00 75.06 363 GLN A O 1
ATOM 2915 N N . GLU A 1 364 ? 23.621 8.741 1.655 1.00 76.62 364 GLU A N 1
ATOM 2916 C CA . GLU A 1 364 ? 24.793 9.467 1.143 1.00 76.62 364 GLU A CA 1
ATOM 2917 C C . GLU A 1 364 ? 25.224 8.967 -0.249 1.00 76.62 364 GLU A C 1
ATOM 2919 O O . GLU A 1 364 ? 25.462 9.765 -1.157 1.00 76.62 364 GLU A O 1
ATOM 2924 N N . TYR A 1 365 ? 25.238 7.645 -0.449 1.00 75.75 365 TYR A N 1
ATOM 2925 C CA . TYR A 1 365 ? 25.576 7.019 -1.730 1.00 75.75 365 TYR A CA 1
ATOM 2926 C C . TYR A 1 365 ? 24.456 7.165 -2.770 1.00 75.75 365 TYR A C 1
ATOM 2928 O O . TYR A 1 365 ? 24.740 7.232 -3.964 1.00 75.75 365 TYR A O 1
ATOM 2936 N N . GLN A 1 366 ? 23.189 7.264 -2.345 1.00 76.44 366 GLN A N 1
ATOM 2937 C CA . GLN A 1 366 ? 22.060 7.511 -3.255 1.00 76.44 366 GLN A CA 1
ATOM 2938 C C . GLN A 1 366 ? 22.225 8.827 -4.010 1.00 76.44 366 GLN A C 1
ATOM 2940 O O . GLN A 1 366 ? 22.038 8.854 -5.223 1.00 76.44 366 GLN A O 1
ATOM 2945 N N . THR A 1 367 ? 22.624 9.896 -3.320 1.00 79.50 367 THR A N 1
ATOM 2946 C CA . THR A 1 367 ? 22.855 11.201 -3.953 1.00 79.50 367 THR A CA 1
ATOM 2947 C C . THR A 1 367 ? 23.975 11.119 -4.994 1.00 79.50 367 THR A C 1
ATOM 2949 O O . THR A 1 367 ? 23.796 11.568 -6.123 1.00 79.50 367 THR A O 1
ATOM 2952 N N . GLN A 1 368 ? 25.090 10.450 -4.666 1.00 80.44 368 GLN A N 1
ATOM 2953 C CA . GLN A 1 368 ? 26.215 10.258 -5.594 1.00 80.44 368 GLN A CA 1
ATOM 2954 C C . GLN A 1 368 ? 25.815 9.455 -6.845 1.00 80.44 368 GLN A C 1
ATOM 2956 O O . GLN A 1 368 ? 26.203 9.800 -7.961 1.00 80.44 368 GLN A O 1
ATOM 2961 N N . LEU A 1 369 ? 25.001 8.408 -6.684 1.00 80.62 369 LEU A N 1
ATOM 2962 C CA . LEU A 1 369 ? 24.494 7.606 -7.803 1.00 80.62 369 LEU A CA 1
ATOM 2963 C C . LEU A 1 369 ? 23.539 8.379 -8.695 1.00 80.62 369 LEU A C 1
ATOM 2965 O O . LEU A 1 369 ? 23.611 8.259 -9.915 1.00 80.62 369 LEU A O 1
ATOM 2969 N N . ILE A 1 370 ? 22.642 9.157 -8.094 1.00 82.69 370 ILE A N 1
ATOM 2970 C CA . ILE A 1 370 ? 21.693 9.976 -8.842 1.00 82.69 370 ILE A CA 1
ATOM 2971 C C . ILE A 1 370 ? 22.448 11.028 -9.656 1.00 82.69 370 ILE A C 1
ATOM 2973 O O . ILE A 1 370 ? 22.121 11.239 -10.824 1.00 82.69 370 ILE A O 1
ATOM 2977 N N . ASP A 1 371 ? 23.481 11.649 -9.088 1.00 84.50 371 ASP A N 1
ATOM 2978 C CA . ASP A 1 371 ? 24.300 12.619 -9.812 1.00 84.50 371 ASP A CA 1
ATOM 2979 C C . ASP A 1 371 ? 25.105 11.969 -10.943 1.00 84.50 371 ASP A C 1
ATOM 2981 O O . ASP A 1 371 ? 25.110 12.495 -12.058 1.00 84.50 371 ASP A O 1
ATOM 2985 N N . SER A 1 372 ? 25.655 10.770 -10.733 1.00 84.69 372 SER A N 1
ATOM 2986 C CA . SER A 1 372 ? 26.283 10.009 -11.819 1.00 84.69 372 SER A CA 1
ATOM 2987 C C . SER A 1 372 ? 25.288 9.622 -12.922 1.00 84.69 372 SER A C 1
ATOM 2989 O O . SER A 1 372 ? 25.617 9.739 -14.100 1.00 84.69 372 SER A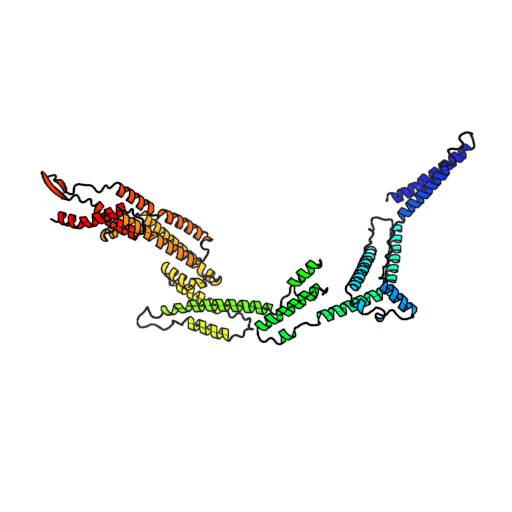 O 1
ATOM 2991 N N . VAL A 1 373 ? 24.051 9.236 -12.585 1.00 85.00 373 VAL A N 1
ATOM 2992 C CA . VAL A 1 373 ? 23.012 8.961 -13.594 1.00 85.00 373 VAL A CA 1
ATOM 2993 C C . VAL A 1 373 ? 22.642 10.226 -14.362 1.00 85.00 373 VAL A C 1
ATOM 2995 O O . VAL A 1 373 ? 22.451 10.176 -15.576 1.00 85.00 373 VAL A O 1
ATOM 2998 N N . LYS A 1 374 ? 22.546 11.378 -13.687 1.00 85.44 374 LYS A N 1
ATOM 2999 C CA . LYS A 1 374 ? 22.308 12.667 -14.353 1.00 85.44 374 LYS A CA 1
ATOM 3000 C C . LYS A 1 374 ? 23.431 12.977 -15.346 1.00 85.44 374 LYS A C 1
ATOM 3002 O O . LYS A 1 374 ? 23.143 13.455 -16.441 1.00 85.44 374 LYS A O 1
ATOM 3007 N N . GLU A 1 375 ? 24.689 12.714 -14.996 1.00 87.25 375 GLU A N 1
ATOM 3008 C CA . GLU A 1 375 ? 25.833 12.879 -15.903 1.00 87.25 375 GLU A CA 1
ATOM 3009 C C . GLU A 1 375 ? 25.778 11.917 -17.094 1.00 87.25 375 GLU A C 1
ATOM 3011 O O . GLU A 1 375 ? 25.929 12.356 -18.236 1.00 87.25 375 GLU A O 1
ATOM 3016 N N . ASP A 1 376 ? 25.453 10.645 -16.867 1.00 85.56 376 ASP A N 1
ATOM 3017 C CA . ASP A 1 376 ? 25.281 9.660 -17.939 1.00 85.56 376 ASP A CA 1
ATOM 3018 C C . ASP A 1 376 ? 24.144 10.052 -18.900 1.00 85.56 376 ASP A C 1
ATOM 3020 O O . ASP A 1 376 ? 24.294 9.986 -20.125 1.00 85.56 376 ASP A O 1
ATOM 3024 N N . ILE A 1 377 ? 23.020 10.548 -18.372 1.00 85.75 377 ILE A N 1
ATOM 3025 C CA . ILE A 1 377 ? 21.899 11.057 -19.176 1.00 85.75 377 ILE A CA 1
ATOM 3026 C C . ILE A 1 377 ? 22.301 12.316 -19.952 1.00 85.75 377 ILE A C 1
ATOM 3028 O O . ILE A 1 377 ? 21.897 12.470 -21.111 1.00 85.75 377 ILE A O 1
ATOM 3032 N N . LYS A 1 378 ? 23.102 13.213 -19.362 1.00 88.31 378 LYS A N 1
ATOM 3033 C CA . LYS A 1 378 ? 23.659 14.377 -20.073 1.00 88.31 378 LYS A CA 1
ATOM 3034 C C . LYS A 1 378 ? 24.576 13.935 -21.210 1.00 88.31 378 LYS A C 1
ATOM 3036 O O . LYS A 1 378 ? 24.437 14.436 -22.321 1.00 88.31 378 LYS A O 1
ATOM 3041 N N . HIS A 1 379 ? 25.427 12.939 -20.984 1.00 88.00 379 HIS A N 1
ATOM 3042 C CA . HIS A 1 379 ? 26.289 12.390 -22.023 1.00 88.00 379 HIS A CA 1
ATOM 3043 C C . HIS A 1 379 ? 25.483 11.736 -23.159 1.00 88.00 379 HIS A C 1
ATOM 3045 O O . HIS A 1 379 ? 25.817 11.915 -24.331 1.00 88.00 379 HIS A O 1
ATOM 3051 N N . LEU A 1 380 ? 24.374 11.046 -22.855 1.00 85.88 380 LEU A N 1
ATOM 3052 C CA . LEU A 1 380 ? 23.435 10.575 -23.882 1.00 85.88 380 LEU A CA 1
ATOM 3053 C C . LEU A 1 380 ? 22.792 11.733 -24.662 1.00 85.88 380 LEU A C 1
ATOM 3055 O O . LEU A 1 380 ? 22.648 11.645 -25.883 1.00 85.88 380 LEU A O 1
ATOM 3059 N N . HIS A 1 381 ? 22.442 12.832 -23.991 1.00 86.81 381 HIS A N 1
ATOM 3060 C CA . HIS A 1 381 ? 21.925 14.030 -24.655 1.00 86.81 381 HIS A CA 1
ATOM 3061 C C . HIS A 1 381 ? 22.964 14.678 -25.572 1.00 86.81 381 HIS A C 1
ATOM 3063 O O . HIS A 1 381 ? 22.626 15.076 -26.685 1.00 86.81 381 HIS A O 1
ATOM 3069 N N . ASP A 1 382 ? 24.218 14.776 -25.144 1.00 87.81 382 ASP A N 1
ATOM 3070 C CA . ASP A 1 382 ? 25.284 15.382 -25.942 1.00 87.81 382 ASP A CA 1
ATOM 3071 C C . ASP A 1 382 ? 25.683 14.491 -27.129 1.00 87.81 382 ASP A C 1
ATOM 3073 O O . ASP A 1 382 ? 25.899 14.987 -28.240 1.00 87.81 382 ASP A O 1
ATOM 3077 N N . LYS A 1 383 ? 25.634 13.163 -26.954 1.00 85.31 383 LYS A N 1
ATOM 3078 C CA . LYS A 1 383 ? 25.683 12.200 -28.066 1.00 85.31 383 LYS A CA 1
ATOM 3079 C C . LYS A 1 383 ? 24.540 12.410 -29.055 1.00 85.31 383 LYS A C 1
ATOM 3081 O O . LYS A 1 383 ? 24.761 12.370 -30.258 1.00 85.31 383 LYS A O 1
ATOM 3086 N N . PHE A 1 384 ? 23.323 12.667 -28.579 1.00 84.31 384 PHE A N 1
ATOM 3087 C CA . PHE A 1 384 ? 22.202 12.952 -29.473 1.00 84.31 384 PHE A CA 1
ATOM 3088 C C . PHE A 1 384 ? 22.380 14.288 -30.222 1.00 84.31 384 PHE A C 1
ATOM 3090 O O . PHE A 1 384 ? 22.116 14.363 -31.422 1.00 84.31 384 PHE A O 1
ATOM 3097 N N . LYS A 1 385 ? 22.885 15.333 -29.546 1.00 84.25 385 LYS A N 1
ATOM 3098 C CA . LYS A 1 385 ? 23.119 16.670 -30.131 1.00 84.25 385 LYS A CA 1
ATOM 3099 C C . LYS A 1 385 ? 24.193 16.692 -31.210 1.00 84.25 385 LYS A C 1
ATOM 3101 O O . LYS A 1 385 ? 24.047 17.444 -32.167 1.00 84.25 385 LYS A O 1
ATOM 3106 N N . THR A 1 386 ? 25.252 15.896 -31.066 1.00 81.00 386 THR A N 1
ATOM 3107 C CA . THR A 1 386 ? 26.329 15.809 -32.071 1.00 81.00 386 THR A CA 1
ATOM 3108 C C . THR A 1 386 ? 25.845 15.233 -33.407 1.00 81.00 386 THR A C 1
ATOM 3110 O O . THR A 1 386 ? 26.532 15.393 -34.410 1.00 81.00 386 THR A O 1
ATOM 3113 N N . GLN A 1 387 ? 24.615 14.694 -33.447 1.00 77.31 387 GLN A N 1
ATOM 3114 C CA . GLN A 1 387 ? 23.946 14.089 -34.598 1.00 77.31 387 GLN A CA 1
ATOM 3115 C C . GLN A 1 387 ? 24.708 12.892 -35.174 1.00 77.31 387 GLN A C 1
ATOM 3117 O O . GLN A 1 387 ? 25.934 12.819 -35.199 1.00 77.31 387 GLN A O 1
ATOM 3122 N N . TYR A 1 388 ? 23.961 11.937 -35.723 1.00 77.38 388 TYR A N 1
ATOM 3123 C CA . TYR A 1 388 ? 24.562 10.729 -36.281 1.00 77.38 388 TYR A CA 1
ATOM 3124 C C . TYR A 1 388 ? 25.573 11.024 -37.401 1.00 77.38 388 TYR A C 1
ATOM 3126 O O . TYR A 1 388 ? 26.627 10.404 -37.445 1.00 77.38 388 TYR A O 1
ATOM 3134 N N . ARG A 1 389 ? 25.291 12.010 -38.266 1.00 75.06 389 ARG A N 1
ATOM 3135 C CA . ARG A 1 389 ? 26.101 12.321 -39.460 1.00 75.06 389 ARG A CA 1
ATOM 3136 C C . ARG A 1 389 ? 27.536 12.759 -39.151 1.00 75.06 389 ARG A C 1
ATOM 3138 O O . ARG A 1 389 ? 28.418 12.492 -39.958 1.00 75.06 389 ARG A O 1
ATOM 3145 N N . PHE A 1 390 ? 27.765 13.407 -38.011 1.00 76.12 390 PHE A N 1
ATOM 3146 C CA . PHE A 1 390 ? 29.090 13.892 -37.604 1.00 76.12 390 PHE A CA 1
ATOM 3147 C C . PHE A 1 390 ? 29.762 12.976 -36.574 1.00 76.12 390 PHE A C 1
ATOM 3149 O O . PHE A 1 390 ? 30.866 13.256 -36.117 1.00 76.12 390 PHE A O 1
ATOM 3156 N N . SER A 1 391 ? 29.106 11.873 -36.207 1.00 81.75 391 SER A N 1
ATOM 3157 C CA . SER A 1 391 ? 29.626 10.905 -35.250 1.00 81.75 391 SER A CA 1
ATOM 3158 C C . SER A 1 391 ? 30.551 9.887 -35.926 1.00 81.75 391 SER A C 1
ATOM 3160 O O . SER A 1 391 ? 30.341 9.472 -37.069 1.00 81.75 391 SER A O 1
ATOM 3162 N N . GLU A 1 392 ? 31.529 9.380 -35.176 1.00 79.06 392 GLU A N 1
ATOM 3163 C CA . GLU A 1 3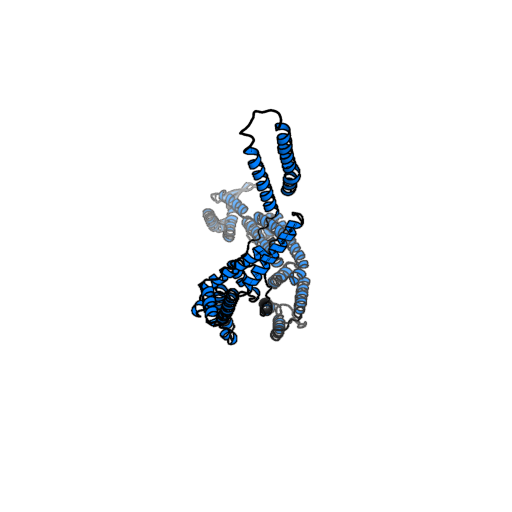92 ? 32.333 8.211 -35.561 1.00 79.06 392 GLU A CA 1
ATOM 3164 C C . GLU A 1 392 ? 31.454 6.986 -35.874 1.00 79.06 392 GLU A C 1
ATOM 3166 O O . GLU A 1 392 ? 31.804 6.151 -36.709 1.00 79.06 392 GLU A O 1
ATOM 3171 N N . ALA A 1 393 ? 30.258 6.914 -35.275 1.00 80.88 393 ALA A N 1
ATOM 3172 C CA . ALA A 1 393 ? 29.276 5.869 -35.542 1.00 80.88 393 ALA A CA 1
ATOM 3173 C C . ALA A 1 393 ? 28.824 5.823 -37.013 1.00 80.88 393 ALA A C 1
ATOM 3175 O O . ALA A 1 393 ? 28.532 4.739 -37.518 1.00 80.88 393 ALA A O 1
ATOM 3176 N N . TYR A 1 394 ? 28.798 6.963 -37.713 1.00 83.94 394 TYR A N 1
ATOM 3177 C CA . TYR A 1 394 ? 28.497 7.018 -39.146 1.00 83.94 394 TYR A CA 1
ATOM 3178 C C . TYR A 1 394 ? 29.603 6.364 -39.977 1.00 83.94 394 TYR A C 1
ATOM 3180 O O . TYR A 1 394 ? 29.331 5.509 -40.818 1.00 83.94 394 TYR A O 1
ATOM 3188 N N . HIS A 1 395 ? 30.859 6.689 -39.671 1.00 81.81 395 HIS A N 1
ATOM 3189 C CA . HIS A 1 395 ? 32.023 6.138 -40.362 1.00 81.81 395 HIS A CA 1
ATOM 3190 C C . HIS A 1 395 ? 32.126 4.622 -40.129 1.00 81.81 395 HIS A C 1
ATOM 3192 O O . HIS A 1 395 ? 32.331 3.851 -41.065 1.00 81.81 395 HIS A O 1
ATOM 3198 N N . MET A 1 396 ? 31.886 4.169 -38.895 1.00 83.81 396 MET A N 1
ATOM 3199 C CA . MET A 1 396 ? 31.864 2.742 -38.552 1.00 83.81 396 MET A CA 1
ATOM 3200 C C . MET A 1 396 ? 30.703 1.984 -39.207 1.00 83.81 396 MET A C 1
ATOM 3202 O O . MET A 1 396 ? 30.863 0.830 -39.603 1.00 83.81 396 MET A O 1
ATOM 3206 N N . ALA A 1 397 ? 29.533 2.609 -39.334 1.00 84.75 397 ALA A N 1
ATOM 3207 C CA . ALA A 1 397 ? 28.384 2.009 -40.002 1.00 84.75 397 ALA A CA 1
ATOM 3208 C C . ALA A 1 397 ? 28.601 1.885 -41.514 1.00 84.75 397 ALA A C 1
ATOM 3210 O O . ALA A 1 397 ? 28.287 0.842 -42.087 1.00 84.75 397 ALA A O 1
ATOM 3211 N N . GLN A 1 398 ? 29.216 2.893 -42.136 1.00 83.62 398 GLN A N 1
ATOM 3212 C CA . GLN A 1 398 ? 29.584 2.860 -43.548 1.00 83.62 398 GLN A CA 1
ATOM 3213 C C . GLN A 1 398 ? 30.588 1.735 -43.840 1.00 83.62 398 GLN A C 1
ATOM 3215 O O . GLN A 1 398 ? 30.408 0.986 -44.798 1.00 83.62 398 GLN A O 1
ATOM 3220 N N . MET A 1 399 ? 31.579 1.539 -42.962 1.00 85.56 399 MET A N 1
ATOM 3221 C CA . MET A 1 399 ? 32.529 0.418 -43.044 1.00 85.56 399 MET A CA 1
ATOM 3222 C C . MET A 1 399 ? 31.864 -0.956 -42.858 1.00 85.56 399 MET A C 1
ATOM 3224 O O . MET A 1 399 ? 32.391 -1.963 -43.321 1.00 85.56 399 MET A O 1
ATOM 3228 N N . ARG A 1 400 ? 30.705 -1.015 -42.188 1.00 84.62 400 ARG A N 1
ATOM 3229 C CA . ARG A 1 400 ? 29.905 -2.236 -41.982 1.00 84.62 400 ARG A CA 1
ATOM 3230 C C . ARG A 1 400 ? 28.763 -2.407 -42.984 1.00 84.62 400 ARG A C 1
ATOM 3232 O O . ARG A 1 400 ? 27.851 -3.194 -42.728 1.00 84.62 400 ARG A O 1
ATOM 3239 N N . ASP A 1 401 ? 28.792 -1.692 -44.108 1.00 80.75 401 ASP A N 1
ATOM 3240 C CA . ASP A 1 401 ? 27.764 -1.780 -45.152 1.00 80.75 401 ASP A CA 1
ATOM 3241 C C . ASP A 1 401 ? 26.342 -1.423 -44.671 1.00 80.75 401 ASP A C 1
ATOM 3243 O O . ASP A 1 401 ? 25.340 -1.854 -45.258 1.00 80.75 401 ASP A O 1
ATOM 3247 N N . LEU A 1 402 ? 26.226 -0.628 -43.604 1.00 81.69 402 LEU A N 1
ATOM 3248 C CA . LEU A 1 402 ? 24.944 -0.118 -43.133 1.00 81.69 402 LEU A CA 1
ATOM 3249 C C . LEU A 1 402 ? 24.589 1.165 -43.896 1.00 81.69 402 LEU A C 1
ATOM 3251 O O . LEU A 1 402 ? 25.361 2.125 -43.869 1.00 81.69 402 LEU A O 1
ATOM 3255 N N . PRO A 1 403 ? 23.420 1.214 -44.559 1.00 82.56 403 PRO A N 1
ATOM 3256 C CA . PRO A 1 403 ? 22.956 2.429 -45.213 1.00 82.56 403 PRO A CA 1
ATOM 3257 C C . PRO A 1 403 ? 22.750 3.575 -44.218 1.00 82.56 403 PRO A C 1
ATOM 3259 O O . PRO A 1 403 ? 22.406 3.320 -43.060 1.00 82.56 403 PRO A O 1
ATOM 3262 N N . PRO A 1 404 ? 22.874 4.834 -44.664 1.00 80.56 404 PRO A N 1
ATOM 3263 C CA . PRO A 1 404 ? 22.832 5.997 -43.785 1.00 80.56 404 PRO A CA 1
ATOM 3264 C C . PRO A 1 404 ? 21.497 6.128 -43.042 1.00 80.56 404 PRO A C 1
ATOM 3266 O O . PRO A 1 404 ? 21.496 6.420 -41.849 1.00 80.56 404 PRO A O 1
ATOM 3269 N N . ILE A 1 405 ? 20.365 5.860 -43.700 1.00 83.25 405 ILE A N 1
ATOM 3270 C CA . ILE A 1 405 ? 19.030 6.015 -43.097 1.00 83.25 405 ILE A CA 1
ATOM 3271 C C . ILE A 1 405 ? 18.771 4.911 -42.069 1.00 83.25 405 ILE A C 1
ATOM 3273 O O . ILE A 1 405 ? 18.355 5.184 -40.943 1.00 83.25 405 ILE A O 1
ATOM 3277 N N . ALA A 1 406 ? 19.117 3.667 -42.409 1.00 81.75 406 ALA A N 1
ATOM 3278 C CA . ALA A 1 406 ? 19.068 2.551 -41.468 1.00 81.75 406 ALA A CA 1
ATOM 3279 C C . ALA A 1 406 ? 20.027 2.756 -40.278 1.00 81.75 406 ALA A C 1
ATOM 3281 O O . ALA A 1 406 ? 19.681 2.427 -39.146 1.00 81.75 406 ALA A O 1
ATOM 3282 N N . GLY A 1 407 ? 21.206 3.334 -40.521 1.00 83.81 407 GLY A N 1
ATOM 3283 C CA . GLY A 1 407 ? 22.195 3.668 -39.501 1.00 83.81 407 GLY A CA 1
ATOM 3284 C C . GLY A 1 407 ? 21.683 4.692 -38.489 1.00 83.81 407 GLY A C 1
ATOM 3285 O O . GLY A 1 407 ? 21.795 4.452 -37.288 1.00 83.81 407 GLY A O 1
ATOM 3286 N N . VAL A 1 408 ? 21.040 5.773 -38.953 1.00 84.56 408 VAL A N 1
ATOM 3287 C CA . VAL A 1 408 ? 20.399 6.780 -38.082 1.00 84.56 408 VAL A CA 1
ATOM 3288 C C . VAL A 1 408 ? 19.336 6.136 -37.193 1.00 84.56 408 VAL A C 1
ATOM 3290 O O . VAL A 1 408 ? 19.296 6.402 -35.993 1.00 84.56 408 VAL A O 1
ATOM 3293 N N . ILE A 1 409 ? 18.488 5.276 -37.764 1.00 83.50 409 ILE A N 1
ATOM 3294 C CA . ILE A 1 409 ? 17.385 4.631 -37.038 1.00 83.50 409 ILE A CA 1
ATOM 3295 C C . ILE A 1 409 ? 17.917 3.659 -35.982 1.00 83.50 409 ILE A C 1
ATOM 3297 O O . ILE A 1 409 ? 17.460 3.688 -34.841 1.00 83.50 409 ILE A O 1
ATOM 3301 N N . ILE A 1 410 ? 18.898 2.821 -36.330 1.00 83.56 410 ILE A N 1
ATOM 3302 C CA . ILE A 1 410 ? 19.522 1.880 -35.388 1.00 83.56 410 ILE A CA 1
ATOM 3303 C C . ILE A 1 410 ? 20.231 2.644 -34.267 1.00 83.56 410 ILE A C 1
ATOM 3305 O O . ILE A 1 410 ? 20.068 2.302 -33.098 1.00 83.56 410 ILE A O 1
ATOM 3309 N N . TRP A 1 411 ? 20.973 3.699 -34.611 1.00 86.38 411 TRP A N 1
ATOM 3310 C CA . TRP A 1 411 ? 21.677 4.535 -33.644 1.00 86.38 411 TRP A CA 1
ATOM 3311 C C . TRP A 1 411 ? 20.717 5.234 -32.674 1.00 86.38 411 TRP A C 1
ATOM 3313 O O . TRP A 1 411 ? 20.898 5.135 -31.463 1.00 86.38 411 TRP A O 1
ATOM 3323 N N . ALA A 1 412 ? 19.651 5.864 -33.177 1.00 83.88 412 ALA A N 1
ATOM 3324 C CA . ALA A 1 412 ? 18.638 6.503 -32.338 1.00 83.88 412 ALA A CA 1
ATOM 3325 C C . ALA A 1 412 ? 17.915 5.481 -31.444 1.00 83.88 412 ALA A C 1
ATOM 3327 O O . ALA A 1 412 ? 17.721 5.714 -30.251 1.00 83.88 412 ALA A O 1
ATOM 3328 N N . ARG A 1 413 ? 17.595 4.302 -31.990 1.00 84.69 413 ARG A N 1
ATOM 3329 C CA . ARG A 1 413 ? 16.950 3.216 -31.245 1.00 84.69 413 ARG A CA 1
ATOM 3330 C C . ARG A 1 413 ? 17.866 2.568 -30.209 1.00 84.69 413 ARG A C 1
ATOM 3332 O O . ARG A 1 413 ? 17.361 1.989 -29.259 1.00 84.69 413 ARG A O 1
ATOM 3339 N N . GLN A 1 414 ? 19.187 2.656 -30.347 1.00 85.25 414 GLN A N 1
ATOM 3340 C CA . GLN A 1 414 ? 20.126 2.135 -29.349 1.00 85.25 414 GLN A CA 1
ATOM 3341 C C . GLN A 1 414 ? 20.175 3.002 -28.080 1.00 85.25 414 GLN A C 1
ATOM 3343 O O . GLN A 1 414 ? 20.452 2.488 -26.996 1.00 85.25 414 GLN A O 1
ATOM 3348 N N . ILE A 1 415 ? 19.874 4.297 -28.197 1.00 86.62 415 ILE A N 1
ATOM 3349 C CA . ILE A 1 415 ? 19.886 5.239 -27.070 1.00 86.62 415 ILE A CA 1
ATOM 3350 C C . ILE A 1 415 ? 18.699 4.987 -26.123 1.00 86.62 415 ILE A C 1
ATOM 3352 O O . ILE A 1 415 ? 18.841 5.118 -24.908 1.00 86.62 415 ILE A O 1
ATOM 3356 N N . GLU A 1 416 ? 17.540 4.568 -26.640 1.00 85.19 416 GLU A N 1
ATOM 3357 C CA . GLU A 1 416 ? 16.332 4.343 -25.831 1.00 85.19 416 GLU A CA 1
ATOM 3358 C C . GLU A 1 416 ? 16.486 3.206 -24.788 1.00 85.19 416 GLU A C 1
ATOM 3360 O O . GLU A 1 416 ? 16.221 3.454 -23.610 1.00 85.19 416 GLU A O 1
ATOM 3365 N N . PRO A 1 417 ? 16.974 1.993 -25.122 1.00 86.94 417 PRO A N 1
ATOM 3366 C CA . PRO A 1 417 ? 17.254 0.951 -24.134 1.00 86.94 417 PRO A CA 1
ATOM 3367 C C . PRO A 1 417 ? 18.311 1.352 -23.103 1.00 86.94 417 PRO A C 1
ATOM 3369 O O . PRO A 1 417 ? 18.227 0.931 -21.949 1.00 86.94 417 PRO A O 1
ATOM 3372 N N . GLN A 1 418 ? 19.300 2.165 -23.494 1.00 85.88 418 GLN A N 1
ATOM 3373 C CA . GLN A 1 418 ? 20.299 2.687 -22.557 1.00 85.88 418 GLN A CA 1
ATOM 3374 C C . GLN A 1 418 ? 19.639 3.618 -21.540 1.00 85.88 418 GLN A C 1
ATOM 3376 O O . GLN A 1 418 ? 19.806 3.419 -20.339 1.00 85.88 418 GLN A O 1
ATOM 3381 N N . LEU A 1 419 ? 18.802 4.551 -22.003 1.00 86.88 419 LEU A N 1
ATOM 3382 C CA . LEU A 1 419 ? 18.007 5.414 -21.131 1.00 86.88 419 LEU A CA 1
ATOM 3383 C C . LEU A 1 419 ? 17.117 4.596 -20.183 1.00 86.88 419 LEU A C 1
ATOM 3385 O O . LEU A 1 419 ? 17.097 4.871 -18.989 1.00 86.88 419 LEU A O 1
ATOM 3389 N N . LEU A 1 420 ? 16.429 3.562 -20.679 1.00 86.00 420 LEU A N 1
ATOM 3390 C CA . LEU A 1 420 ? 15.606 2.679 -19.843 1.00 86.00 420 LEU A CA 1
ATOM 3391 C C . LEU A 1 420 ? 16.430 1.905 -18.809 1.00 86.00 420 LEU A C 1
ATOM 3393 O O . LEU A 1 420 ? 15.961 1.700 -17.693 1.00 86.00 420 LEU A O 1
ATOM 3397 N N . THR A 1 421 ? 17.654 1.503 -19.151 1.00 85.69 421 THR A N 1
ATOM 3398 C CA . THR A 1 421 ? 18.562 0.825 -18.215 1.00 85.69 421 THR A CA 1
ATOM 3399 C C . THR A 1 421 ? 18.984 1.768 -17.089 1.00 85.69 421 THR A C 1
ATOM 3401 O O . THR A 1 421 ? 18.955 1.372 -15.927 1.00 85.69 421 THR A O 1
ATOM 3404 N N . TYR A 1 422 ? 19.287 3.031 -17.405 1.00 85.44 422 TYR A N 1
ATOM 3405 C CA . TYR A 1 422 ? 19.572 4.052 -16.394 1.00 85.44 422 TYR A CA 1
ATOM 3406 C C . TYR A 1 422 ? 18.348 4.373 -15.526 1.00 85.44 422 TYR A C 1
ATOM 3408 O O . TYR A 1 422 ? 18.474 4.466 -14.310 1.00 85.44 422 TYR A O 1
ATOM 3416 N N . MET A 1 423 ? 17.150 4.466 -16.116 1.00 83.62 423 MET A N 1
ATOM 3417 C CA . MET A 1 423 ? 15.898 4.668 -15.365 1.00 83.62 423 MET A CA 1
ATOM 3418 C C . MET A 1 423 ? 15.597 3.492 -14.433 1.00 83.62 423 MET A C 1
ATOM 3420 O O . MET A 1 423 ? 15.195 3.699 -13.292 1.00 83.62 423 MET A O 1
ATOM 3424 N N . LYS A 1 424 ? 15.850 2.262 -14.889 1.00 83.50 424 LYS A N 1
ATOM 3425 C CA . LYS A 1 424 ? 15.750 1.069 -14.050 1.00 83.50 424 LYS A CA 1
ATOM 3426 C C . LYS A 1 424 ? 16.774 1.095 -12.912 1.00 83.50 424 LYS A C 1
ATOM 3428 O O . LYS A 1 424 ? 16.434 0.755 -11.791 1.00 83.50 424 LYS A O 1
ATOM 3433 N N . GLY A 1 425 ? 17.997 1.563 -13.169 1.00 80.25 425 GLY A N 1
ATOM 3434 C CA . GLY A 1 425 ? 18.995 1.776 -12.117 1.00 80.25 425 GLY A CA 1
ATOM 3435 C C . GLY A 1 425 ? 18.530 2.773 -11.049 1.00 80.25 425 GLY A C 1
ATOM 3436 O O . GLY A 1 425 ? 18.744 2.549 -9.863 1.00 80.25 425 GLY A O 1
ATOM 3437 N N . VAL A 1 426 ? 17.839 3.847 -11.445 1.00 81.75 426 VAL A N 1
ATOM 3438 C CA . VAL A 1 426 ? 17.241 4.814 -10.504 1.00 81.75 426 VAL A CA 1
ATOM 3439 C C . VAL A 1 426 ? 16.097 4.185 -9.701 1.00 81.75 426 VAL A C 1
ATOM 3441 O O . VAL A 1 426 ? 15.993 4.431 -8.499 1.00 81.75 426 VAL A O 1
ATOM 3444 N N . GLU A 1 427 ? 15.272 3.345 -10.333 1.00 82.62 427 GLU A N 1
ATOM 3445 C CA . GLU A 1 427 ? 14.223 2.572 -9.655 1.00 82.62 427 GLU A CA 1
ATOM 3446 C C . GLU A 1 427 ? 14.810 1.594 -8.626 1.00 82.62 427 GLU A C 1
ATOM 3448 O O . GLU A 1 427 ? 14.323 1.548 -7.498 1.00 82.62 427 GLU A O 1
ATOM 3453 N N . ASP A 1 428 ? 15.893 0.891 -8.964 1.00 76.19 428 ASP A N 1
ATOM 3454 C CA . ASP A 1 428 ? 16.596 -0.022 -8.053 1.00 76.19 428 ASP A CA 1
ATOM 3455 C C . ASP A 1 428 ? 17.230 0.726 -6.852 1.00 76.19 428 ASP A C 1
ATOM 3457 O O . ASP A 1 428 ? 17.352 0.174 -5.759 1.00 76.19 428 ASP A O 1
ATOM 3461 N N . VAL A 1 429 ? 17.634 1.994 -7.016 1.00 75.81 429 VAL A N 1
ATOM 3462 C CA . VAL A 1 429 ? 18.280 2.794 -5.951 1.00 75.81 429 VAL A CA 1
ATOM 3463 C C . VAL A 1 429 ? 17.276 3.442 -4.994 1.00 75.81 429 VAL A C 1
ATOM 3465 O O . VAL A 1 429 ? 17.526 3.516 -3.787 1.00 75.81 429 VAL A O 1
ATOM 3468 N N . LEU A 1 430 ? 16.156 3.946 -5.515 1.00 71.56 430 LEU A N 1
ATOM 3469 C CA . LEU A 1 430 ? 15.136 4.664 -4.736 1.00 71.56 430 LEU A CA 1
ATOM 3470 C C . LEU A 1 430 ? 13.951 3.771 -4.330 1.00 71.56 430 LEU A C 1
ATOM 3472 O O . LEU A 1 430 ? 13.155 4.158 -3.468 1.00 71.56 430 LEU A O 1
ATOM 3476 N N . GLY A 1 431 ? 13.850 2.577 -4.912 1.00 73.00 431 GLY A N 1
ATOM 3477 C CA . GLY A 1 431 ? 12.740 1.652 -4.745 1.00 73.00 431 GLY A CA 1
ATOM 3478 C C . GLY A 1 431 ? 11.470 2.097 -5.477 1.00 73.00 431 GLY A C 1
ATOM 3479 O O . GLY A 1 431 ? 11.423 3.071 -6.237 1.00 73.00 431 GLY A O 1
ATOM 3480 N N . LYS A 1 432 ? 10.377 1.377 -5.211 1.00 67.62 432 LYS A N 1
ATOM 3481 C CA . LYS A 1 432 ? 9.062 1.672 -5.796 1.00 67.62 432 LYS A CA 1
ATOM 3482 C C . LYS A 1 432 ? 8.524 2.984 -5.219 1.00 67.62 432 LYS A C 1
ATOM 3484 O O . LYS A 1 432 ? 8.237 3.062 -4.027 1.00 67.62 432 LYS A O 1
ATOM 3489 N N . GLY A 1 433 ? 8.387 4.004 -6.068 1.00 65.94 433 GLY A N 1
ATOM 3490 C CA . GLY A 1 433 ? 7.982 5.358 -5.665 1.00 65.94 433 GLY A CA 1
ATOM 3491 C C . GLY A 1 433 ? 9.055 6.435 -5.847 1.00 65.94 433 GLY A C 1
ATOM 3492 O O . GLY A 1 433 ? 8.900 7.529 -5.306 1.00 65.94 433 GLY A O 1
ATOM 3493 N N . TRP A 1 434 ? 10.110 6.165 -6.624 1.00 77.06 434 TRP A N 1
ATOM 3494 C CA . TRP A 1 434 ? 11.108 7.164 -7.033 1.00 77.06 434 TRP A CA 1
ATOM 3495 C C . TRP A 1 434 ? 10.490 8.413 -7.697 1.00 77.06 434 TRP A C 1
ATOM 3497 O O . TRP A 1 434 ? 11.056 9.498 -7.622 1.00 77.06 434 TRP A O 1
ATOM 3507 N N . GLU A 1 435 ? 9.285 8.291 -8.253 1.00 74.31 435 GLU A N 1
ATOM 3508 C CA . GLU A 1 435 ? 8.501 9.385 -8.842 1.00 74.31 435 GLU A CA 1
ATOM 3509 C C . GLU A 1 435 ? 8.055 10.455 -7.826 1.00 74.31 435 GLU A C 1
ATOM 3511 O O . GLU A 1 435 ? 7.821 11.601 -8.202 1.00 74.31 435 GLU A O 1
ATOM 3516 N N . LEU A 1 436 ? 7.952 10.108 -6.536 1.00 76.94 436 LEU A N 1
ATOM 3517 C CA . LEU A 1 436 ? 7.570 11.049 -5.471 1.00 76.94 436 LEU A CA 1
ATOM 3518 C C . LEU A 1 436 ? 8.727 11.965 -5.053 1.00 76.94 436 LEU A C 1
ATOM 3520 O O . LEU A 1 436 ? 8.515 12.974 -4.379 1.00 76.94 436 LEU A O 1
ATOM 3524 N N . TYR A 1 437 ? 9.955 11.613 -5.429 1.00 79.06 437 TYR A N 1
ATOM 3525 C CA . TYR A 1 437 ? 11.127 12.427 -5.155 1.00 79.06 437 TYR A CA 1
ATOM 3526 C C . TYR A 1 437 ? 11.233 13.565 -6.165 1.00 79.06 437 TYR A C 1
ATOM 3528 O O . TYR A 1 437 ? 11.102 13.354 -7.368 1.00 79.06 437 TYR A O 1
ATOM 3536 N N . ALA A 1 438 ? 11.565 14.768 -5.690 1.00 80.62 438 ALA A N 1
ATOM 3537 C CA . ALA A 1 438 ? 11.727 15.943 -6.549 1.00 80.62 438 ALA A CA 1
ATOM 3538 C C . ALA A 1 438 ? 12.759 15.726 -7.675 1.00 80.62 438 ALA A C 1
ATOM 3540 O O . ALA A 1 438 ? 12.596 16.242 -8.780 1.00 80.62 438 ALA A O 1
ATOM 3541 N N . GLU A 1 439 ? 13.815 14.953 -7.411 1.00 77.75 439 GLU A N 1
ATOM 3542 C CA . GLU A 1 439 ? 14.827 14.608 -8.415 1.00 77.75 439 GLU A CA 1
ATOM 3543 C C . GLU A 1 439 ? 14.343 13.532 -9.392 1.00 77.75 439 GLU A C 1
ATOM 3545 O O . GLU A 1 439 ? 14.577 13.651 -10.594 1.00 77.75 439 GLU A O 1
ATOM 3550 N N . GLY A 1 440 ? 13.608 12.531 -8.899 1.00 81.69 440 GLY A N 1
ATOM 3551 C CA . GLY A 1 440 ? 13.013 11.485 -9.729 1.00 81.69 440 GLY A CA 1
ATOM 3552 C C . GLY A 1 440 ? 11.954 12.038 -10.681 1.00 81.69 440 GLY A C 1
ATOM 3553 O O . GLY A 1 440 ? 11.968 11.722 -11.867 1.00 81.69 440 GLY A O 1
ATOM 3554 N N . GLN A 1 441 ? 11.110 12.961 -10.218 1.00 84.94 441 GLN A N 1
ATOM 3555 C CA . GLN A 1 441 ? 10.113 13.624 -11.060 1.00 84.94 441 GLN A CA 1
ATOM 3556 C C . GLN A 1 441 ? 10.757 14.451 -12.189 1.00 84.94 441 GLN A C 1
ATOM 3558 O O . GLN A 1 441 ? 10.306 14.407 -13.337 1.00 84.94 441 GLN A O 1
ATOM 3563 N N . LYS A 1 442 ? 11.845 15.178 -11.891 1.00 85.62 442 LYS A N 1
ATOM 3564 C CA . LYS A 1 442 ? 12.629 15.906 -12.904 1.00 85.62 442 LYS A CA 1
ATOM 3565 C C . LYS A 1 442 ? 13.221 14.949 -13.936 1.00 85.62 442 LYS A C 1
ATOM 3567 O O . LYS A 1 442 ? 12.975 15.141 -15.125 1.00 85.62 442 LYS A O 1
ATOM 3572 N N . LEU A 1 443 ? 13.888 13.881 -13.492 1.00 84.56 443 LEU A N 1
ATOM 3573 C CA . LEU A 1 443 ? 14.450 12.851 -14.373 1.00 84.56 443 LEU A CA 1
ATOM 3574 C C . LEU A 1 443 ? 13.381 12.178 -15.239 1.00 84.56 443 LEU A C 1
ATOM 3576 O O . LEU A 1 443 ? 13.604 11.953 -16.427 1.00 84.56 443 LEU A O 1
ATOM 3580 N N . GLN A 1 444 ? 12.196 11.912 -14.688 1.00 85.75 444 GLN A N 1
ATOM 3581 C CA . GLN A 1 444 ? 11.078 11.343 -15.437 1.00 85.75 444 GLN A CA 1
ATOM 3582 C C . GLN A 1 444 ? 10.585 12.306 -16.524 1.00 85.75 444 GLN A C 1
ATOM 3584 O O . GLN A 1 444 ? 10.376 11.895 -17.670 1.00 85.75 444 GLN A O 1
ATOM 3589 N N . SER A 1 445 ? 10.435 13.596 -16.200 1.00 87.56 445 SER A N 1
ATOM 3590 C CA . SER A 1 445 ? 10.034 14.605 -17.184 1.00 87.56 445 SER A CA 1
ATOM 3591 C C . SER A 1 445 ? 11.065 14.744 -18.313 1.00 87.56 445 SER A C 1
ATOM 3593 O O . SER A 1 445 ? 10.689 14.675 -19.487 1.00 87.56 445 SER A O 1
ATOM 3595 N N . GLU A 1 446 ? 12.357 14.820 -17.980 1.00 84.88 446 GLU A N 1
ATOM 3596 C CA . GLU A 1 446 ? 13.464 14.926 -18.935 1.00 84.88 446 GLU A CA 1
ATOM 3597 C C . GLU A 1 446 ? 13.573 13.673 -19.812 1.00 84.88 446 GLU A C 1
ATOM 3599 O O . GLU A 1 446 ? 13.670 13.775 -21.034 1.00 84.88 446 GLU A O 1
ATOM 3604 N N . SER A 1 447 ? 13.453 12.490 -19.209 1.00 84.94 447 SER A N 1
ATOM 3605 C CA . SER A 1 447 ? 13.448 11.196 -19.896 1.00 84.94 447 SER A CA 1
ATOM 3606 C C . SER A 1 447 ? 12.276 11.067 -20.867 1.00 84.94 447 SER A C 1
ATOM 3608 O O . SER A 1 447 ? 12.457 10.691 -22.024 1.00 84.94 447 SER A O 1
ATOM 3610 N N . SER A 1 448 ? 11.067 11.454 -20.448 1.00 86.69 448 SER A N 1
ATOM 3611 C CA . SER A 1 448 ? 9.884 11.413 -21.314 1.00 86.69 448 SER A CA 1
ATOM 3612 C C . SER A 1 448 ? 9.989 12.392 -22.490 1.00 86.69 448 SER A C 1
ATOM 3614 O O . SER A 1 448 ? 9.590 12.063 -23.610 1.00 86.69 448 SER A O 1
ATOM 3616 N N . ALA A 1 449 ? 10.570 13.576 -22.264 1.00 87.56 449 ALA A N 1
ATOM 3617 C CA . ALA A 1 449 ? 10.836 14.557 -23.307 1.00 87.56 449 ALA A CA 1
ATOM 3618 C C . ALA A 1 449 ? 11.923 14.067 -24.273 1.00 87.56 449 ALA A C 1
ATOM 3620 O O . ALA A 1 449 ? 11.789 14.242 -25.485 1.00 87.56 449 ALA A O 1
ATOM 3621 N N . PHE A 1 450 ? 12.967 13.413 -23.760 1.00 87.25 450 PHE A N 1
ATOM 3622 C CA . PHE A 1 450 ? 14.024 12.827 -24.576 1.00 87.25 450 PHE A CA 1
ATOM 3623 C C . PHE A 1 450 ? 13.508 11.649 -25.407 1.00 87.25 450 PHE A C 1
ATOM 3625 O O . PHE A 1 450 ? 13.750 11.607 -26.609 1.00 87.25 450 PHE A O 1
ATOM 3632 N N . ARG A 1 451 ? 12.673 10.771 -24.835 1.00 86.50 451 ARG A N 1
ATOM 3633 C CA . ARG A 1 451 ? 12.033 9.666 -25.568 1.00 86.50 451 ARG A CA 1
ATOM 3634 C C . ARG A 1 451 ? 11.171 10.159 -26.729 1.00 86.50 451 ARG A C 1
ATOM 3636 O O . ARG A 1 451 ? 11.203 9.566 -27.799 1.00 86.50 451 ARG A O 1
ATOM 3643 N N . LYS A 1 452 ? 10.443 11.270 -26.558 1.00 86.44 452 LYS A N 1
ATOM 3644 C CA . LYS A 1 452 ? 9.691 11.896 -27.663 1.00 86.44 452 LYS A CA 1
ATOM 3645 C C . LYS A 1 452 ? 10.607 12.396 -28.786 1.00 86.44 452 LYS A C 1
ATOM 3647 O O . LYS A 1 452 ? 10.220 12.331 -29.944 1.00 86.44 452 LYS A O 1
ATOM 3652 N N . LYS A 1 453 ? 11.809 12.885 -28.459 1.00 83.75 453 LYS A N 1
ATOM 3653 C CA . LYS A 1 453 ? 12.807 13.339 -29.447 1.00 83.75 453 LYS A CA 1
ATOM 3654 C C . LYS A 1 453 ? 13.533 12.187 -30.149 1.00 83.75 453 LYS A C 1
ATOM 3656 O O . LYS A 1 453 ? 14.047 12.390 -31.242 1.00 83.75 453 LYS A O 1
ATOM 3661 N N . LEU A 1 454 ? 13.575 11.009 -29.528 1.00 82.31 454 LEU A N 1
ATOM 3662 C CA . LEU A 1 454 ? 14.172 9.789 -30.078 1.00 82.31 454 LEU A CA 1
ATOM 3663 C C . LEU A 1 454 ? 13.222 9.010 -31.006 1.00 82.31 454 LEU A C 1
ATOM 3665 O O . LEU A 1 454 ? 13.617 7.967 -31.528 1.00 82.31 454 LEU A O 1
ATOM 3669 N N . ASP A 1 455 ? 11.990 9.486 -31.228 1.00 82.00 455 ASP A N 1
ATOM 3670 C CA . ASP A 1 455 ? 11.067 8.828 -32.151 1.00 82.00 455 ASP A CA 1
ATOM 3671 C C . ASP A 1 455 ? 11.632 8.855 -33.581 1.00 82.00 455 ASP A C 1
ATOM 3673 O O . ASP A 1 455 ? 11.937 9.906 -34.146 1.00 82.00 455 ASP A O 1
ATOM 3677 N N . THR A 1 456 ? 11.791 7.668 -34.161 1.00 82.75 456 THR A N 1
ATOM 3678 C CA . THR A 1 456 ? 12.387 7.458 -35.488 1.00 82.75 456 THR A CA 1
ATOM 3679 C C . THR A 1 456 ? 11.344 7.440 -36.604 1.00 82.75 456 THR A C 1
ATOM 3681 O O . THR A 1 456 ? 11.715 7.439 -37.779 1.00 82.75 456 THR A O 1
ATOM 3684 N N . ARG A 1 457 ? 10.046 7.489 -36.268 1.00 83.38 457 ARG A N 1
ATOM 3685 C CA . ARG A 1 457 ? 8.944 7.542 -37.246 1.00 83.38 457 ARG A CA 1
ATOM 3686 C C . ARG A 1 457 ? 9.064 8.697 -38.249 1.00 83.38 457 ARG A C 1
ATOM 3688 O O . ARG A 1 457 ? 8.953 8.417 -39.437 1.00 83.38 457 ARG A O 1
ATOM 3695 N N . PRO A 1 458 ? 9.405 9.942 -37.854 1.00 85.81 458 PRO A N 1
ATOM 3696 C CA . PRO A 1 458 ? 9.552 11.036 -38.817 1.00 85.81 458 PRO A CA 1
ATOM 3697 C C . PRO A 1 458 ? 10.667 10.795 -39.845 1.00 85.81 458 PRO A C 1
ATOM 3699 O O . PRO A 1 458 ? 10.557 11.213 -40.994 1.00 85.81 458 PRO A O 1
ATOM 3702 N N . VAL A 1 459 ? 11.741 10.102 -39.445 1.00 84.94 459 VAL A N 1
ATOM 3703 C CA . VAL A 1 459 ? 12.850 9.740 -40.345 1.00 84.94 459 VAL A CA 1
ATOM 3704 C C . VAL A 1 459 ? 12.400 8.670 -41.342 1.00 84.94 459 VAL A C 1
ATOM 3706 O O . VAL A 1 459 ? 12.749 8.735 -42.519 1.00 84.94 459 VAL A O 1
ATOM 3709 N N . PHE A 1 460 ? 11.598 7.707 -40.885 1.00 85.25 460 PHE A N 1
ATOM 3710 C CA . PHE A 1 460 ? 11.001 6.683 -41.738 1.00 85.25 460 PHE A CA 1
ATOM 3711 C C . PHE A 1 460 ? 9.983 7.268 -42.730 1.00 85.25 460 PHE A C 1
ATOM 3713 O O . PHE A 1 460 ? 10.001 6.898 -43.901 1.00 85.25 460 PHE A O 1
ATOM 3720 N N . ASP A 1 461 ? 9.150 8.215 -42.300 1.00 85.75 461 ASP A N 1
ATOM 3721 C CA . ASP A 1 461 ? 8.155 8.861 -43.164 1.00 85.75 461 ASP A CA 1
ATOM 3722 C C . ASP A 1 461 ? 8.815 9.734 -44.244 1.00 85.75 461 ASP A C 1
ATOM 3724 O O . ASP A 1 461 ? 8.394 9.709 -45.402 1.00 85.75 461 ASP A O 1
ATOM 3728 N N . ALA A 1 462 ? 9.893 10.450 -43.899 1.00 86.00 462 ALA A N 1
ATOM 3729 C CA . ALA A 1 462 ? 10.700 11.190 -44.871 1.00 86.00 462 ALA A CA 1
ATOM 3730 C C . ALA A 1 462 ? 11.320 10.251 -45.921 1.00 86.00 462 ALA A C 1
ATOM 3732 O O . ALA A 1 462 ? 11.230 10.510 -47.118 1.00 86.00 462 ALA A O 1
ATOM 3733 N N . TRP A 1 463 ? 11.862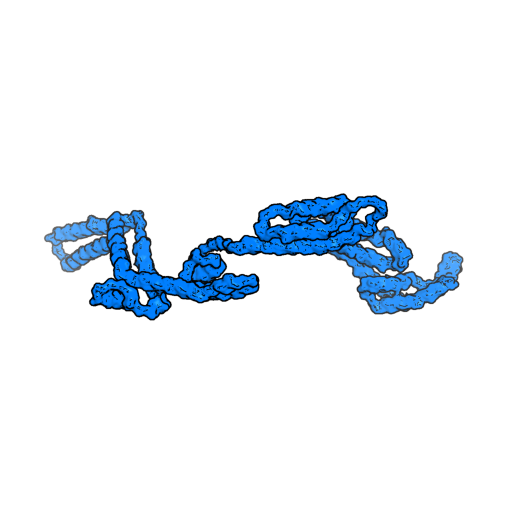 9.113 -45.482 1.00 86.38 463 TRP A N 1
ATOM 3734 C CA . TRP A 1 463 ? 12.395 8.081 -46.374 1.00 86.38 463 TRP A CA 1
ATOM 3735 C C . TRP A 1 463 ? 11.324 7.468 -47.288 1.00 86.38 463 TRP A C 1
ATOM 3737 O O . TRP A 1 463 ? 11.557 7.299 -48.484 1.00 86.38 463 TRP A O 1
ATOM 3747 N N . LEU A 1 464 ? 10.131 7.173 -46.757 1.00 83.12 464 LEU A N 1
ATOM 3748 C CA . LEU A 1 464 ? 9.002 6.691 -47.559 1.00 83.12 464 LEU A CA 1
ATOM 3749 C C . LEU A 1 464 ? 8.589 7.712 -48.622 1.00 83.12 464 LEU A C 1
ATOM 3751 O O . LEU A 1 464 ? 8.291 7.328 -49.754 1.00 83.12 464 LEU A O 1
ATOM 3755 N N . HIS A 1 465 ? 8.570 8.999 -48.268 1.00 84.06 465 HIS A N 1
ATOM 3756 C CA . HIS A 1 465 ? 8.268 10.072 -49.207 1.00 84.06 465 HIS A CA 1
ATOM 3757 C C . HIS A 1 465 ? 9.318 10.163 -50.322 1.00 84.06 465 HIS A C 1
ATOM 3759 O O . HIS A 1 465 ? 8.950 10.238 -51.496 1.00 84.06 465 HIS A O 1
ATOM 3765 N N . ASP A 1 466 ? 10.604 10.086 -49.974 1.00 81.44 466 ASP A N 1
ATOM 3766 C CA . ASP A 1 466 ? 11.707 10.120 -50.937 1.00 81.44 466 ASP A CA 1
ATOM 3767 C C . ASP A 1 466 ? 11.653 8.927 -51.902 1.00 81.44 466 ASP A C 1
ATOM 3769 O O . ASP A 1 466 ? 11.759 9.109 -53.113 1.00 81.44 466 ASP A O 1
ATOM 3773 N N . ILE A 1 467 ? 11.372 7.720 -51.403 1.00 78.69 467 ILE A N 1
ATOM 3774 C CA . ILE A 1 467 ? 11.237 6.521 -52.245 1.00 78.69 467 ILE A CA 1
ATOM 3775 C C . ILE A 1 467 ? 10.012 6.580 -53.145 1.00 78.69 467 ILE A C 1
ATOM 3777 O O . ILE A 1 467 ? 10.077 6.143 -54.288 1.00 78.69 467 ILE A O 1
ATOM 3781 N N . ASN A 1 468 ? 8.886 7.109 -52.668 1.00 76.75 468 ASN A N 1
ATOM 3782 C CA . ASN A 1 468 ? 7.682 7.185 -53.492 1.00 76.75 468 ASN A CA 1
ATOM 3783 C C . ASN A 1 468 ? 7.829 8.199 -54.643 1.00 76.75 468 ASN A C 1
ATOM 3785 O O . ASN A 1 468 ? 7.146 8.096 -55.659 1.00 76.75 468 ASN A O 1
ATOM 3789 N N . ARG A 1 469 ? 8.741 9.171 -54.507 1.00 71.19 469 ARG A N 1
ATOM 3790 C CA . ARG A 1 469 ? 9.150 10.068 -55.600 1.00 71.19 469 ARG A CA 1
ATOM 3791 C C . ARG A 1 469 ? 10.121 9.408 -56.577 1.00 71.19 469 ARG A C 1
ATOM 3793 O O . ARG A 1 469 ? 10.219 9.853 -57.720 1.00 71.19 469 ARG A O 1
ATOM 3800 N N . MET A 1 470 ? 10.823 8.361 -56.150 1.00 65.19 470 MET A N 1
ATOM 3801 C CA . MET A 1 470 ? 11.696 7.572 -57.009 1.00 65.19 470 MET A CA 1
ATOM 3802 C C . MET A 1 470 ? 10.870 6.595 -57.852 1.00 65.19 470 MET A C 1
ATOM 3804 O O . MET A 1 470 ? 10.568 5.474 -57.450 1.00 65.19 470 MET A O 1
ATOM 3808 N N . GLY A 1 471 ? 10.522 7.009 -59.067 1.00 58.25 471 GLY A N 1
ATOM 3809 C CA . GLY A 1 471 ? 10.037 6.084 -60.086 1.00 58.25 471 GLY A CA 1
ATOM 3810 C C . GLY A 1 471 ? 11.189 5.230 -60.615 1.00 58.25 471 GLY A C 1
ATOM 3811 O O . GLY A 1 471 ? 12.096 5.749 -61.264 1.00 58.25 471 GLY A O 1
ATOM 3812 N N . VAL A 1 472 ? 11.158 3.916 -60.380 1.00 57.28 472 VAL A N 1
ATOM 3813 C CA . VAL A 1 472 ? 12.111 2.974 -60.990 1.00 57.28 472 VAL A CA 1
ATOM 3814 C C . VAL A 1 472 ? 11.687 2.727 -62.436 1.00 57.28 472 VAL A C 1
ATOM 3816 O O . VAL A 1 472 ? 10.940 1.805 -62.749 1.00 57.28 472 VAL A O 1
ATOM 3819 N N . GLY A 1 473 ? 12.133 3.615 -63.319 1.00 53.16 473 GLY A N 1
ATOM 3820 C CA . GLY A 1 473 ? 11.867 3.558 -64.751 1.00 53.16 473 GLY A CA 1
ATOM 3821 C C . GLY A 1 473 ? 12.840 4.447 -65.511 1.00 53.16 473 GLY A C 1
ATOM 3822 O O . GLY A 1 473 ? 12.511 5.577 -65.857 1.00 53.16 473 GLY A O 1
ATOM 3823 N N . GLY A 1 474 ? 14.051 3.942 -65.756 1.00 57.09 474 GLY A N 1
ATOM 3824 C CA . GLY A 1 474 ? 15.112 4.650 -66.472 1.00 57.09 474 GLY A CA 1
ATOM 3825 C C . GLY A 1 474 ? 15.857 3.743 -67.452 1.00 57.09 474 GLY A C 1
ATOM 3826 O O . GLY A 1 474 ? 15.850 2.520 -67.321 1.00 57.09 474 GLY A O 1
ATOM 3827 N N . ARG A 1 475 ? 16.489 4.349 -68.465 1.00 57.28 475 ARG A N 1
ATOM 3828 C CA . ARG A 1 475 ? 17.335 3.646 -69.446 1.00 57.28 475 ARG A CA 1
ATOM 3829 C C . ARG A 1 475 ? 18.567 3.076 -68.735 1.00 57.28 475 ARG A C 1
ATOM 3831 O O . ARG A 1 475 ? 19.216 3.812 -68.003 1.00 57.28 475 ARG A O 1
ATOM 3838 N N . LEU A 1 476 ? 18.891 1.804 -68.991 1.00 60.66 476 LEU A N 1
ATOM 3839 C CA . LEU A 1 476 ? 19.996 1.057 -68.355 1.00 60.66 476 LEU A CA 1
ATOM 3840 C C . LEU A 1 476 ? 21.397 1.554 -68.749 1.00 60.66 476 LEU A C 1
ATOM 3842 O O . LEU A 1 476 ? 22.363 1.307 -68.030 1.00 60.66 476 LEU A O 1
ATOM 3846 N N . PHE A 1 477 ? 21.507 2.256 -69.876 1.00 60.75 477 PHE A N 1
ATOM 3847 C CA . PHE A 1 477 ? 22.760 2.792 -70.392 1.00 60.75 477 PHE A CA 1
ATOM 3848 C C . PHE A 1 477 ? 22.622 4.287 -70.654 1.00 60.75 477 PHE A C 1
ATOM 3850 O O . PHE A 1 477 ? 21.672 4.724 -71.310 1.00 60.75 477 PHE A O 1
ATOM 3857 N N . GLU A 1 478 ? 23.592 5.054 -70.170 1.00 67.06 478 GLU A N 1
ATOM 3858 C CA . GLU A 1 478 ? 23.742 6.474 -70.454 1.00 67.06 478 GLU A CA 1
ATOM 3859 C C . GLU A 1 478 ? 25.108 6.710 -71.104 1.00 67.06 478 GLU A C 1
ATOM 3861 O O . GLU A 1 478 ? 26.131 6.169 -70.679 1.00 67.06 478 GLU A O 1
ATOM 3866 N N . ILE A 1 479 ? 25.126 7.492 -72.183 1.00 64.19 479 ILE A N 1
ATOM 3867 C CA . ILE A 1 479 ? 26.366 7.848 -72.871 1.00 64.19 479 ILE A CA 1
ATOM 3868 C C . ILE A 1 479 ? 26.897 9.120 -72.214 1.00 64.19 479 ILE A C 1
ATOM 3870 O O . ILE A 1 479 ? 26.371 10.209 -72.441 1.00 64.19 479 ILE A O 1
ATOM 3874 N N . VAL A 1 480 ? 27.953 8.986 -71.413 1.00 70.75 480 VAL A N 1
ATOM 3875 C CA . VAL A 1 480 ? 28.601 10.116 -70.743 1.00 70.75 480 VAL A CA 1
ATOM 3876 C C . VAL A 1 480 ? 29.667 10.691 -71.671 1.00 70.75 480 VAL A C 1
ATOM 3878 O O . VAL A 1 480 ? 30.577 9.990 -72.122 1.00 70.75 480 VAL A O 1
ATOM 3881 N N . ARG A 1 481 ? 29.560 11.987 -71.980 1.00 65.19 481 ARG A N 1
ATOM 3882 C CA . ARG A 1 481 ? 30.553 12.709 -72.784 1.00 65.19 481 ARG A CA 1
ATOM 3883 C C . ARG A 1 481 ? 31.679 13.190 -71.870 1.00 65.19 481 ARG A C 1
ATOM 3885 O O . ARG A 1 481 ? 31.459 14.039 -71.011 1.00 65.19 481 ARG A O 1
ATOM 3892 N N . LEU A 1 482 ? 32.888 12.663 -72.048 1.00 71.62 482 LEU A N 1
ATOM 3893 C CA . LEU A 1 482 ? 34.059 13.130 -71.310 1.00 71.62 482 LEU A CA 1
ATOM 3894 C C . LEU A 1 482 ? 34.490 14.513 -71.815 1.00 71.62 482 LEU A C 1
ATOM 3896 O O . LEU A 1 482 ? 34.467 14.793 -73.014 1.00 71.62 482 LEU A O 1
ATOM 3900 N N . SER A 1 483 ? 34.991 15.342 -70.894 1.00 59.44 483 SER A N 1
ATOM 3901 C CA . SER A 1 483 ? 35.486 16.711 -71.143 1.00 59.44 483 SER A CA 1
ATOM 3902 C C . SER A 1 483 ? 36.593 16.798 -72.221 1.00 59.44 483 SER A C 1
ATOM 3904 O O . SER A 1 483 ? 36.848 17.858 -72.781 1.00 59.44 483 SER A O 1
ATOM 3906 N N . ARG A 1 484 ? 37.220 15.665 -72.579 1.00 67.38 484 ARG A N 1
ATOM 3907 C CA . ARG A 1 484 ? 38.241 15.533 -73.639 1.00 67.38 484 ARG A CA 1
ATOM 3908 C C . ARG A 1 484 ? 37.723 15.005 -74.991 1.00 67.38 484 ARG A C 1
ATOM 3910 O O . ARG A 1 484 ? 38.526 14.634 -75.837 1.00 67.38 484 ARG A O 1
ATOM 3917 N N . GLY A 1 485 ? 36.408 14.966 -75.216 1.00 62.53 485 GLY A N 1
ATOM 3918 C CA . GLY A 1 485 ? 35.826 14.620 -76.524 1.00 62.53 485 GLY A CA 1
ATOM 3919 C C . GLY A 1 485 ? 35.612 13.124 -76.795 1.00 62.53 485 GLY A C 1
ATOM 3920 O O . GLY A 1 485 ? 35.299 12.765 -77.925 1.00 62.53 485 GLY A O 1
ATOM 3921 N N . GLY A 1 486 ? 35.734 12.259 -75.783 1.00 67.94 486 GLY A N 1
ATOM 3922 C CA . GLY A 1 486 ? 35.363 10.839 -75.864 1.00 67.94 486 GLY A CA 1
ATOM 3923 C C . GLY A 1 486 ? 33.960 10.563 -75.312 1.00 67.94 486 GLY A C 1
ATOM 3924 O O . GLY A 1 486 ? 33.468 11.311 -74.465 1.00 67.94 486 GLY A O 1
ATOM 3925 N N . PHE A 1 487 ? 33.325 9.481 -75.763 1.00 75.88 487 PHE A N 1
ATOM 3926 C CA . PHE A 1 487 ? 32.075 8.966 -75.198 1.00 75.88 487 PHE A CA 1
ATOM 3927 C C . PHE A 1 487 ? 32.364 7.674 -74.430 1.00 75.88 487 PHE A C 1
ATOM 3929 O O . PHE A 1 487 ? 32.993 6.772 -74.980 1.00 75.88 487 PHE A O 1
ATOM 3936 N N . GLN A 1 488 ? 31.905 7.578 -73.182 1.00 75.44 488 GLN A N 1
ATOM 3937 C CA . GLN A 1 488 ? 31.957 6.345 -72.398 1.00 75.44 488 GLN A CA 1
ATOM 3938 C C . GLN A 1 488 ? 30.534 5.853 -72.138 1.00 75.44 488 GLN A C 1
ATOM 3940 O O . GLN A 1 488 ? 29.651 6.632 -71.773 1.00 75.44 488 GLN A O 1
ATOM 3945 N N . LEU A 1 489 ? 30.314 4.554 -72.342 1.00 68.88 489 LEU A N 1
ATOM 3946 C CA . LEU A 1 489 ? 29.079 3.892 -71.948 1.00 68.88 489 LEU A CA 1
ATOM 3947 C C . LEU A 1 489 ? 29.119 3.699 -70.430 1.00 68.88 489 LEU A C 1
ATOM 3949 O O . LEU A 1 489 ? 29.918 2.909 -69.931 1.00 68.88 489 LEU A O 1
ATOM 3953 N N . ALA A 1 490 ? 28.296 4.442 -69.697 1.00 68.50 490 ALA A N 1
ATOM 3954 C CA . ALA A 1 490 ? 28.099 4.222 -68.274 1.00 68.50 490 ALA A CA 1
ATOM 3955 C C . ALA A 1 490 ? 26.801 3.437 -68.077 1.00 68.50 490 ALA A C 1
ATOM 3957 O O . ALA A 1 490 ? 25.764 3.745 -68.673 1.00 68.50 490 ALA A O 1
ATOM 3958 N N . VAL A 1 491 ? 26.853 2.400 -67.243 1.00 69.25 491 VAL A N 1
ATOM 3959 C CA . VAL A 1 491 ? 25.639 1.715 -66.797 1.00 69.25 491 VAL A CA 1
ATOM 3960 C C . VAL A 1 491 ? 24.940 2.644 -65.808 1.00 69.25 491 VAL A C 1
ATOM 3962 O O . VAL A 1 491 ? 25.512 3.007 -64.781 1.00 69.25 491 VAL A O 1
ATOM 3965 N N . ASN A 1 492 ? 23.712 3.043 -66.123 1.00 69.75 492 ASN A N 1
ATOM 3966 C CA . ASN A 1 492 ? 22.900 3.915 -65.283 1.00 69.75 492 ASN A CA 1
ATOM 3967 C C . ASN A 1 492 ? 22.278 3.092 -64.145 1.00 69.75 492 ASN A C 1
ATOM 3969 O O . ASN A 1 492 ? 21.106 2.713 -64.183 1.00 69.75 492 ASN A O 1
ATOM 3973 N N . ILE A 1 493 ? 23.106 2.740 -63.162 1.00 66.31 493 ILE A N 1
ATOM 3974 C CA . ILE A 1 493 ? 22.648 2.184 -61.891 1.00 66.31 493 ILE A CA 1
ATOM 3975 C C . ILE A 1 493 ? 22.623 3.340 -60.910 1.00 66.31 493 ILE A C 1
ATOM 3977 O O . ILE A 1 493 ? 23.675 3.795 -60.462 1.00 66.31 493 ILE A O 1
ATOM 3981 N N . ASP A 1 494 ? 21.428 3.787 -60.551 1.00 65.88 494 ASP A N 1
ATOM 3982 C CA . ASP A 1 494 ? 21.278 4.744 -59.468 1.00 65.88 494 ASP A CA 1
ATOM 3983 C C . ASP A 1 494 ? 21.853 4.125 -58.170 1.00 65.88 494 ASP A C 1
ATOM 3985 O O . ASP A 1 494 ? 21.371 3.069 -57.727 1.00 65.88 494 ASP A O 1
ATOM 3989 N N . PRO A 1 495 ? 22.881 4.735 -57.541 1.00 68.25 495 PRO A N 1
ATOM 3990 C CA . PRO A 1 495 ? 23.429 4.278 -56.264 1.00 68.25 495 PRO A CA 1
ATOM 3991 C C . PRO A 1 495 ? 22.355 4.112 -55.180 1.00 68.25 495 PRO A C 1
ATOM 3993 O O . PRO A 1 495 ? 22.510 3.285 -54.277 1.00 68.25 495 PRO A O 1
ATOM 3996 N N . GLN A 1 496 ? 21.242 4.841 -55.298 1.00 67.06 496 GLN A N 1
ATOM 3997 C CA . GLN A 1 496 ? 20.104 4.762 -54.390 1.00 67.06 496 GLN A CA 1
ATOM 3998 C C . GLN A 1 496 ? 19.347 3.424 -54.483 1.00 67.06 496 GLN A C 1
ATOM 4000 O O . GLN A 1 496 ? 18.756 2.977 -53.503 1.00 67.06 496 GLN A O 1
ATOM 4005 N N . ILE A 1 497 ? 19.411 2.705 -55.610 1.00 70.56 497 ILE A N 1
ATOM 4006 C CA . ILE A 1 497 ? 18.811 1.364 -55.754 1.00 70.56 497 ILE A CA 1
ATOM 4007 C C . ILE A 1 497 ? 19.599 0.325 -54.936 1.00 70.56 497 ILE A C 1
ATOM 4009 O O . ILE A 1 497 ? 19.025 -0.611 -54.371 1.00 70.56 497 ILE A O 1
ATOM 4013 N N . ILE A 1 498 ? 20.920 0.509 -54.821 1.00 69.88 498 ILE A N 1
ATOM 4014 C CA . ILE A 1 498 ? 21.802 -0.347 -54.014 1.00 69.88 498 ILE A CA 1
ATOM 4015 C C . ILE A 1 498 ? 21.532 -0.124 -52.523 1.00 69.88 498 ILE A C 1
ATOM 4017 O O . ILE A 1 498 ? 21.515 -1.074 -51.734 1.00 69.88 498 ILE A O 1
ATOM 4021 N N . THR A 1 499 ? 21.304 1.127 -52.123 1.00 75.50 499 THR A N 1
ATOM 4022 C CA . THR A 1 499 ? 20.954 1.455 -50.739 1.00 75.50 499 THR A CA 1
ATOM 4023 C C . THR A 1 499 ? 19.532 1.014 -50.406 1.00 75.50 499 THR A C 1
ATOM 4025 O O . THR A 1 499 ? 19.326 0.488 -49.317 1.00 75.50 499 THR A O 1
ATOM 4028 N N . LEU A 1 500 ? 18.588 1.091 -51.353 1.00 78.75 500 LEU A N 1
ATOM 4029 C CA . LEU A 1 500 ? 17.176 0.745 -51.163 1.00 78.75 500 LEU A CA 1
ATOM 4030 C C . LEU A 1 500 ? 16.974 -0.668 -50.606 1.00 78.75 500 LEU A C 1
ATOM 4032 O O . LEU A 1 500 ? 16.316 -0.840 -49.582 1.00 78.75 500 LEU A O 1
ATOM 4036 N N . PHE A 1 501 ? 17.532 -1.707 -51.237 1.00 77.12 501 PHE A N 1
ATOM 4037 C CA . PHE A 1 501 ? 17.294 -3.074 -50.752 1.00 77.12 501 PHE A CA 1
ATOM 4038 C C . PHE A 1 501 ? 17.991 -3.345 -49.407 1.00 77.12 501 PHE A C 1
ATOM 4040 O O . PHE A 1 501 ? 17.482 -4.126 -48.595 1.00 77.12 501 PHE A O 1
ATOM 4047 N N . LYS A 1 502 ? 19.140 -2.699 -49.148 1.00 80.75 502 LYS A N 1
ATOM 4048 C CA . LYS A 1 502 ? 19.835 -2.763 -47.853 1.00 80.75 502 LYS A CA 1
ATOM 4049 C C . LYS A 1 502 ? 19.016 -2.052 -46.761 1.00 80.75 502 LYS A C 1
ATOM 4051 O O . LYS A 1 502 ? 18.923 -2.566 -45.646 1.00 80.75 502 LYS A O 1
ATOM 4056 N N . GLU A 1 503 ? 18.383 -0.924 -47.084 1.00 82.38 503 GLU A N 1
ATOM 4057 C CA . GLU A 1 503 ? 17.512 -0.149 -46.191 1.00 82.38 503 GLU A CA 1
ATOM 4058 C C . GLU A 1 503 ? 16.219 -0.894 -45.882 1.00 82.38 503 GLU A C 1
ATOM 4060 O O . GLU A 1 503 ? 15.906 -1.089 -44.711 1.00 82.38 503 GLU A O 1
ATOM 4065 N N . VAL A 1 504 ? 15.530 -1.417 -46.900 1.00 84.00 504 VAL A N 1
ATOM 4066 C CA . VAL A 1 504 ? 14.308 -2.219 -46.729 1.00 84.00 504 VAL A CA 1
ATOM 4067 C C . VAL A 1 504 ? 14.572 -3.436 -45.842 1.00 84.00 504 VAL A C 1
ATOM 4069 O O . VAL A 1 504 ? 13.783 -3.718 -44.943 1.00 84.00 504 VAL A O 1
ATOM 4072 N N . ARG A 1 505 ? 15.706 -4.132 -46.018 1.00 82.94 505 ARG A N 1
ATOM 4073 C CA . ARG A 1 505 ? 16.086 -5.259 -45.150 1.00 82.94 505 ARG A CA 1
ATOM 4074 C C . ARG A 1 505 ? 16.225 -4.834 -43.687 1.00 82.94 505 ARG A C 1
ATOM 4076 O O . ARG A 1 505 ? 15.695 -5.505 -42.804 1.00 82.94 505 ARG A O 1
ATOM 4083 N N . ASN A 1 506 ? 16.948 -3.748 -43.429 1.00 82.12 506 ASN A N 1
ATOM 4084 C CA . ASN A 1 506 ? 17.218 -3.294 -42.067 1.00 82.12 506 ASN A CA 1
ATOM 4085 C C . ASN A 1 506 ? 15.969 -2.686 -41.402 1.00 82.12 506 ASN A C 1
ATOM 4087 O O . ASN A 1 506 ? 15.781 -2.852 -40.200 1.00 82.12 506 ASN A O 1
ATOM 4091 N N . LEU A 1 507 ? 15.085 -2.045 -42.170 1.00 83.38 507 LEU A N 1
ATOM 4092 C CA . LEU A 1 507 ? 13.802 -1.516 -41.694 1.00 83.38 507 LEU A CA 1
ATOM 4093 C C . LEU A 1 507 ? 12.809 -2.629 -41.349 1.00 83.38 507 LEU A C 1
ATOM 4095 O O . LEU A 1 507 ? 12.153 -2.557 -40.309 1.00 83.38 507 LEU A O 1
ATOM 4099 N N . LEU A 1 508 ? 12.760 -3.688 -42.165 1.00 82.62 508 LEU A N 1
ATOM 4100 C CA . LEU A 1 508 ? 12.017 -4.907 -41.842 1.00 82.62 508 LEU A CA 1
ATOM 4101 C C . LEU A 1 508 ? 12.564 -5.562 -40.567 1.00 82.62 508 LEU A C 1
ATOM 4103 O O . LEU A 1 508 ? 11.784 -5.963 -39.707 1.00 82.62 508 LEU A O 1
ATOM 4107 N N . TRP A 1 509 ? 13.891 -5.619 -40.402 1.00 81.44 509 TRP A N 1
ATOM 4108 C CA . TRP A 1 509 ? 14.513 -6.141 -39.179 1.00 81.44 509 TRP A CA 1
ATOM 4109 C C . TRP A 1 509 ? 14.207 -5.282 -37.941 1.00 81.44 509 TRP A C 1
ATOM 4111 O O . TRP A 1 509 ? 13.979 -5.814 -36.859 1.00 81.44 509 TRP A O 1
ATOM 4121 N N . ALA A 1 510 ? 14.123 -3.960 -38.101 1.00 77.69 510 ALA A N 1
ATOM 4122 C CA . ALA A 1 510 ? 13.720 -3.035 -37.042 1.00 77.69 510 ALA A CA 1
ATOM 4123 C C . ALA A 1 510 ? 12.204 -3.068 -36.724 1.00 77.69 510 ALA A C 1
ATOM 4125 O O . ALA A 1 510 ? 11.774 -2.454 -35.742 1.00 77.69 510 ALA A O 1
ATOM 4126 N N . GLY A 1 511 ? 11.404 -3.802 -37.509 1.00 80.19 511 GLY A N 1
ATOM 4127 C CA . GLY A 1 511 ? 9.969 -4.009 -37.292 1.00 80.19 511 GLY A CA 1
ATOM 4128 C C . GLY A 1 511 ? 9.055 -2.939 -37.901 1.00 80.19 511 GLY A C 1
ATOM 4129 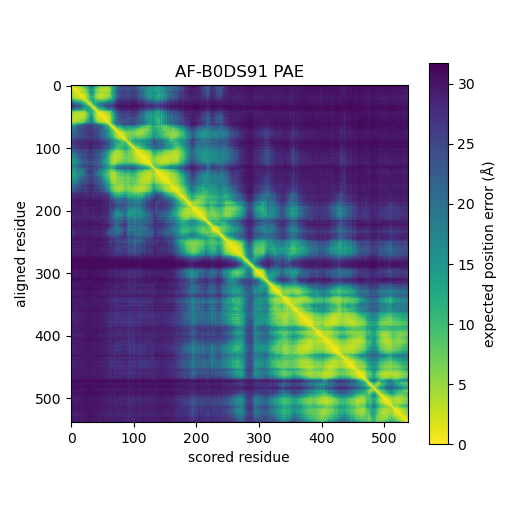O O . GLY A 1 511 ? 7.880 -2.876 -37.535 1.00 80.19 511 GLY A O 1
ATOM 4130 N N . PHE A 1 512 ? 9.558 -2.095 -38.809 1.00 81.81 512 PHE A N 1
ATOM 4131 C CA . PHE A 1 512 ? 8.728 -1.119 -39.521 1.00 81.81 512 PHE A CA 1
ATOM 4132 C C . PHE A 1 512 ? 7.891 -1.788 -40.616 1.00 81.81 512 PHE A C 1
ATOM 4134 O O . PHE A 1 512 ? 8.346 -2.697 -41.312 1.00 81.81 512 PHE A O 1
ATOM 4141 N N . GLN A 1 513 ? 6.657 -1.310 -40.788 1.00 78.75 513 GLN A N 1
ATOM 4142 C CA . GLN A 1 513 ? 5.749 -1.782 -41.832 1.00 78.75 513 GLN A CA 1
ATOM 4143 C C . GLN A 1 513 ? 6.077 -1.070 -43.148 1.00 78.75 513 GLN A C 1
ATOM 4145 O O . GLN A 1 513 ? 5.679 0.072 -43.367 1.00 78.75 513 GLN A O 1
ATOM 4150 N N . VAL A 1 514 ? 6.831 -1.739 -44.018 1.00 79.06 514 VAL A N 1
ATOM 4151 C CA . VAL A 1 514 ? 7.159 -1.231 -45.357 1.00 79.06 514 VAL A CA 1
ATOM 4152 C C . VAL A 1 514 ? 6.079 -1.669 -46.348 1.00 79.06 514 VAL A C 1
ATOM 4154 O O . VAL A 1 514 ? 5.664 -2.828 -46.350 1.00 79.06 514 VAL A O 1
ATOM 4157 N N . LEU A 1 515 ? 5.634 -0.754 -47.217 1.00 80.50 515 LEU A N 1
ATOM 4158 C CA . LEU A 1 515 ? 4.621 -1.039 -48.237 1.00 80.50 515 LEU A CA 1
ATOM 4159 C C . LEU A 1 515 ? 5.049 -2.215 -49.139 1.00 80.50 515 LEU A C 1
ATOM 4161 O O . LEU A 1 515 ? 6.217 -2.335 -49.530 1.00 80.50 515 LEU A O 1
ATOM 4165 N N . HIS A 1 516 ? 4.094 -3.063 -49.532 1.00 77.25 516 HIS A N 1
ATOM 4166 C CA . HIS A 1 516 ? 4.386 -4.249 -50.348 1.00 77.25 516 HIS A CA 1
ATOM 4167 C C . HIS A 1 516 ? 4.996 -3.890 -51.716 1.00 77.25 516 HIS A C 1
ATOM 4169 O O . HIS A 1 516 ? 5.886 -4.588 -52.196 1.00 77.25 516 HIS A O 1
ATOM 4175 N N . ALA A 1 517 ? 4.594 -2.753 -52.297 1.00 77.38 517 ALA A N 1
ATOM 4176 C CA . ALA A 1 517 ? 5.154 -2.238 -53.548 1.00 77.38 517 ALA A CA 1
ATOM 4177 C C . ALA A 1 517 ? 6.665 -1.950 -53.444 1.00 77.38 517 ALA A C 1
ATOM 4179 O O . ALA A 1 517 ? 7.442 -2.426 -54.267 1.00 77.38 517 ALA A O 1
ATOM 4180 N N . ILE A 1 518 ? 7.097 -1.263 -52.380 1.00 79.12 518 ILE A N 1
ATOM 4181 C CA . ILE A 1 518 ? 8.513 -0.944 -52.121 1.00 79.12 518 ILE A CA 1
ATOM 4182 C C . ILE A 1 518 ? 9.311 -2.224 -51.840 1.00 79.12 518 ILE A C 1
ATOM 4184 O O . ILE A 1 518 ? 10.455 -2.374 -52.266 1.00 79.12 518 ILE A O 1
ATOM 4188 N N . THR A 1 519 ? 8.686 -3.192 -51.169 1.00 81.00 519 THR A N 1
ATOM 4189 C CA . THR A 1 519 ? 9.299 -4.500 -50.905 1.00 81.00 519 THR A CA 1
ATOM 4190 C C . THR A 1 519 ? 9.542 -5.288 -52.194 1.00 81.00 519 THR A C 1
ATOM 4192 O O . THR A 1 519 ? 10.584 -5.927 -52.336 1.00 81.00 519 THR A O 1
ATOM 4195 N N . ASN A 1 520 ? 8.607 -5.243 -53.144 1.00 80.69 520 ASN A N 1
ATOM 4196 C CA . ASN A 1 520 ? 8.765 -5.901 -54.442 1.00 80.69 520 ASN A CA 1
ATOM 4197 C C . ASN A 1 520 ? 9.825 -5.197 -55.293 1.00 80.69 520 ASN A C 1
ATOM 4199 O O . ASN A 1 520 ? 10.732 -5.857 -55.789 1.00 80.69 520 ASN A O 1
ATOM 4203 N N . MET A 1 521 ? 9.820 -3.865 -55.309 1.00 76.50 521 MET A N 1
ATOM 4204 C CA . MET A 1 521 ? 10.861 -3.054 -55.944 1.00 76.50 521 MET A CA 1
ATOM 4205 C C . MET A 1 521 ? 12.266 -3.362 -55.398 1.00 76.50 521 MET A C 1
ATOM 4207 O O . MET A 1 521 ? 13.213 -3.523 -56.164 1.00 76.50 521 MET A O 1
ATOM 4211 N N . ALA A 1 522 ? 12.409 -3.539 -54.082 1.00 79.19 522 ALA A N 1
ATOM 4212 C CA . ALA A 1 522 ? 13.670 -3.948 -53.466 1.00 79.19 522 ALA A CA 1
ATOM 4213 C C . ALA A 1 522 ? 14.091 -5.385 -53.834 1.00 79.19 522 ALA A C 1
ATOM 4215 O O . ALA A 1 522 ? 15.283 -5.664 -53.984 1.00 79.19 522 ALA A O 1
ATOM 4216 N N . LYS A 1 523 ? 13.136 -6.314 -53.987 1.00 81.06 523 LYS A N 1
ATOM 4217 C CA . LYS A 1 523 ? 13.413 -7.688 -54.446 1.00 81.06 523 LYS A CA 1
ATOM 4218 C C . LYS A 1 523 ? 13.873 -7.709 -55.901 1.00 81.06 523 LYS A C 1
ATOM 4220 O O . LYS A 1 523 ? 14.816 -8.435 -56.215 1.00 81.06 523 LYS A O 1
ATOM 4225 N N . ASP A 1 524 ? 13.249 -6.907 -56.755 1.00 76.38 524 ASP A N 1
ATOM 4226 C CA . ASP A 1 524 ? 13.607 -6.794 -58.168 1.00 76.38 524 ASP A CA 1
ATOM 4227 C C . ASP A 1 524 ? 14.978 -6.126 -58.330 1.00 76.38 524 ASP A C 1
ATOM 4229 O O . ASP A 1 524 ? 15.852 -6.667 -59.009 1.00 76.38 524 ASP A O 1
ATOM 4233 N N . ALA A 1 525 ? 15.241 -5.052 -57.580 1.00 76.06 525 ALA A N 1
ATOM 4234 C CA . ALA A 1 525 ? 16.560 -4.427 -57.482 1.00 76.06 525 ALA A CA 1
ATOM 4235 C C . ALA A 1 525 ? 17.653 -5.423 -57.058 1.00 76.06 525 ALA A C 1
ATOM 4237 O O . ALA A 1 525 ? 18.717 -5.491 -57.674 1.00 76.06 525 ALA A O 1
ATOM 4238 N N . LYS A 1 526 ? 17.383 -6.260 -56.046 1.00 80.62 526 LYS A N 1
ATOM 4239 C CA . LYS A 1 526 ? 18.323 -7.291 -55.579 1.00 80.62 526 LYS A CA 1
ATOM 4240 C C . LYS A 1 526 ? 18.638 -8.340 -56.653 1.00 80.62 526 LYS A C 1
ATOM 4242 O O . LYS A 1 526 ? 19.751 -8.860 -56.671 1.00 80.62 526 LYS A O 1
ATOM 4247 N N . ARG A 1 527 ? 17.681 -8.675 -57.525 1.00 79.88 527 ARG A N 1
ATOM 4248 C CA . ARG A 1 527 ? 17.874 -9.641 -58.623 1.00 79.88 527 ARG A CA 1
ATOM 4249 C C . ARG A 1 527 ? 18.720 -9.066 -59.756 1.00 79.88 527 ARG A C 1
ATOM 4251 O O . ARG A 1 527 ? 19.559 -9.776 -60.297 1.00 79.88 527 ARG A O 1
ATOM 4258 N N . VAL A 1 528 ? 18.510 -7.795 -60.093 1.00 75.81 528 VAL A N 1
ATOM 4259 C CA . VAL A 1 528 ? 19.207 -7.115 -61.198 1.00 75.81 528 VAL A CA 1
ATOM 4260 C C . VAL A 1 528 ? 20.614 -6.659 -60.794 1.00 75.81 528 VAL A C 1
ATOM 4262 O O . VAL A 1 528 ? 21.513 -6.609 -61.631 1.00 75.81 528 VAL A O 1
ATOM 4265 N N . TYR A 1 529 ? 20.844 -6.390 -59.506 1.00 76.69 529 TYR A N 1
ATOM 4266 C CA . TYR A 1 529 ? 22.107 -5.847 -59.003 1.00 76.69 529 TYR A CA 1
ATOM 4267 C C . TYR A 1 529 ? 23.368 -6.656 -59.383 1.00 76.69 529 TYR A C 1
ATOM 4269 O O . TYR A 1 529 ? 24.306 -6.048 -59.898 1.00 76.69 529 TYR A O 1
ATOM 4277 N N . PRO A 1 530 ? 23.433 -7.996 -59.222 1.00 81.06 530 PRO A N 1
ATOM 4278 C CA . PRO A 1 530 ? 24.616 -8.768 -59.615 1.00 81.06 530 PRO A CA 1
ATOM 4279 C C . PRO A 1 530 ? 24.934 -8.667 -61.112 1.00 81.06 530 PRO A C 1
ATOM 4281 O O . PRO A 1 530 ? 26.103 -8.564 -61.481 1.00 81.06 530 PRO A O 1
ATOM 4284 N N . LEU A 1 531 ? 23.898 -8.645 -61.961 1.00 75.38 531 LEU A N 1
ATOM 4285 C CA . LEU A 1 531 ? 24.028 -8.519 -63.416 1.00 75.38 531 LEU A CA 1
ATOM 4286 C C . LEU A 1 531 ? 24.572 -7.136 -63.793 1.00 75.38 531 LEU A C 1
ATOM 4288 O O . LEU A 1 531 ? 25.483 -7.008 -64.607 1.00 75.38 531 LEU A O 1
ATOM 4292 N N . ALA A 1 532 ? 24.069 -6.097 -63.137 1.00 72.75 532 ALA A N 1
ATOM 4293 C CA . ALA A 1 532 ? 24.499 -4.728 -63.365 1.00 72.75 532 ALA A CA 1
ATOM 4294 C C . ALA A 1 532 ? 25.946 -4.483 -62.874 1.00 72.75 532 ALA A C 1
ATOM 4296 O O . ALA A 1 532 ? 26.729 -3.827 -63.554 1.00 72.75 532 ALA A O 1
ATOM 4297 N N . VAL A 1 533 ? 26.352 -5.096 -61.754 1.00 75.31 533 VAL A N 1
ATOM 4298 C CA . VAL A 1 533 ? 27.747 -5.067 -61.272 1.00 75.31 533 VAL A CA 1
ATOM 4299 C C . VAL A 1 533 ? 28.687 -5.823 -62.211 1.00 75.31 533 VAL A C 1
ATOM 4301 O O . VAL A 1 533 ? 29.814 -5.374 -62.416 1.00 75.31 533 VAL A O 1
ATOM 4304 N N . SER A 1 534 ? 28.254 -6.944 -62.801 1.00 78.00 534 SER A N 1
ATOM 4305 C CA . SER A 1 534 ? 29.065 -7.624 -63.819 1.00 78.00 534 SER A CA 1
ATOM 4306 C C . SER A 1 534 ? 29.254 -6.769 -65.073 1.00 78.00 534 SER A C 1
ATOM 4308 O O . SER A 1 534 ? 30.368 -6.704 -65.576 1.00 78.00 534 SER A O 1
ATOM 4310 N N . LEU A 1 535 ? 28.221 -6.038 -65.510 1.00 72.38 535 LEU A N 1
ATOM 4311 C CA . LEU A 1 535 ? 28.290 -5.113 -66.649 1.00 72.38 535 LEU A CA 1
ATOM 4312 C C . LEU A 1 535 ? 29.128 -3.854 -66.378 1.00 72.38 535 LEU A C 1
ATOM 4314 O O . LEU A 1 535 ? 29.570 -3.222 -67.322 1.00 72.38 535 LEU A O 1
ATOM 4318 N N . MET A 1 536 ? 29.326 -3.474 -65.112 1.00 68.38 536 MET A N 1
ATOM 4319 C CA . MET A 1 536 ? 30.194 -2.355 -64.720 1.00 68.38 536 MET A CA 1
ATOM 4320 C C . MET A 1 536 ? 31.677 -2.757 -64.640 1.00 68.38 536 MET A C 1
ATOM 4322 O O . MET A 1 536 ? 32.555 -1.901 -64.700 1.00 68.38 536 MET A O 1
ATOM 4326 N N . LYS A 1 537 ? 31.956 -4.047 -64.410 1.00 67.56 537 LYS A N 1
ATOM 4327 C CA . LYS A 1 537 ? 33.322 -4.590 -64.322 1.00 67.56 537 LYS A CA 1
ATOM 4328 C C . LYS A 1 537 ? 33.878 -5.045 -65.675 1.00 67.56 537 LYS A C 1
ATOM 4330 O O . LYS A 1 537 ? 35.096 -5.165 -65.786 1.00 67.56 537 LYS A O 1
ATOM 4335 N N . LEU A 1 538 ? 32.993 -5.359 -66.622 1.00 59.38 538 LEU A N 1
ATOM 4336 C CA . LEU A 1 538 ? 33.287 -5.584 -68.041 1.00 59.38 538 LEU A CA 1
ATOM 4337 C C . LEU A 1 538 ? 33.492 -4.241 -68.741 1.00 59.38 538 LEU A C 1
ATOM 4339 O O . LEU A 1 538 ? 34.368 -4.195 -69.631 1.00 59.38 538 LEU A O 1
#

Foldseek 3Di:
DVLVVVLCCLVVPVLVVLVVVVVVCVVVVVPDDDDPDPPPVVSVVVNVVSVVSNVVSVVVQQDPPQDQDDQDFDVLLVVLVVVCVVVVHQRDLVSDPPVLLQDPVNLVVLVVSVVVLVVSVCSLVVDDDDPPPHDPVNVVSSVVVSVVSVVSSVVVCPDSSVVNSVVSNVVSVVVLVVVLVPPQQCVQCVPDPDPVSNVVSVVVNVVSCLVSVLVDVDPLVVDLPQVSSVVSCVVVVHDDDHDPDDDPCNVVVVLVVVVVVVVVVLVVVLVLLVVVVPPPPDDDDDDDDDDPDRPNVVSVVVVVVVVPPDSPDPDPPPPPVVVVVLVVLVVCCVPDPDLVSVLVSLLSCLVVCVDPVSVVSCVVVLVVSLVVLVVVVVVLVVVVVCAPVNDVLQVVCVVVVQFPLLSNLVVLVVSLVVLVVSLVSNCSSVPDPLCVDPSSVVSVVVSVVSVVVSDSVVSVVVVVVVVVVDDPDDDQWDFDQDPVGDTDIDGPDDVVLVNQLSNVVSCVVVVDDDDVVSVVSSVVSVVCVVVSVVVRVD